Protein AF-A0A034VEC6-F1 (afdb_monomer_lite)

Secondary structure (DSSP, 8-state):
-----S-TT-GGGSHHHHHHHHHS-SS--S--B-EEEETTEEEEEETTTTEEEEEEHHHHHHH-TTTS--EEEEESS--SS---EEEE-TTSSEEEEEETTEEEEEEPPPEETTTTEEGGG-SEEEE-EEEETHHHHHH-TT--EEEEEE-TT-TTS--EEEEETTTEEEEEETTEEEEEEE-S-------S-SS----HHHHTT-SEEEEEEPPPBPPPP--SS---S-------S--TTSGGGSGGGTT----------------BEEEEEEETTS-EEEEEE-TT-SS-EEE-PPEEES--GGG--SSEEEEEEE--SS-EEEEEETTSEEEEEEEEE-SSPPPP---S-TT---B--SEEEEEEEEEE---PPPP--TT-TT--PPPEEEE-SS-TT-EEEEBTTB-

Organism: Bactrocera dorsalis (NCBI:txid27457)

Structure (mmCIF, N/CA/C/O backbone):
data_AF-A0A034VEC6-F1
#
_entry.id   AF-A0A034VEC6-F1
#
loop_
_atom_site.group_PDB
_atom_site.id
_atom_site.type_symbol
_atom_site.label_atom_id
_atom_site.label_alt_id
_atom_site.label_comp_id
_atom_site.label_asym_id
_atom_site.label_entity_id
_atom_site.label_seq_id
_atom_site.pdbx_PDB_ins_code
_atom_site.Cartn_x
_atom_site.Cartn_y
_atom_site.Cartn_z
_atom_site.occupancy
_atom_site.B_iso_or_equiv
_atom_site.auth_seq_id
_atom_site.auth_comp_id
_atom_site.auth_asym_id
_atom_site.auth_atom_id
_atom_site.pdbx_PDB_model_num
ATOM 1 N N . MET A 1 1 ? -31.915 -14.371 -11.420 1.00 34.88 1 MET A N 1
ATOM 2 C CA . MET A 1 1 ? -31.303 -13.058 -11.127 1.00 34.88 1 MET A CA 1
ATOM 3 C C . MET A 1 1 ? -30.911 -13.034 -9.662 1.00 34.88 1 MET A C 1
ATOM 5 O O . MET A 1 1 ? -31.770 -12.830 -8.814 1.00 34.88 1 MET A O 1
ATOM 9 N N . PHE A 1 2 ? -29.651 -13.325 -9.345 1.00 35.56 2 PHE A N 1
ATOM 10 C CA . PHE A 1 2 ? -29.129 -13.069 -8.006 1.00 35.56 2 PHE A CA 1
ATOM 11 C C . PHE A 1 2 ? -28.851 -11.567 -7.917 1.00 35.56 2 PHE A C 1
ATOM 13 O O . PHE A 1 2 ? -27.890 -11.091 -8.509 1.00 35.56 2 PHE A O 1
ATOM 20 N N . ASN A 1 3 ? -29.705 -10.815 -7.219 1.00 37.38 3 ASN A N 1
ATOM 21 C CA . ASN A 1 3 ? -29.343 -9.479 -6.747 1.00 37.38 3 ASN A CA 1
ATOM 22 C C . ASN A 1 3 ? -28.270 -9.666 -5.667 1.00 37.38 3 ASN A C 1
ATOM 24 O O . ASN A 1 3 ? -28.583 -9.742 -4.478 1.00 37.38 3 ASN A O 1
ATOM 28 N N . ALA A 1 4 ? -27.013 -9.823 -6.081 1.00 46.44 4 ALA A N 1
ATOM 29 C CA . ALA A 1 4 ? -25.880 -9.780 -5.175 1.00 46.44 4 ALA A CA 1
ATOM 30 C C . ALA A 1 4 ? -25.799 -8.352 -4.624 1.00 46.44 4 ALA A C 1
ATOM 32 O O . ALA A 1 4 ? -25.349 -7.425 -5.291 1.00 46.44 4 ALA A O 1
ATOM 33 N N . ARG A 1 5 ? -26.339 -8.150 -3.422 1.00 59.28 5 ARG A N 1
ATOM 34 C CA . ARG A 1 5 ? -26.205 -6.887 -2.700 1.00 59.28 5 ARG A CA 1
ATOM 35 C C . ARG A 1 5 ? -24.721 -6.741 -2.355 1.00 59.28 5 ARG A C 1
ATOM 37 O O . ARG A 1 5 ? -24.182 -7.616 -1.688 1.00 59.28 5 ARG A O 1
ATOM 44 N N . THR A 1 6 ? -24.078 -5.667 -2.806 1.00 70.00 6 THR A N 1
ATOM 45 C CA . THR A 1 6 ? -22.653 -5.390 -2.535 1.00 70.00 6 THR A CA 1
ATOM 46 C C . THR A 1 6 ? -22.346 -5.285 -1.037 1.00 70.00 6 THR A C 1
ATOM 48 O O . THR A 1 6 ? -21.240 -5.591 -0.611 1.00 70.00 6 THR A O 1
ATOM 51 N N . ASP A 1 7 ? -23.345 -4.937 -0.221 1.00 81.38 7 ASP A N 1
ATOM 52 C CA . ASP A 1 7 ? -23.286 -4.960 1.243 1.00 81.38 7 ASP A CA 1
ATOM 53 C C . ASP A 1 7 ? -23.982 -6.212 1.810 1.00 81.38 7 ASP A C 1
ATOM 55 O O . ASP A 1 7 ? -25.140 -6.172 2.245 1.00 81.38 7 ASP A O 1
ATOM 59 N N . THR A 1 8 ? -23.290 -7.351 1.761 1.00 84.00 8 THR A N 1
ATOM 60 C CA . THR A 1 8 ? -23.798 -8.647 2.252 1.00 84.00 8 THR A CA 1
ATOM 61 C C . THR A 1 8 ? -23.961 -8.677 3.771 1.00 84.00 8 THR A C 1
ATOM 63 O O . THR A 1 8 ? -24.897 -9.294 4.279 1.00 84.00 8 THR A O 1
ATOM 66 N N . LEU A 1 9 ? -23.090 -7.969 4.490 1.00 86.50 9 LEU A N 1
ATOM 67 C CA . LEU A 1 9 ? -23.065 -7.893 5.951 1.00 86.50 9 LEU A CA 1
ATOM 68 C C . LEU A 1 9 ? -23.963 -6.778 6.517 1.00 86.50 9 LEU A C 1
ATOM 70 O O . LEU A 1 9 ? -24.086 -6.653 7.732 1.00 86.50 9 LEU A O 1
ATOM 74 N N . LYS A 1 10 ? -24.616 -5.983 5.656 1.00 87.94 10 LYS A N 1
ATOM 75 C CA . LYS A 1 10 ? -25.399 -4.791 6.033 1.00 87.94 10 LYS A CA 1
ATOM 76 C C . LYS A 1 10 ? -24.590 -3.789 6.868 1.00 87.94 10 LYS A C 1
ATOM 78 O O . LYS A 1 10 ? -25.159 -3.054 7.680 1.00 87.94 10 LYS A O 1
ATOM 83 N N . LEU A 1 11 ? -23.274 -3.734 6.658 1.00 88.00 11 LEU A N 1
ATOM 84 C CA . LEU A 1 11 ? -22.358 -2.858 7.385 1.00 88.00 11 LEU A CA 1
ATOM 85 C C . LEU A 1 11 ? -22.774 -1.397 7.265 1.00 88.00 11 LEU A C 1
ATOM 87 O O . LEU A 1 11 ? -22.657 -0.647 8.232 1.00 88.00 11 LEU A O 1
ATOM 91 N N . ASN A 1 12 ? -23.355 -1.002 6.130 1.00 86.62 12 ASN A N 1
ATOM 92 C CA . ASN A 1 12 ? -23.801 0.365 5.900 1.00 86.62 12 ASN A CA 1
ATOM 93 C C . ASN A 1 12 ? -24.915 0.810 6.874 1.00 86.62 12 ASN A C 1
ATOM 95 O O . ASN A 1 12 ? -25.151 2.003 7.042 1.00 86.62 12 ASN A O 1
ATOM 99 N N . GLN A 1 13 ? -25.605 -0.116 7.542 1.00 87.88 13 GLN A N 1
ATOM 100 C CA . GLN A 1 13 ? -26.649 0.200 8.526 1.00 87.88 13 GLN A CA 1
ATOM 101 C C . GLN A 1 13 ? -26.106 0.313 9.957 1.00 87.88 13 GLN A C 1
ATOM 103 O O . GLN A 1 13 ? -26.823 0.749 10.851 1.00 87.88 13 GLN A O 1
ATOM 108 N N . THR A 1 14 ? -24.844 -0.054 10.180 1.00 91.56 14 THR A N 1
ATOM 109 C CA . THR A 1 14 ? -24.239 -0.073 11.516 1.00 91.56 14 THR A CA 1
ATOM 110 C C . THR A 1 14 ? -23.873 1.327 12.006 1.00 91.56 14 THR A C 1
ATOM 112 O O . THR A 1 14 ? -23.614 2.240 11.215 1.00 91.56 14 THR A O 1
ATOM 115 N N . ALA A 1 15 ? -23.793 1.487 13.331 1.00 91.75 15 ALA A N 1
ATOM 116 C CA . ALA A 1 15 ? -23.393 2.744 13.965 1.00 91.75 15 ALA A CA 1
ATOM 117 C C . ALA A 1 15 ? -21.981 3.197 13.545 1.00 91.75 15 ALA A C 1
ATOM 119 O O . ALA A 1 15 ? -21.770 4.381 13.294 1.00 91.75 15 ALA A O 1
ATOM 120 N N . MET A 1 16 ? -21.042 2.254 13.388 1.00 93.12 16 MET A N 1
ATOM 121 C CA . MET A 1 16 ? -19.676 2.528 12.924 1.00 93.12 16 MET A CA 1
ATOM 122 C C . MET A 1 16 ? -19.674 3.194 11.540 1.00 93.12 16 MET A C 1
ATOM 124 O O . MET A 1 16 ? -19.069 4.247 11.360 1.00 93.12 16 MET A O 1
ATOM 128 N N . PHE A 1 17 ? -20.403 2.633 10.570 1.00 92.19 17 PHE A N 1
ATOM 129 C CA . PHE A 1 17 ? -20.484 3.206 9.221 1.00 92.19 17 PHE A CA 1
ATOM 130 C C . PHE A 1 17 ? -21.321 4.482 9.165 1.00 92.19 17 PHE A C 1
ATOM 132 O O . PHE A 1 17 ? -21.019 5.363 8.363 1.00 92.19 17 PHE A O 1
ATOM 139 N N . ALA A 1 18 ? -22.340 4.620 10.017 1.00 91.12 18 ALA A N 1
ATOM 140 C CA . ALA A 1 18 ? -23.062 5.882 10.154 1.00 91.12 18 ALA A CA 1
ATOM 141 C C . ALA A 1 18 ? -22.134 7.022 10.593 1.00 91.12 18 ALA A C 1
ATOM 143 O O . ALA A 1 18 ? -22.193 8.097 9.998 1.00 91.12 18 ALA A O 1
ATOM 144 N N . LYS A 1 19 ? -21.242 6.755 11.555 1.00 91.75 19 LYS A N 1
ATOM 145 C CA . LYS A 1 19 ? -20.233 7.709 12.026 1.00 91.75 19 LYS A CA 1
ATOM 146 C C . LYS A 1 19 ? -19.261 8.102 10.912 1.00 91.75 19 LYS A C 1
ATOM 148 O O . LYS A 1 19 ? -19.126 9.279 10.609 1.00 91.75 19 LYS A O 1
ATOM 153 N N . ILE A 1 20 ? -18.682 7.117 10.221 1.00 90.31 20 ILE A N 1
ATOM 154 C CA . ILE A 1 20 ? -17.745 7.367 9.111 1.00 90.31 20 ILE A CA 1
ATOM 155 C C . ILE A 1 20 ? -18.410 8.207 8.015 1.00 90.31 20 ILE A C 1
ATOM 157 O O . ILE A 1 20 ? -17.827 9.177 7.550 1.00 90.31 20 ILE A O 1
ATOM 161 N N . ARG A 1 21 ? -19.647 7.881 7.612 1.00 87.94 21 ARG A N 1
ATOM 162 C CA . ARG A 1 21 ? -20.359 8.648 6.575 1.00 87.94 21 ARG A CA 1
ATOM 163 C C . ARG A 1 21 ? -20.593 10.105 6.959 1.00 87.94 21 ARG A C 1
ATOM 165 O O . ARG A 1 21 ? -20.570 10.940 6.062 1.00 87.94 21 ARG A O 1
ATOM 172 N N . ALA A 1 22 ? -20.858 10.383 8.234 1.00 86.44 22 ALA A N 1
ATOM 173 C CA . ALA A 1 22 ? -21.049 11.746 8.717 1.00 86.44 22 ALA A CA 1
ATOM 174 C C . ALA A 1 22 ? -19.752 12.563 8.614 1.00 86.44 22 ALA A C 1
ATOM 176 O O . ALA A 1 22 ? -19.810 13.713 8.194 1.00 86.44 22 ALA A O 1
ATOM 177 N N . GLY A 1 23 ? -18.605 11.930 8.890 1.00 81.69 23 GLY A N 1
ATOM 178 C CA . GLY A 1 23 ? -17.290 12.572 8.849 1.00 81.69 23 GLY A CA 1
ATOM 179 C C . GLY A 1 23 ? -16.627 12.678 7.474 1.00 81.69 23 GLY A C 1
ATOM 180 O O . GLY A 1 23 ? -15.584 13.321 7.353 1.00 81.69 23 GLY A O 1
ATOM 181 N N . LEU A 1 24 ? -17.189 12.062 6.427 1.00 80.31 24 LEU A N 1
ATOM 182 C CA . LEU A 1 24 ? -16.638 12.167 5.073 1.00 80.31 24 LEU A CA 1
ATOM 183 C C . LEU A 1 24 ? -16.950 13.543 4.456 1.00 80.31 24 LEU A C 1
ATOM 185 O O . LEU A 1 24 ? -18.099 13.987 4.508 1.00 80.31 24 LEU A O 1
ATOM 189 N N . PRO A 1 25 ? -15.978 14.201 3.794 1.00 72.06 25 PRO A N 1
ATOM 190 C CA . PRO A 1 25 ? -16.217 15.479 3.133 1.00 72.06 25 PRO A CA 1
ATOM 191 C C . PRO A 1 25 ? -17.275 15.351 2.025 1.00 72.06 25 PRO A C 1
ATOM 193 O O . PRO A 1 25 ? -17.332 14.353 1.301 1.00 72.06 25 PRO A O 1
ATOM 196 N N . VAL A 1 26 ? -18.106 16.392 1.889 1.00 64.25 26 VAL A N 1
ATOM 197 C CA . VAL A 1 26 ? -19.221 16.457 0.922 1.00 64.25 26 VAL A CA 1
ATOM 198 C C . VAL A 1 26 ? -18.717 16.419 -0.525 1.00 64.25 26 VAL A C 1
ATOM 200 O O . VAL A 1 26 ? -19.339 15.794 -1.383 1.00 64.25 26 VAL A O 1
ATOM 203 N N . GLU A 1 27 ? -17.562 17.033 -0.791 1.00 63.44 27 GLU A N 1
ATOM 204 C CA . GLU A 1 27 ? -16.881 16.980 -2.084 1.00 63.44 27 GLU A CA 1
ATOM 205 C C . GLU A 1 27 ? -15.679 16.036 -1.999 1.00 63.44 27 GLU A C 1
ATOM 207 O O . GLU A 1 27 ? -14.679 16.326 -1.342 1.00 63.44 27 GLU A O 1
ATOM 212 N N . ARG A 1 28 ? -15.772 14.882 -2.668 1.00 62.88 28 ARG A N 1
ATOM 213 C CA . ARG A 1 28 ? -14.651 13.943 -2.790 1.00 62.88 28 ARG A CA 1
ATOM 214 C C . ARG A 1 28 ? -13.842 14.299 -4.026 1.00 62.88 28 ARG A C 1
ATOM 216 O O . ARG A 1 28 ? -14.321 14.121 -5.143 1.00 62.88 28 ARG A O 1
ATOM 223 N N . GLN A 1 29 ? -12.627 14.798 -3.820 1.00 63.34 29 GLN A N 1
ATOM 224 C CA . GLN A 1 29 ? -11.719 15.101 -4.926 1.00 63.34 29 GLN A CA 1
ATOM 225 C C . GLN A 1 29 ? -11.008 13.837 -5.432 1.00 63.34 29 GLN A C 1
ATOM 227 O O . GLN A 1 29 ? -10.887 13.664 -6.640 1.00 63.34 29 GLN A O 1
ATOM 232 N N . HIS A 1 30 ? -10.634 12.907 -4.546 1.00 74.81 30 HIS A N 1
ATOM 233 C CA . HIS A 1 30 ? -9.919 11.677 -4.901 1.00 74.81 30 HIS A CA 1
ATOM 234 C C . HIS A 1 30 ? -10.373 10.466 -4.067 1.00 74.81 30 HIS A C 1
ATOM 236 O O . HIS A 1 30 ? -10.983 10.614 -3.004 1.00 74.81 30 HIS A O 1
ATOM 242 N N . THR A 1 31 ? -10.066 9.263 -4.559 1.00 82.38 31 THR A N 1
ATOM 243 C CA . THR A 1 31 ? -10.308 7.994 -3.860 1.00 82.38 31 THR A CA 1
ATOM 244 C C . THR A 1 31 ? -9.484 7.921 -2.568 1.00 82.38 31 THR A C 1
ATOM 246 O O . THR A 1 31 ? -8.346 8.389 -2.520 1.00 82.38 31 THR A O 1
ATOM 249 N N . GLN A 1 32 ? -10.041 7.322 -1.512 1.00 87.44 32 GLN A N 1
ATOM 250 C CA . GLN A 1 32 ? -9.371 7.120 -0.221 1.00 87.44 32 GLN A CA 1
ATOM 251 C C . GLN A 1 32 ? -9.509 5.661 0.230 1.00 87.44 32 GLN A C 1
ATOM 253 O O . GLN A 1 32 ? -10.521 5.017 -0.043 1.00 87.44 32 GLN A O 1
ATOM 258 N N . ASN A 1 33 ? -8.517 5.152 0.959 1.00 91.25 33 ASN A N 1
ATOM 259 C CA . ASN A 1 33 ? -8.492 3.798 1.517 1.00 91.25 33 ASN A CA 1
ATOM 260 C C . ASN A 1 33 ? -8.545 3.867 3.052 1.00 91.25 33 ASN A C 1
ATOM 262 O O . ASN A 1 33 ? -7.579 3.565 3.748 1.00 91.25 33 ASN A O 1
ATOM 266 N N . LEU A 1 34 ? -9.676 4.338 3.579 1.00 93.50 34 LEU A N 1
ATOM 267 C CA . LEU A 1 34 ? -9.878 4.563 5.018 1.00 93.50 34 LEU A CA 1
ATOM 268 C C . LEU A 1 34 ? -10.302 3.308 5.789 1.00 93.50 34 LEU A C 1
ATOM 270 O O . LEU A 1 34 ? -10.484 3.376 7.005 1.00 93.50 34 LEU A O 1
ATOM 274 N N . LEU A 1 35 ? -10.512 2.196 5.086 1.00 93.94 35 LEU A N 1
ATOM 275 C CA . LEU A 1 35 ? -10.981 0.935 5.643 1.00 93.94 35 LEU A CA 1
ATOM 276 C C . LEU A 1 35 ? -9.892 -0.117 5.506 1.00 93.94 35 LEU A C 1
ATOM 278 O O . LEU A 1 35 ? -9.354 -0.320 4.419 1.00 93.94 35 LEU A O 1
ATOM 282 N N . GLU A 1 36 ? -9.649 -0.850 6.583 1.00 95.06 36 GLU A N 1
ATOM 283 C CA . GLU A 1 36 ? -8.716 -1.966 6.563 1.00 95.06 36 GLU A CA 1
ATOM 284 C C . GLU A 1 36 ? -9.307 -3.179 7.265 1.00 95.06 36 GLU A C 1
ATOM 286 O O . GLU A 1 36 ? -9.875 -3.071 8.347 1.00 95.06 36 GLU A O 1
ATOM 291 N N . CYS A 1 37 ? -9.180 -4.348 6.644 1.00 93.44 37 CYS A N 1
ATOM 292 C CA . CYS A 1 37 ? -9.607 -5.610 7.232 1.00 93.44 37 CYS A CA 1
ATOM 293 C C . CYS A 1 37 ? -8.375 -6.476 7.461 1.00 93.44 37 CYS A C 1
ATOM 295 O O . CYS A 1 37 ? -7.680 -6.816 6.505 1.00 93.44 37 CYS A O 1
ATOM 297 N N . LYS A 1 38 ? -8.140 -6.859 8.715 1.00 93.19 38 LYS A N 1
ATOM 298 C CA . LYS A 1 38 ? -7.049 -7.750 9.104 1.00 93.19 38 LYS A CA 1
ATOM 299 C C . LYS A 1 38 ? -7.607 -8.850 9.996 1.00 93.19 38 LYS A C 1
ATOM 301 O O . LYS A 1 38 ? -8.190 -8.575 11.042 1.00 93.19 38 LYS A O 1
ATOM 306 N N . ASP A 1 39 ? -7.463 -10.087 9.536 1.00 91.12 39 ASP A N 1
ATOM 307 C CA . ASP A 1 39 ? -7.956 -11.303 10.182 1.00 91.12 39 ASP A CA 1
ATOM 308 C C . ASP A 1 39 ? -9.471 -11.259 10.480 1.00 91.12 39 ASP A C 1
ATOM 310 O O . ASP A 1 39 ? -10.302 -11.405 9.579 1.00 91.12 39 ASP A O 1
ATOM 314 N N . ASP A 1 40 ? -9.862 -11.075 11.738 1.00 92.38 40 ASP A N 1
ATOM 315 C CA . ASP A 1 40 ? -11.249 -10.960 12.200 1.00 92.38 40 ASP A CA 1
ATOM 316 C C . ASP A 1 40 ? -11.662 -9.521 12.558 1.00 92.38 40 ASP A C 1
ATOM 318 O O . ASP A 1 40 ? -12.802 -9.287 12.969 1.00 92.38 40 ASP A O 1
ATOM 322 N N . MET A 1 41 ? -10.768 -8.550 12.363 1.00 94.38 41 MET A N 1
ATOM 323 C CA . MET A 1 41 ? -10.986 -7.148 12.700 1.00 94.38 41 MET A CA 1
ATOM 324 C C . MET A 1 41 ? -11.193 -6.289 11.456 1.00 94.38 41 MET A C 1
ATOM 326 O O . MET A 1 41 ? -10.479 -6.401 10.459 1.00 94.38 41 MET A O 1
ATOM 330 N N . LEU A 1 42 ? -12.184 -5.405 11.539 1.00 95.38 42 LEU A N 1
ATOM 331 C CA . LEU A 1 42 ? -12.420 -4.336 10.582 1.00 95.38 42 LEU A CA 1
ATOM 332 C C . LEU A 1 42 ? -12.086 -3.011 11.259 1.00 95.38 42 LEU A C 1
ATOM 334 O O . LEU A 1 42 ? -12.637 -2.685 12.314 1.00 95.38 42 LEU A O 1
ATOM 338 N N . TYR A 1 43 ? -11.203 -2.256 10.624 1.00 97.12 43 TYR A N 1
ATOM 339 C CA . TYR A 1 43 ? -10.759 -0.943 11.047 1.00 97.12 43 TYR A CA 1
ATOM 340 C C . TYR A 1 43 ? -11.282 0.122 10.096 1.00 97.12 43 TYR A C 1
ATOM 342 O O . TYR A 1 43 ? -11.351 -0.087 8.883 1.00 97.12 43 TYR A O 1
ATOM 350 N N . ALA A 1 44 ? -11.612 1.282 10.649 1.00 96.88 44 ALA A N 1
ATOM 351 C CA . ALA A 1 44 ? -11.976 2.448 9.868 1.00 96.88 44 ALA A CA 1
ATOM 352 C C . ALA A 1 44 ? -11.468 3.729 10.508 1.00 96.88 44 ALA A C 1
ATOM 354 O O . ALA A 1 44 ? -11.609 3.922 11.716 1.00 96.88 44 ALA A O 1
ATOM 355 N N . TRP A 1 45 ? -10.910 4.618 9.695 1.00 96.31 45 TRP A N 1
ATOM 356 C CA . TRP A 1 45 ? -10.515 5.938 10.161 1.00 96.31 45 TRP A CA 1
ATOM 357 C C . TRP A 1 45 ? -11.723 6.869 10.300 1.00 96.31 45 TRP A C 1
ATOM 359 O O . TRP A 1 45 ? -12.515 7.019 9.370 1.00 96.31 45 TRP A O 1
ATOM 369 N N . ASP A 1 46 ? -11.827 7.512 11.459 1.00 94.81 46 ASP A N 1
ATOM 370 C CA . ASP A 1 46 ? -12.761 8.595 11.743 1.00 94.81 46 ASP A CA 1
ATOM 371 C C . ASP A 1 46 ? -11.989 9.919 11.801 1.00 94.81 46 ASP A C 1
ATOM 373 O O . ASP A 1 46 ? -11.214 10.167 12.730 1.00 94.81 46 ASP A O 1
ATOM 377 N N . SER A 1 47 ? -12.190 10.760 10.786 1.00 90.75 47 SER A N 1
ATOM 378 C CA . SER A 1 47 ? -11.521 12.055 10.652 1.00 90.75 47 SER A CA 1
ATOM 379 C C . SER A 1 47 ? -12.066 13.142 11.574 1.00 90.75 47 SER A C 1
ATOM 381 O O . SER A 1 47 ? -11.351 14.112 11.804 1.00 90.75 47 SER A O 1
ATOM 383 N N . GLU A 1 48 ? -13.290 13.014 12.095 1.00 90.81 48 GLU A N 1
ATOM 384 C CA . GLU A 1 48 ? -13.856 14.016 13.010 1.00 90.81 48 GLU A CA 1
ATOM 385 C C . GLU A 1 48 ? -13.273 13.866 14.415 1.00 90.81 48 GLU A C 1
ATOM 387 O O . GLU A 1 48 ? -12.882 14.849 15.043 1.00 90.81 48 GLU A O 1
ATOM 392 N N . GLU A 1 49 ? -13.180 12.625 14.899 1.00 92.56 49 GLU A N 1
ATOM 393 C CA . GLU A 1 49 ? -12.616 12.325 16.220 1.00 92.56 49 GLU A CA 1
ATOM 394 C C . GLU A 1 49 ? -11.121 11.971 16.189 1.00 92.56 49 GLU A C 1
ATOM 396 O O . GLU A 1 49 ? -10.537 11.699 17.240 1.00 92.56 49 GLU A O 1
ATOM 401 N N . CYS A 1 50 ? -10.493 11.976 15.008 1.00 94.19 50 CYS A N 1
ATOM 402 C CA . CYS A 1 50 ? -9.092 11.599 14.792 1.00 94.19 50 CYS A CA 1
ATOM 403 C C . CYS A 1 50 ? -8.733 10.260 15.458 1.00 94.19 50 CYS A C 1
ATOM 405 O O . CYS A 1 50 ? -7.739 10.147 16.183 1.00 94.19 50 CYS A O 1
ATOM 407 N N . CYS A 1 51 ? -9.568 9.241 15.254 1.00 96.25 51 CYS A N 1
ATOM 408 C CA . CYS A 1 51 ? -9.376 7.933 15.868 1.00 96.25 51 CYS A CA 1
ATOM 409 C C . CYS A 1 51 ? -9.663 6.790 14.896 1.00 96.25 51 CYS A C 1
ATOM 411 O O . CYS A 1 51 ? -10.350 6.945 13.888 1.00 96.25 51 CYS A O 1
ATOM 413 N N . LEU A 1 52 ? -9.119 5.618 15.212 1.00 97.44 52 LEU A N 1
ATOM 414 C CA . LEU A 1 52 ? -9.356 4.404 14.455 1.00 97.44 52 LEU A CA 1
ATOM 415 C C . LEU A 1 52 ? -10.458 3.585 15.134 1.00 97.44 52 LEU A C 1
ATOM 417 O O . LEU A 1 52 ? -10.286 3.074 16.240 1.00 97.44 52 LEU A O 1
ATOM 421 N N . LEU A 1 53 ? -11.598 3.459 14.467 1.00 97.12 53 LEU A N 1
ATOM 422 C CA . LEU A 1 53 ? -12.699 2.605 14.894 1.00 97.12 53 LEU A CA 1
ATOM 423 C C . LEU A 1 53 ? -12.339 1.151 14.588 1.00 97.12 53 LEU A C 1
ATOM 425 O O . LEU A 1 53 ? -11.920 0.855 13.473 1.00 97.12 53 LEU A O 1
ATOM 429 N N . ALA A 1 54 ? -12.523 0.246 15.545 1.00 96.62 54 ALA A N 1
ATOM 430 C CA . ALA A 1 54 ? -12.230 -1.173 15.375 1.00 96.62 54 ALA A CA 1
ATOM 431 C C . ALA A 1 54 ? -13.413 -2.039 15.813 1.00 96.62 54 ALA A C 1
ATOM 433 O O . ALA A 1 54 ? -13.922 -1.879 16.922 1.00 96.62 54 ALA A O 1
ATOM 434 N N . VAL A 1 55 ? -13.830 -2.986 14.974 1.00 95.06 55 VAL A N 1
ATOM 435 C CA . VAL A 1 55 ? -14.895 -3.948 15.292 1.00 95.06 55 VAL A CA 1
ATOM 436 C C . VAL A 1 55 ? -14.463 -5.364 14.925 1.00 95.06 55 VAL A C 1
ATOM 438 O O . VAL A 1 55 ? -13.860 -5.577 13.873 1.00 95.06 55 VAL A O 1
ATOM 441 N N . ASN A 1 56 ? -14.787 -6.342 15.775 1.00 94.25 56 ASN A N 1
ATOM 442 C CA . ASN A 1 56 ? -14.655 -7.753 15.416 1.00 94.25 56 ASN A CA 1
ATOM 443 C C . ASN A 1 56 ? -15.810 -8.123 14.478 1.00 94.25 56 ASN A C 1
ATOM 445 O O . ASN A 1 56 ? -16.905 -8.472 14.925 1.00 94.25 56 ASN A O 1
ATOM 449 N N . TRP A 1 57 ? -15.590 -7.986 13.169 1.00 92.88 57 TRP A N 1
ATOM 450 C CA . TRP A 1 57 ? -16.642 -8.193 12.172 1.00 92.88 57 TRP A CA 1
ATOM 451 C C . TRP A 1 57 ? -17.082 -9.658 12.116 1.00 92.88 57 TRP A C 1
ATOM 453 O O . TRP A 1 57 ? -18.242 -9.937 11.819 1.00 92.88 57 TRP A O 1
ATOM 463 N N . ARG A 1 58 ? -16.175 -10.596 12.424 1.00 92.12 58 ARG A N 1
ATOM 464 C CA . ARG A 1 58 ? -16.469 -12.032 12.416 1.00 92.12 58 ARG A CA 1
ATOM 465 C C . ARG A 1 58 ? -17.391 -12.409 13.568 1.00 92.12 58 ARG A C 1
ATOM 467 O O . ARG A 1 58 ? -18.361 -13.127 13.350 1.00 92.12 58 ARG A O 1
ATOM 474 N N . LEU A 1 59 ? -17.123 -11.895 14.768 1.00 92.69 59 LEU A N 1
ATOM 475 C CA . LEU A 1 59 ? -18.016 -12.057 15.915 1.00 92.69 59 LEU A CA 1
ATOM 476 C C . LEU A 1 59 ? -19.362 -11.371 15.655 1.00 92.69 59 LEU A C 1
ATOM 478 O O . LEU A 1 59 ? -20.411 -11.970 15.872 1.00 92.69 59 LEU A O 1
ATOM 482 N N . ALA A 1 60 ? -19.340 -10.156 15.101 1.00 92.56 60 ALA A N 1
ATOM 483 C CA . ALA A 1 60 ? -20.550 -9.414 14.755 1.00 92.56 60 ALA A CA 1
ATOM 484 C C . ALA A 1 60 ? -21.417 -10.138 13.710 1.00 92.56 60 ALA A C 1
ATOM 486 O O . ALA A 1 60 ? -22.643 -10.075 13.773 1.00 92.56 60 ALA A O 1
ATOM 487 N N . ALA A 1 61 ? -20.805 -10.875 12.781 1.00 92.00 61 ALA A N 1
ATOM 488 C CA . ALA A 1 61 ? -21.527 -11.711 11.828 1.00 92.00 61 ALA A CA 1
ATOM 489 C C . ALA A 1 61 ? -22.221 -12.923 12.485 1.00 92.00 61 ALA A C 1
ATOM 491 O O . ALA A 1 61 ? -23.207 -13.414 11.938 1.00 92.00 61 ALA A O 1
ATOM 492 N N . LEU A 1 62 ? -21.733 -13.396 13.639 1.00 91.50 62 LEU A N 1
ATOM 493 C CA . LEU A 1 62 ? -22.314 -14.515 14.393 1.00 91.50 62 LEU A CA 1
ATOM 494 C C . LEU A 1 62 ? -23.384 -14.057 15.393 1.00 91.50 62 LEU A C 1
ATOM 496 O O . LEU A 1 62 ? -24.444 -14.673 15.479 1.00 91.50 62 LEU A O 1
ATOM 500 N N . GLU A 1 63 ? -23.111 -12.991 16.146 1.00 91.31 63 GLU A N 1
ATOM 501 C CA . GLU A 1 63 ? -23.965 -12.523 17.250 1.00 91.31 63 GLU A CA 1
ATOM 502 C C . GLU A 1 63 ? -24.903 -11.370 16.856 1.00 91.31 63 GLU A C 1
ATOM 504 O O . GLU A 1 63 ? -25.886 -11.098 17.543 1.00 91.31 63 GLU A O 1
ATOM 509 N N . GLY A 1 64 ? -24.626 -10.710 15.730 1.00 88.75 64 GLY A N 1
ATOM 510 C CA . GLY A 1 64 ? -25.334 -9.531 15.241 1.00 88.75 64 GLY A CA 1
ATOM 511 C C . GLY A 1 64 ? -24.529 -8.238 15.421 1.00 88.75 64 GLY A C 1
ATOM 512 O O . GLY A 1 64 ? -23.956 -7.967 16.477 1.00 88.75 64 GLY A O 1
ATOM 513 N N . PHE A 1 65 ? -24.541 -7.385 14.393 1.00 86.62 65 PHE A N 1
ATOM 514 C CA . PHE A 1 65 ? -23.799 -6.114 14.364 1.00 86.62 65 PHE A CA 1
ATOM 515 C C . PHE A 1 65 ? -24.304 -5.041 15.346 1.00 86.62 65 PHE A C 1
ATOM 517 O O . PHE A 1 65 ? -23.640 -4.026 15.527 1.00 86.62 65 PHE A O 1
ATOM 524 N N . GLU A 1 66 ? -25.460 -5.246 15.982 1.00 84.50 66 GLU A N 1
ATOM 525 C CA . GLU A 1 66 ? -25.941 -4.394 17.080 1.00 84.50 66 GLU A CA 1
ATOM 526 C C . GLU A 1 66 ? -25.412 -4.847 18.450 1.00 84.50 66 GLU A C 1
ATOM 528 O O . GLU A 1 66 ? -25.279 -4.029 19.361 1.00 84.50 66 GLU A O 1
ATOM 533 N N . ALA A 1 67 ? -25.095 -6.139 18.600 1.00 86.94 67 ALA A N 1
ATOM 534 C CA . ALA A 1 67 ? -24.593 -6.712 19.847 1.00 86.94 67 ALA A CA 1
ATOM 535 C C . ALA A 1 67 ? -23.098 -6.417 20.044 1.00 86.94 67 ALA A C 1
ATOM 537 O O . ALA A 1 67 ? -22.665 -6.082 21.148 1.00 86.94 67 A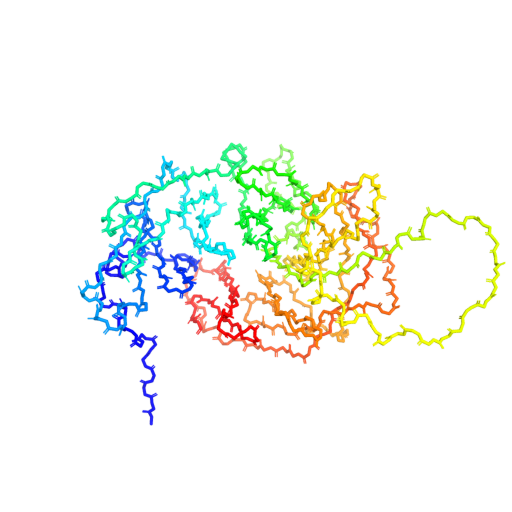LA A O 1
ATOM 538 N N . VAL A 1 68 ? -22.317 -6.487 18.963 1.00 89.44 68 VAL A N 1
ATOM 539 C CA . VAL A 1 68 ? -20.871 -6.239 18.991 1.00 89.44 68 VAL A CA 1
ATOM 540 C C . VAL A 1 68 ? -20.586 -4.762 18.735 1.00 89.44 68 VAL A C 1
ATOM 542 O O . VAL A 1 68 ? -20.743 -4.257 17.624 1.00 89.44 68 VAL A O 1
ATOM 545 N N . LYS A 1 69 ? -20.138 -4.056 19.775 1.00 90.94 69 LYS A N 1
ATOM 546 C CA . LYS A 1 69 ? -19.762 -2.638 19.685 1.00 90.94 69 LYS A CA 1
ATOM 547 C C . LYS A 1 69 ? -18.369 -2.471 19.079 1.00 90.94 69 LYS A C 1
ATOM 549 O O . LYS A 1 69 ? -17.477 -3.281 19.323 1.00 90.94 69 LYS A O 1
ATOM 554 N N . TYR A 1 70 ? -18.170 -1.382 18.339 1.00 94.12 70 TYR A N 1
ATOM 555 C CA . TYR A 1 70 ? -16.833 -0.954 17.932 1.00 94.12 70 TYR A CA 1
ATOM 556 C C . TYR A 1 70 ? -16.106 -0.256 19.094 1.00 94.12 70 TYR A C 1
ATOM 558 O O . TYR A 1 70 ? -16.733 0.336 19.975 1.00 94.12 70 TYR A O 1
ATOM 566 N N . GLN A 1 71 ? -14.777 -0.314 19.088 1.00 95.94 71 GLN A N 1
ATOM 567 C CA . GLN A 1 71 ? -13.887 0.369 20.028 1.00 95.94 71 GLN A CA 1
ATOM 568 C C . GLN A 1 71 ? -13.177 1.528 19.315 1.00 95.94 71 GLN A C 1
ATOM 570 O O . GLN A 1 71 ? -12.875 1.429 18.128 1.00 95.94 71 GLN A O 1
ATOM 575 N N . ASN A 1 72 ? -12.894 2.618 20.027 1.00 97.38 72 ASN A N 1
ATOM 576 C CA . ASN A 1 72 ? -12.174 3.779 19.500 1.00 97.38 72 ASN A CA 1
ATOM 577 C C . ASN A 1 72 ? -10.705 3.699 19.931 1.00 97.38 72 ASN A C 1
ATOM 579 O O . ASN A 1 72 ? -10.388 3.827 21.120 1.00 97.38 72 ASN A O 1
ATOM 583 N N . LEU A 1 73 ? -9.811 3.494 18.971 1.00 98.00 73 LEU A N 1
ATOM 584 C CA . LEU A 1 73 ? -8.367 3.460 19.167 1.00 98.00 73 LEU A CA 1
ATOM 585 C C . LEU A 1 73 ? -7.799 4.849 18.853 1.00 98.00 73 LEU A C 1
ATOM 587 O O . LEU A 1 73 ? -7.761 5.281 17.704 1.00 98.00 73 LEU A O 1
ATOM 591 N N . ILE A 1 74 ? -7.405 5.574 19.895 1.00 97.94 74 ILE A N 1
ATOM 592 C CA . ILE A 1 74 ? -6.991 6.978 19.825 1.00 97.94 74 ILE A CA 1
ATOM 593 C C . ILE A 1 74 ? -5.460 7.031 19.777 1.00 97.94 74 ILE A C 1
ATOM 595 O O . ILE A 1 74 ? -4.825 6.598 20.745 1.00 97.94 74 ILE A O 1
ATOM 599 N N . PRO A 1 75 ? -4.842 7.559 18.710 1.00 98.12 75 PRO A N 1
ATOM 600 C CA . PRO A 1 75 ? -3.399 7.772 18.671 1.00 98.12 75 PRO A CA 1
ATOM 601 C C . PRO A 1 75 ? -2.911 8.646 19.838 1.00 98.12 75 PRO A C 1
ATOM 603 O O . PRO A 1 75 ? -3.516 9.664 20.163 1.00 98.12 75 PRO A O 1
ATOM 606 N N . SER A 1 76 ? -1.796 8.276 20.474 1.00 97.94 76 SER A N 1
ATOM 607 C CA . SER A 1 76 ? -1.217 9.035 21.597 1.00 97.94 76 SER A CA 1
ATOM 608 C C . SER A 1 76 ? -0.607 10.379 21.191 1.00 97.94 76 SER A C 1
ATOM 610 O O . SER A 1 76 ? -0.288 11.190 22.057 1.00 97.94 76 SER A O 1
ATOM 612 N N . VAL A 1 77 ? -0.405 10.599 19.890 1.00 96.25 77 VAL A N 1
ATOM 613 C CA . VAL A 1 77 ? 0.070 11.856 19.305 1.00 96.25 77 VAL A CA 1
ATOM 614 C C . VAL A 1 77 ? -0.916 12.321 18.231 1.00 96.25 77 VAL A C 1
ATOM 616 O O . VAL A 1 77 ? -1.485 11.474 17.538 1.00 96.25 77 VAL A O 1
ATOM 619 N N . PRO A 1 78 ? -1.131 13.637 18.068 1.00 92.94 78 PRO A N 1
ATOM 620 C CA . PRO A 1 78 ? -2.019 14.160 17.036 1.00 92.94 78 PRO A CA 1
ATOM 621 C C . PRO A 1 78 ? -1.419 14.001 15.631 1.00 92.94 78 PRO A C 1
ATOM 623 O O . PRO A 1 78 ? -0.198 14.068 15.443 1.00 92.94 78 PRO A O 1
ATOM 626 N N . GLN A 1 79 ? -2.290 13.833 14.636 1.00 91.94 79 GLN A N 1
ATOM 627 C CA . GLN A 1 79 ? -1.932 13.793 13.218 1.00 91.94 79 GLN A CA 1
ATOM 628 C C . GLN A 1 79 ? -1.937 15.224 12.669 1.00 91.94 79 GLN A C 1
ATOM 630 O O . GLN A 1 79 ? -2.955 15.908 12.704 1.00 91.94 79 GLN A O 1
ATOM 635 N N . SER A 1 80 ? -0.802 15.689 12.146 1.00 90.00 80 SER A N 1
ATOM 636 C CA . SER A 1 80 ? -0.678 17.008 11.503 1.00 90.00 80 SER A CA 1
ATOM 637 C C . SER A 1 80 ? -1.010 16.978 10.004 1.00 90.00 80 SER A C 1
ATOM 639 O O . SER A 1 80 ? -0.582 17.854 9.256 1.00 90.00 80 SER A O 1
ATOM 641 N N . PHE A 1 81 ? -1.696 15.932 9.545 1.00 93.75 81 PHE A N 1
ATOM 642 C CA . PHE A 1 81 ? -2.019 15.671 8.147 1.00 93.75 81 PHE A CA 1
ATOM 643 C C . PHE A 1 81 ? -3.376 14.965 8.049 1.00 93.75 81 PHE A C 1
ATOM 645 O O . PHE A 1 81 ? -3.828 14.332 9.004 1.00 93.75 81 PHE A O 1
ATOM 652 N N . GLN A 1 82 ? -4.018 15.064 6.886 1.00 92.75 82 GLN A N 1
ATOM 653 C CA . GLN A 1 82 ? -5.245 14.331 6.598 1.00 92.75 82 GLN A CA 1
ATOM 654 C C . GLN A 1 82 ? -4.912 12.868 6.297 1.00 92.75 82 GLN A C 1
ATOM 656 O O . GLN A 1 82 ? -4.111 12.590 5.410 1.00 92.75 82 GLN A O 1
ATOM 661 N N . VAL A 1 83 ? -5.514 11.935 7.033 1.00 94.69 83 VAL A N 1
ATOM 662 C CA . VAL A 1 83 ? -5.362 10.500 6.763 1.00 94.69 83 VAL A CA 1
ATOM 663 C C . VAL A 1 83 ? -6.214 10.126 5.552 1.00 94.69 83 VAL A C 1
ATOM 665 O O . VAL A 1 83 ? -7.406 10.417 5.503 1.00 94.69 83 VAL A O 1
ATOM 668 N N . GLU A 1 84 ? -5.589 9.461 4.589 1.00 93.38 84 GLU A N 1
ATOM 669 C CA . GLU A 1 84 ? -6.185 9.007 3.327 1.00 93.38 84 GLU A CA 1
ATOM 670 C C . GLU A 1 84 ? -6.066 7.487 3.156 1.00 93.38 84 GLU A C 1
ATOM 672 O O . GLU A 1 84 ? -6.790 6.892 2.356 1.00 93.38 84 GLU A O 1
ATOM 677 N N . ARG A 1 85 ? -5.152 6.852 3.902 1.00 95.25 85 ARG A N 1
ATOM 678 C CA . ARG A 1 85 ? -4.871 5.417 3.877 1.00 95.25 85 ARG A CA 1
ATOM 679 C C . ARG A 1 85 ? -4.720 4.855 5.287 1.00 95.25 85 ARG A C 1
ATOM 681 O O . ARG A 1 85 ? -4.001 5.421 6.109 1.00 95.25 85 ARG A O 1
ATOM 688 N N . VAL A 1 86 ? -5.348 3.708 5.518 1.00 97.56 86 VAL A N 1
ATOM 689 C CA . VAL A 1 86 ? -5.160 2.842 6.686 1.00 97.56 86 VAL A CA 1
ATOM 690 C C . VAL A 1 86 ? -4.598 1.517 6.184 1.00 97.56 86 VAL A C 1
ATOM 692 O O . VAL A 1 86 ? -5.205 0.888 5.321 1.00 97.56 86 VAL A O 1
ATOM 695 N N . VAL A 1 87 ? -3.434 1.106 6.688 1.00 97.31 87 VAL A N 1
ATOM 696 C CA . VAL A 1 87 ? -2.755 -0.120 6.235 1.00 97.31 87 VAL A CA 1
ATOM 697 C C . VAL A 1 87 ? -2.252 -0.910 7.438 1.00 97.31 87 VAL A C 1
ATOM 699 O O . VAL A 1 87 ? -1.413 -0.413 8.195 1.00 97.31 87 VAL A O 1
ATOM 702 N N . ALA A 1 88 ? -2.741 -2.136 7.617 1.00 97.19 88 ALA A N 1
ATOM 703 C CA . ALA A 1 88 ? -2.297 -3.013 8.697 1.00 97.19 88 ALA A CA 1
ATOM 704 C C . ALA A 1 88 ? -0.975 -3.706 8.343 1.00 97.19 88 ALA A C 1
ATOM 706 O O . ALA A 1 88 ? -0.710 -3.999 7.176 1.00 97.19 88 ALA A O 1
ATOM 707 N N . SER A 1 89 ? -0.145 -3.960 9.355 1.00 97.06 89 SER A N 1
ATOM 708 C CA . SER A 1 89 ? 1.075 -4.758 9.209 1.00 97.06 89 SER A CA 1
ATOM 709 C C . SER A 1 89 ? 0.772 -6.233 8.925 1.00 97.06 89 SER A C 1
ATOM 711 O O . SER A 1 89 ? -0.371 -6.694 9.042 1.00 97.06 89 SER A O 1
ATOM 713 N N . SER A 1 90 ? 1.801 -6.988 8.536 1.00 93.38 90 SER A N 1
ATOM 714 C CA . SER A 1 90 ? 1.689 -8.394 8.133 1.00 93.38 90 SER A CA 1
ATOM 715 C C . SER A 1 90 ? 1.108 -9.283 9.233 1.00 93.38 90 SER A C 1
ATOM 717 O O . SER A 1 90 ? 0.267 -10.121 8.930 1.00 93.38 90 SER A O 1
ATOM 719 N N . GLU A 1 91 ? 1.463 -9.063 10.498 1.00 93.06 91 GLU A N 1
ATOM 720 C CA . GLU A 1 91 ? 0.898 -9.769 11.663 1.00 93.06 91 GLU A CA 1
ATOM 721 C C . GLU A 1 91 ? -0.225 -8.968 12.348 1.00 93.06 91 GLU A C 1
ATOM 723 O O . GLU A 1 91 ? -0.801 -9.405 13.343 1.00 93.06 91 GLU A O 1
ATOM 728 N N . GLY A 1 92 ? -0.558 -7.780 11.832 1.00 93.75 92 GLY A N 1
ATOM 729 C CA . GLY A 1 92 ? -1.623 -6.933 12.371 1.00 93.75 92 GLY A CA 1
ATOM 730 C C . GLY A 1 92 ? -1.315 -6.337 13.745 1.00 93.75 92 GLY A C 1
ATOM 731 O O . GLY A 1 92 ? -2.239 -5.931 14.449 1.00 93.75 92 GLY A O 1
ATOM 732 N N . SER A 1 93 ? -0.043 -6.284 14.153 1.00 94.50 93 SER A N 1
ATOM 733 C CA . SER A 1 93 ? 0.365 -5.653 15.414 1.00 94.50 93 SER A CA 1
ATOM 734 C C . SER A 1 93 ? 0.446 -4.123 15.319 1.00 94.50 93 SER A C 1
ATOM 736 O O . SER A 1 93 ? 0.307 -3.426 16.330 1.00 94.50 93 SER A O 1
ATOM 738 N N . LEU A 1 94 ? 0.613 -3.593 14.104 1.00 97.88 94 LEU A N 1
ATOM 739 C CA . LEU A 1 94 ? 0.728 -2.170 13.807 1.00 97.88 94 LEU A CA 1
ATOM 740 C C . LEU A 1 94 ? -0.278 -1.749 12.732 1.00 97.88 94 LEU A C 1
ATOM 742 O O . LEU A 1 94 ? -0.656 -2.526 11.854 1.00 97.88 94 LEU A O 1
ATOM 746 N N . ILE A 1 95 ? -0.670 -0.476 12.764 1.00 98.25 95 ILE A N 1
ATOM 747 C CA . ILE A 1 95 ? -1.429 0.171 11.690 1.00 98.25 95 ILE A CA 1
ATOM 748 C C . ILE A 1 95 ? -0.719 1.450 11.265 1.00 98.25 95 ILE A C 1
ATOM 750 O O . ILE A 1 95 ? -0.433 2.317 12.086 1.00 98.25 95 ILE A O 1
ATOM 754 N N . ALA A 1 96 ? -0.463 1.586 9.968 1.00 98.44 96 ALA A N 1
ATOM 755 C CA . ALA A 1 96 ? -0.007 2.831 9.376 1.00 98.44 96 ALA A CA 1
ATOM 756 C C . ALA A 1 96 ? -1.219 3.678 8.969 1.00 98.44 96 ALA A C 1
ATOM 758 O O . ALA A 1 96 ? -2.061 3.246 8.180 1.00 98.44 96 ALA A O 1
ATOM 759 N N . LEU A 1 97 ? -1.285 4.895 9.503 1.00 98.31 97 LEU A N 1
ATOM 760 C CA . LEU A 1 97 ? -2.180 5.963 9.073 1.00 98.31 97 LEU A CA 1
ATOM 761 C C . LEU A 1 97 ? -1.369 6.896 8.178 1.00 98.31 97 LEU A C 1
ATOM 763 O O . LEU A 1 97 ? -0.391 7.486 8.636 1.00 98.31 97 LEU A O 1
ATOM 767 N N . ALA A 1 98 ? -1.738 7.025 6.911 1.00 97.62 98 ALA A N 1
ATOM 768 C CA . ALA A 1 98 ? -0.958 7.785 5.942 1.00 97.62 98 ALA A CA 1
ATOM 769 C C . ALA A 1 98 ? -1.827 8.754 5.145 1.00 97.62 98 ALA A C 1
ATOM 771 O O . ALA A 1 98 ? -2.981 8.467 4.837 1.00 97.62 98 ALA A O 1
ATOM 772 N N . GLY A 1 99 ? -1.241 9.885 4.776 1.00 95.19 99 GLY A N 1
ATOM 773 C CA . GLY A 1 99 ? -1.770 10.813 3.782 1.00 95.19 99 GLY A CA 1
ATOM 774 C C . GLY A 1 99 ? -0.632 11.460 3.007 1.00 95.19 99 GLY A C 1
ATOM 775 O O . GLY A 1 99 ? 0.539 11.240 3.328 1.00 95.19 99 GLY A O 1
ATOM 776 N N . ALA A 1 100 ? -0.953 12.291 2.016 1.00 92.75 100 ALA A N 1
ATOM 777 C CA . ALA A 1 100 ? 0.054 12.940 1.170 1.00 92.75 100 ALA A CA 1
ATOM 778 C C . ALA A 1 100 ? 1.164 13.676 1.956 1.00 92.75 100 ALA A C 1
ATOM 780 O O . ALA A 1 100 ? 2.289 13.795 1.475 1.00 92.75 100 ALA A O 1
ATOM 781 N N . ARG A 1 101 ? 0.870 14.159 3.173 1.00 94.88 101 ARG A N 1
ATOM 782 C CA . ARG A 1 101 ? 1.760 15.009 3.987 1.00 94.88 101 ARG A CA 1
ATOM 783 C C . ARG A 1 101 ? 2.330 14.343 5.245 1.00 94.88 101 ARG A C 1
ATOM 785 O O . ARG A 1 101 ? 2.941 15.040 6.055 1.00 94.88 101 ARG A O 1
ATOM 792 N N . GLY A 1 102 ? 2.125 13.043 5.452 1.00 96.06 102 GLY A N 1
ATOM 793 C CA . GLY A 1 102 ? 2.676 12.379 6.632 1.00 96.06 102 GLY A CA 1
ATOM 794 C C . GLY A 1 102 ? 2.247 10.932 6.829 1.00 96.06 102 GLY A C 1
ATOM 795 O O . GLY A 1 102 ? 1.334 10.427 6.176 1.00 96.06 102 GLY A O 1
ATOM 796 N N . VAL A 1 103 ? 2.939 10.274 7.761 1.00 98.19 103 VAL A N 1
ATOM 797 C CA . VAL A 1 103 ? 2.658 8.905 8.206 1.00 98.19 103 VAL A CA 1
ATOM 798 C C . VAL A 1 103 ? 2.710 8.851 9.723 1.00 98.19 103 VAL A C 1
ATOM 800 O O . VAL A 1 103 ? 3.636 9.380 10.338 1.00 98.19 103 VAL A O 1
ATOM 803 N N . THR A 1 104 ? 1.750 8.158 10.319 1.00 98.44 104 THR A N 1
ATOM 804 C CA . THR A 1 104 ? 1.740 7.793 11.733 1.00 98.44 104 THR A CA 1
ATOM 805 C C . THR A 1 104 ? 1.656 6.278 11.844 1.00 98.44 104 THR A C 1
ATOM 807 O O . THR A 1 104 ? 0.761 5.670 11.265 1.00 98.44 104 THR A O 1
ATOM 810 N N . VAL A 1 105 ? 2.552 5.664 12.613 1.00 98.38 105 VAL A N 1
ATOM 811 C CA . VAL A 1 105 ? 2.465 4.242 12.973 1.00 98.38 105 VAL A CA 1
ATOM 812 C C . VAL A 1 105 ? 1.797 4.126 14.337 1.00 98.38 105 VAL A C 1
ATOM 814 O O . VAL A 1 105 ? 2.270 4.713 15.309 1.00 98.38 105 VAL A O 1
ATOM 817 N N . LEU A 1 106 ? 0.692 3.390 14.394 1.00 98.12 106 LEU A N 1
ATOM 818 C CA . LEU A 1 106 ? -0.107 3.104 15.578 1.00 98.12 106 LEU A CA 1
ATOM 819 C C . LEU A 1 106 ? 0.190 1.679 16.058 1.00 98.12 106 LEU A C 1
ATOM 821 O O . LEU A 1 106 ? -0.045 0.724 15.321 1.00 98.12 106 LEU A O 1
ATOM 825 N N . GLU A 1 107 ? 0.665 1.523 17.291 1.00 97.69 107 GLU A N 1
ATOM 826 C CA . GLU A 1 107 ? 0.787 0.212 17.934 1.00 97.69 107 GLU A CA 1
ATOM 827 C C . GLU A 1 107 ? -0.577 -0.244 18.448 1.00 97.69 107 GLU A C 1
ATOM 829 O O . GLU A 1 107 ? -1.195 0.436 19.279 1.00 97.69 107 GLU A O 1
ATOM 834 N N . LEU A 1 108 ? -1.042 -1.406 17.986 1.00 96.44 108 LEU A N 1
ATOM 835 C CA . LEU A 1 108 ? -2.300 -1.953 18.465 1.00 96.44 108 LEU A CA 1
ATOM 836 C C . LEU A 1 108 ? -2.122 -2.594 19.846 1.00 96.44 108 LEU A C 1
ATOM 838 O O . LEU A 1 108 ? -1.174 -3.348 20.081 1.00 96.44 108 LEU A O 1
ATOM 842 N N . PRO A 1 109 ? -3.038 -2.324 20.791 1.00 94.06 109 PRO A N 1
ATOM 843 C CA . PRO A 1 109 ? -3.006 -2.970 22.089 1.00 94.06 109 PRO A CA 1
ATOM 844 C C . PRO A 1 109 ? -3.270 -4.468 21.934 1.00 94.06 109 PRO A C 1
ATOM 846 O O . PRO A 1 109 ? -3.907 -4.930 20.986 1.00 94.06 109 PRO A O 1
ATOM 849 N N . ARG A 1 110 ? -2.815 -5.252 22.911 1.00 88.94 110 ARG A N 1
ATOM 850 C CA . ARG A 1 110 ? -3.061 -6.692 22.905 1.00 88.94 110 ARG A CA 1
ATOM 851 C C . ARG A 1 110 ? -4.564 -6.981 23.010 1.00 88.94 110 ARG A C 1
ATOM 853 O O . ARG A 1 110 ? -5.288 -6.339 23.774 1.00 88.94 110 ARG A O 1
ATOM 860 N N . ARG A 1 111 ? -5.008 -7.989 22.264 1.00 91.25 111 ARG A N 1
ATOM 861 C CA . ARG A 1 111 ? -6.359 -8.558 22.333 1.00 91.25 111 ARG A CA 1
ATOM 862 C C . ARG A 1 111 ? -6.372 -9.754 23.280 1.00 91.25 111 ARG A C 1
ATOM 864 O O . ARG A 1 111 ? -5.414 -10.530 23.300 1.00 91.25 111 ARG A O 1
ATOM 871 N N . TRP A 1 112 ? -7.429 -9.904 24.073 1.00 86.00 112 TRP A N 1
ATOM 872 C CA . TRP A 1 112 ? -7.617 -11.061 24.957 1.00 86.00 112 TRP A CA 1
ATOM 873 C C . TRP A 1 112 ? -9.087 -11.240 25.354 1.00 86.00 112 TRP A C 1
ATOM 875 O O . TRP A 1 112 ? -9.942 -10.421 25.026 1.00 86.00 112 TRP A O 1
ATOM 885 N N . GLY A 1 113 ? -9.372 -12.314 26.093 1.00 84.25 113 GLY A N 1
ATOM 886 C CA . GLY A 1 113 ? -10.720 -12.644 26.551 1.00 84.25 113 GLY A CA 1
ATOM 887 C C . GLY A 1 113 ? -11.521 -13.443 25.522 1.00 84.25 113 GLY A C 1
ATOM 888 O O . GLY A 1 113 ? -11.026 -13.770 24.446 1.00 84.25 113 GLY A O 1
ATOM 889 N N . LYS A 1 114 ? -12.763 -13.780 25.887 1.00 80.38 114 LYS A N 1
ATOM 890 C CA . LYS A 1 114 ? -13.643 -14.663 25.104 1.00 80.38 114 LYS A CA 1
ATOM 891 C C . LYS A 1 114 ? -13.967 -14.100 23.714 1.00 80.38 114 LYS A C 1
ATOM 893 O O . LYS A 1 114 ? -13.975 -14.852 22.747 1.00 80.38 114 LYS A O 1
ATOM 898 N N . ASP A 1 115 ? -14.159 -12.787 23.632 1.00 83.56 115 ASP A N 1
ATOM 899 C CA . ASP A 1 115 ? -14.636 -12.101 22.423 1.00 83.56 115 ASP A CA 1
ATOM 900 C C . ASP A 1 115 ? -13.479 -11.502 21.596 1.00 83.56 115 ASP A C 1
ATOM 902 O O . ASP A 1 115 ? -13.687 -10.835 20.581 1.00 83.56 115 ASP A O 1
ATOM 906 N N . GLY A 1 116 ? -12.232 -11.719 22.041 1.00 85.75 116 GLY A N 1
ATOM 907 C CA . GLY A 1 116 ? -11.030 -11.236 21.360 1.00 85.75 116 GLY A CA 1
ATOM 908 C C . GLY A 1 116 ? -10.971 -9.712 21.229 1.00 85.75 116 GLY A C 1
ATOM 909 O O . GLY A 1 116 ? -10.462 -9.210 20.227 1.00 85.75 116 GLY A O 1
ATOM 910 N N . LEU A 1 117 ? -11.513 -8.970 22.198 1.00 89.62 117 LEU A N 1
ATOM 911 C CA . LEU A 1 117 ? -11.541 -7.506 22.183 1.00 89.62 117 LEU A CA 1
ATOM 912 C C . LEU A 1 117 ? -10.216 -6.907 22.668 1.00 89.62 117 LEU A C 1
ATOM 914 O O . LEU A 1 117 ? -9.437 -7.538 23.390 1.00 89.62 117 LEU A O 1
ATOM 918 N N . PHE A 1 118 ? -9.969 -5.651 22.298 1.00 92.00 118 PHE A N 1
ATOM 919 C CA . PHE A 1 118 ? -8.833 -4.897 22.815 1.00 92.00 118 PHE A CA 1
ATOM 920 C C . PHE A 1 118 ? -9.073 -4.504 24.267 1.00 92.00 118 PHE A C 1
ATOM 922 O O . PHE A 1 118 ? -10.144 -3.985 24.587 1.00 92.00 118 PHE A O 1
ATOM 929 N N . MET A 1 119 ? -8.074 -4.690 25.134 1.00 88.69 119 MET A N 1
ATOM 930 C CA . MET A 1 119 ? -8.123 -4.228 26.529 1.00 88.69 119 MET A CA 1
ATOM 931 C C . MET A 1 119 ? -9.443 -4.586 27.246 1.00 88.69 119 MET A C 1
ATOM 933 O O . MET A 1 119 ? -10.047 -3.724 27.882 1.00 88.69 119 MET A O 1
ATOM 937 N N . GLU A 1 120 ? -9.920 -5.827 27.081 1.00 85.75 120 GLU A N 1
ATOM 938 C CA . GLU A 1 120 ? -11.176 -6.324 27.677 1.00 85.75 120 GLU A CA 1
ATOM 939 C C . GLU A 1 120 ? -12.441 -5.537 27.264 1.00 85.75 120 GLU A C 1
ATOM 941 O O . GLU A 1 120 ? -13.378 -5.367 28.037 1.00 85.75 120 GLU A O 1
ATOM 946 N N . GLY A 1 121 ? -12.484 -5.025 26.031 1.00 86.38 121 GLY A N 1
ATOM 947 C CA . GLY A 1 121 ? -13.680 -4.361 25.498 1.00 86.38 121 GLY A CA 1
ATOM 948 C C . GLY A 1 121 ? -13.846 -2.904 25.933 1.00 86.38 121 GLY A C 1
ATOM 949 O O . GLY A 1 121 ? -14.931 -2.338 25.797 1.00 86.38 121 GLY A O 1
ATOM 950 N N . LYS A 1 122 ? -12.780 -2.261 26.427 1.00 91.88 122 LYS A N 1
ATOM 951 C CA . LYS A 1 122 ? -12.792 -0.826 26.742 1.00 91.88 122 LYS A CA 1
ATOM 952 C C . LYS A 1 122 ? -13.198 0.005 25.515 1.00 91.88 122 LYS A C 1
ATOM 954 O O . LYS A 1 122 ? -12.591 -0.112 24.455 1.00 91.88 122 LYS A O 1
ATOM 959 N N . GLU A 1 123 ? -14.176 0.896 25.670 1.00 93.19 123 GLU A N 1
ATOM 960 C CA . GLU A 1 123 ? -14.740 1.677 24.555 1.00 93.19 123 GLU A CA 1
ATOM 961 C C . GLU A 1 123 ? -13.735 2.643 23.903 1.00 93.19 123 GLU A C 1
ATOM 963 O O . GLU A 1 123 ? -13.753 2.831 22.688 1.00 93.19 123 GLU A O 1
ATOM 968 N N . LYS A 1 124 ? -12.862 3.269 24.703 1.00 96.44 124 LYS A N 1
ATOM 969 C CA . LYS A 1 124 ? -11.839 4.218 24.238 1.00 96.44 124 LYS A CA 1
ATOM 970 C C . LYS A 1 124 ? -10.464 3.813 24.749 1.00 96.44 124 LYS A C 1
ATOM 972 O O . LYS A 1 124 ? -10.257 3.693 25.962 1.00 96.44 124 LYS A O 1
ATOM 977 N N . ILE A 1 125 ? -9.519 3.620 23.837 1.00 97.06 125 ILE A N 1
ATOM 978 C CA . ILE A 1 125 ? -8.180 3.120 24.145 1.00 97.06 125 ILE A CA 1
ATOM 979 C C . ILE A 1 125 ? -7.144 4.037 23.509 1.00 97.06 125 ILE A C 1
ATOM 981 O O . ILE A 1 125 ? -7.090 4.168 22.292 1.00 97.06 125 ILE A O 1
ATOM 985 N N . THR A 1 126 ? -6.294 4.650 24.330 1.00 97.56 126 THR A N 1
ATOM 986 C CA . THR A 1 126 ? -5.128 5.381 23.831 1.00 97.56 126 THR A CA 1
ATOM 987 C C . THR A 1 126 ? -4.058 4.386 23.405 1.00 97.56 126 THR A C 1
ATOM 989 O O . THR A 1 126 ? -3.620 3.561 24.206 1.00 97.56 126 THR A O 1
ATOM 992 N N . CYS A 1 127 ? -3.648 4.470 22.149 1.00 97.75 127 CYS A N 1
ATOM 993 C CA . CYS A 1 127 ? -2.677 3.589 21.520 1.00 97.75 127 CYS A CA 1
ATOM 994 C C . CYS A 1 127 ? -1.376 4.359 21.302 1.00 97.75 127 CYS A C 1
ATOM 996 O O . CYS A 1 127 ? -1.409 5.538 20.943 1.00 97.75 127 CYS A O 1
ATOM 998 N N . ARG A 1 128 ? -0.227 3.716 21.529 1.00 97.81 128 ARG A N 1
ATOM 999 C CA . ARG A 1 128 ? 1.063 4.366 21.285 1.00 97.81 128 ARG A CA 1
ATOM 1000 C C . ARG A 1 128 ? 1.189 4.655 19.792 1.00 97.81 128 ARG A C 1
ATOM 1002 O O . ARG A 1 128 ? 0.918 3.782 18.976 1.00 97.81 128 ARG A O 1
ATOM 1009 N N . ALA A 1 129 ? 1.567 5.877 19.450 1.00 97.88 129 ALA A N 1
ATOM 1010 C CA . ALA A 1 129 ? 1.656 6.327 18.072 1.00 97.88 129 ALA A CA 1
ATOM 1011 C C . ALA A 1 129 ? 2.930 7.139 17.829 1.00 97.88 129 ALA A C 1
ATOM 1013 O O . ALA A 1 129 ? 3.361 7.903 18.698 1.00 97.88 129 ALA A O 1
ATOM 1014 N N . PHE A 1 130 ? 3.498 6.998 16.633 1.00 97.56 130 PHE A N 1
ATOM 1015 C CA . PHE A 1 130 ? 4.725 7.670 16.213 1.00 97.56 130 PHE A CA 1
ATOM 1016 C C . PHE A 1 130 ? 4.519 8.326 14.854 1.00 97.56 130 PHE A C 1
ATOM 1018 O O . PHE A 1 130 ? 4.214 7.645 13.877 1.00 97.56 130 PHE A O 1
ATOM 1025 N N . ASN A 1 131 ? 4.704 9.643 14.777 1.00 97.38 131 ASN A N 1
ATOM 1026 C CA . ASN A 1 131 ? 4.699 10.346 13.499 1.00 97.38 131 ASN A CA 1
ATOM 1027 C C . ASN A 1 131 ? 6.081 10.200 12.850 1.00 97.38 131 ASN A C 1
ATOM 1029 O O . ASN A 1 131 ? 7.086 10.621 13.425 1.00 97.38 131 ASN A O 1
ATOM 1033 N N . LEU A 1 132 ? 6.133 9.604 11.661 1.00 97.56 132 LEU A N 1
ATOM 1034 C CA . LEU A 1 132 ? 7.379 9.382 10.935 1.00 97.56 132 LEU A CA 1
ATOM 1035 C C . LEU A 1 132 ? 7.790 10.663 10.211 1.00 97.56 132 LEU A C 1
ATOM 1037 O O . LEU A 1 132 ? 6.978 11.281 9.521 1.00 97.56 132 LEU A O 1
ATOM 1041 N N . ASP A 1 133 ? 9.052 11.060 10.378 1.00 94.56 133 ASP A N 1
ATOM 1042 C CA . ASP A 1 133 ? 9.689 12.152 9.636 1.00 94.56 133 ASP A CA 1
ATOM 1043 C C . ASP A 1 133 ? 8.872 13.458 9.559 1.00 94.56 133 ASP A C 1
ATOM 1045 O O . ASP A 1 133 ? 8.914 14.189 8.570 1.00 94.56 133 ASP A O 1
ATOM 1049 N N . SER A 1 134 ? 8.163 13.820 10.635 1.00 91.94 134 SER A N 1
ATOM 1050 C CA . SER A 1 134 ? 7.305 15.019 10.653 1.00 91.94 134 SER A CA 1
ATOM 1051 C C . SER A 1 134 ? 8.059 16.302 10.288 1.00 91.94 134 SER A C 1
ATOM 1053 O O . SER A 1 134 ? 7.522 17.171 9.601 1.00 91.94 134 SER A O 1
ATOM 1055 N N . LEU A 1 135 ? 9.326 16.413 10.704 1.00 93.62 135 LEU A N 1
ATOM 1056 C CA . LEU A 1 135 ? 10.191 17.544 10.355 1.00 93.62 135 LEU A CA 1
ATOM 1057 C C . LEU A 1 135 ? 10.559 17.570 8.865 1.00 93.62 135 LEU A C 1
ATOM 1059 O O . LEU A 1 135 ? 10.661 18.651 8.292 1.00 93.62 135 LEU A O 1
ATOM 1063 N N . LEU A 1 136 ? 10.722 16.411 8.218 1.00 94.56 136 LEU A N 1
ATOM 1064 C CA . LEU A 1 136 ? 11.012 16.329 6.785 1.00 94.56 136 LEU A CA 1
ATOM 1065 C C . LEU A 1 136 ? 9.852 16.905 5.968 1.00 94.56 136 LEU A C 1
ATOM 1067 O O . LEU A 1 136 ? 10.083 17.757 5.109 1.00 94.56 136 LEU A O 1
ATOM 1071 N N . PHE A 1 137 ? 8.620 16.486 6.276 1.00 93.44 137 PHE A N 1
ATOM 1072 C CA . PHE A 1 137 ? 7.408 16.987 5.621 1.00 93.44 137 PHE A CA 1
ATOM 1073 C C . PHE A 1 137 ? 7.150 18.467 5.923 1.00 93.44 137 PHE A C 1
ATOM 1075 O O . PHE A 1 137 ? 6.691 19.197 5.046 1.00 93.44 137 PHE A O 1
ATOM 1082 N N . SER A 1 138 ? 7.476 18.926 7.135 1.00 92.06 138 SER A N 1
ATOM 1083 C CA . SER A 1 138 ? 7.328 20.337 7.520 1.00 92.06 138 SER A CA 1
ATOM 1084 C C . SER A 1 138 ? 8.326 21.237 6.785 1.00 92.06 138 SER A C 1
ATOM 1086 O O . SER A 1 138 ? 7.967 22.314 6.319 1.00 92.06 138 SER A O 1
ATOM 1088 N N . ASN A 1 139 ? 9.569 20.775 6.625 1.00 93.44 139 ASN A N 1
ATOM 1089 C CA . ASN A 1 139 ? 10.632 21.523 5.949 1.00 93.44 139 ASN A CA 1
ATOM 1090 C C . ASN A 1 139 ? 10.545 21.453 4.414 1.00 93.44 139 ASN A C 1
ATOM 1092 O O . ASN A 1 139 ? 11.175 22.257 3.729 1.00 93.44 139 ASN A O 1
ATOM 1096 N N . ASN A 1 140 ? 9.784 20.503 3.859 1.00 91.75 140 ASN A N 1
ATOM 1097 C CA . ASN A 1 140 ? 9.630 20.314 2.417 1.00 91.75 140 ASN A CA 1
ATOM 1098 C C . ASN A 1 140 ? 8.140 20.322 2.026 1.00 91.75 140 ASN A C 1
ATOM 1100 O O . ASN A 1 140 ? 7.535 19.258 1.864 1.00 91.75 140 ASN A O 1
ATOM 1104 N N . PRO A 1 141 ? 7.532 21.507 1.824 1.00 88.88 141 PRO A N 1
ATOM 1105 C CA . PRO A 1 141 ? 6.097 21.648 1.545 1.00 88.88 141 PRO A CA 1
ATOM 1106 C C . PRO A 1 141 ? 5.637 21.028 0.214 1.00 88.88 141 PRO A C 1
ATOM 1108 O O . PRO A 1 141 ? 4.442 20.879 0.008 1.00 88.88 141 PRO A O 1
ATOM 1111 N N . HIS A 1 142 ? 6.565 20.650 -0.671 1.00 88.06 142 HIS A N 1
ATOM 1112 C CA . HIS A 1 142 ? 6.282 19.979 -1.950 1.00 88.06 142 HIS A CA 1
ATOM 1113 C C . HIS A 1 142 ? 6.524 18.459 -1.916 1.00 88.06 142 HIS A C 1
ATOM 1115 O O . HIS A 1 142 ? 6.238 17.768 -2.886 1.00 88.06 142 HIS A O 1
ATOM 1121 N N . LEU A 1 143 ? 7.093 17.932 -0.825 1.00 92.62 143 LEU A N 1
ATOM 1122 C CA . LEU A 1 143 ? 7.401 16.508 -0.695 1.00 92.62 143 LEU A CA 1
ATOM 1123 C C . LEU A 1 143 ? 6.144 15.737 -0.316 1.00 92.62 143 LEU A C 1
ATOM 1125 O O . LEU A 1 143 ? 5.571 16.005 0.737 1.00 92.62 143 LEU A O 1
ATOM 1129 N N . GLU A 1 144 ? 5.735 14.788 -1.139 1.00 93.94 144 GLU A N 1
ATOM 1130 C CA . GLU A 1 144 ? 4.493 14.044 -0.960 1.00 93.94 144 GLU A CA 1
ATOM 1131 C C . GLU A 1 144 ? 4.768 12.556 -0.815 1.00 93.94 144 GLU A C 1
ATOM 1133 O O . GLU A 1 144 ? 5.688 12.016 -1.430 1.00 93.94 144 GLU A O 1
ATOM 1138 N N . LEU A 1 145 ? 3.943 11.883 -0.020 1.00 95.94 145 LEU A N 1
ATOM 1139 C CA . LEU A 1 145 ? 3.938 10.432 0.049 1.00 95.94 145 LEU A CA 1
ATOM 1140 C C . LEU A 1 145 ? 3.214 9.850 -1.167 1.00 95.94 145 LEU A C 1
ATOM 1142 O O . LEU A 1 145 ? 2.034 10.124 -1.379 1.00 95.94 145 LEU A O 1
ATOM 1146 N N . ARG A 1 146 ? 3.903 8.990 -1.922 1.00 95.31 146 ARG A N 1
ATOM 1147 C CA . ARG A 1 146 ? 3.347 8.295 -3.092 1.00 95.31 146 ARG A CA 1
ATOM 1148 C C . ARG A 1 146 ? 2.796 6.928 -2.704 1.00 95.31 146 ARG A C 1
ATOM 1150 O O . ARG A 1 146 ? 1.583 6.711 -2.762 1.00 95.31 146 ARG A O 1
ATOM 1157 N N . GLN A 1 147 ? 3.635 6.064 -2.141 1.00 97.00 147 GLN A N 1
ATOM 1158 C CA . GLN A 1 147 ? 3.228 4.734 -1.686 1.00 97.00 147 GLN A CA 1
ATOM 1159 C C . GLN A 1 147 ? 3.818 4.376 -0.320 1.00 97.00 147 GLN A C 1
ATOM 1161 O O . GLN A 1 147 ? 4.887 4.854 0.044 1.00 97.00 147 GLN A O 1
ATOM 1166 N N . LEU A 1 148 ? 3.135 3.510 0.431 1.00 97.94 148 LEU A N 1
ATOM 1167 C CA . LEU A 1 148 ? 3.702 2.805 1.576 1.00 97.94 148 LEU A CA 1
ATOM 1168 C C . LEU A 1 148 ? 3.339 1.319 1.539 1.00 97.94 148 LEU A C 1
ATOM 1170 O O . LEU A 1 148 ? 2.214 0.975 1.181 1.00 97.94 148 LEU A O 1
ATOM 1174 N N . ARG A 1 149 ? 4.264 0.445 1.943 1.00 97.88 149 ARG A N 1
ATOM 1175 C CA . ARG A 1 149 ? 4.010 -0.995 2.103 1.00 97.88 149 ARG A CA 1
ATOM 1176 C C . ARG A 1 149 ? 4.797 -1.557 3.274 1.00 97.88 149 ARG A C 1
ATOM 1178 O O . ARG A 1 149 ? 5.982 -1.263 3.434 1.00 97.88 149 ARG A O 1
ATOM 1185 N N . TRP A 1 150 ? 4.136 -2.380 4.080 1.00 97.88 150 TRP A N 1
ATOM 1186 C CA . TRP A 1 150 ? 4.815 -3.211 5.067 1.00 97.88 150 TRP A CA 1
ATOM 1187 C C . TRP A 1 150 ? 5.630 -4.281 4.351 1.00 97.88 150 TRP A C 1
ATOM 1189 O O . TRP A 1 150 ? 5.184 -4.848 3.352 1.00 97.88 150 TRP A O 1
ATOM 1199 N N . HIS A 1 151 ? 6.828 -4.558 4.852 1.00 96.62 151 HIS A N 1
ATOM 1200 C CA . HIS A 1 151 ? 7.633 -5.635 4.308 1.00 96.62 151 HIS A CA 1
ATOM 1201 C C . HIS A 1 151 ? 6.997 -6.990 4.678 1.00 96.62 151 HIS A C 1
ATOM 1203 O O . HIS A 1 151 ? 6.856 -7.278 5.871 1.00 96.62 151 HIS A O 1
ATOM 1209 N N . PRO A 1 152 ? 6.641 -7.852 3.705 1.00 92.50 152 PRO A N 1
ATOM 1210 C CA . PRO A 1 152 ? 5.859 -9.066 3.962 1.00 92.50 152 PRO A CA 1
ATOM 1211 C C . PRO A 1 152 ? 6.573 -10.052 4.892 1.00 92.50 152 PRO A C 1
ATOM 1213 O O . PRO A 1 152 ? 5.926 -10.726 5.681 1.00 92.50 152 PRO A O 1
ATOM 1216 N N . PHE A 1 153 ? 7.907 -10.081 4.850 1.00 90.25 153 PHE A N 1
ATOM 1217 C CA . PHE A 1 153 ? 8.743 -10.955 5.679 1.00 90.25 153 PHE A CA 1
ATOM 1218 C C . PHE A 1 153 ? 9.484 -10.188 6.780 1.00 90.25 153 PHE A C 1
ATOM 1220 O O . PHE A 1 153 ? 10.623 -10.512 7.104 1.00 90.25 153 PHE A O 1
ATOM 1227 N N . SER A 1 154 ? 8.894 -9.107 7.299 1.00 94.69 154 SER A N 1
ATOM 1228 C CA . SER A 1 154 ? 9.481 -8.359 8.413 1.00 94.69 154 SER A CA 1
ATOM 1229 C C . SER A 1 154 ? 9.597 -9.251 9.661 1.00 94.69 154 SER A C 1
ATOM 1231 O O . SER A 1 154 ? 8.564 -9.650 10.195 1.00 94.69 154 SER A O 1
ATOM 1233 N N . PRO A 1 155 ? 10.806 -9.523 10.194 1.00 92.50 155 PRO A N 1
ATOM 1234 C CA . PRO A 1 155 ? 10.957 -10.364 11.388 1.00 92.50 155 PRO A CA 1
ATOM 1235 C C . PRO A 1 155 ? 10.311 -9.758 12.641 1.00 92.50 155 PRO A C 1
ATOM 1237 O O . PRO A 1 155 ? 9.994 -10.467 13.592 1.00 92.50 155 PRO A O 1
ATOM 1240 N N . THR A 1 156 ? 10.159 -8.434 12.648 1.00 93.81 156 THR A N 1
ATOM 1241 C CA . THR A 1 156 ? 9.619 -7.629 13.749 1.00 93.81 156 THR A CA 1
ATOM 1242 C C . THR A 1 156 ? 8.187 -7.155 13.502 1.00 93.81 156 THR A C 1
ATOM 1244 O O . THR A 1 156 ? 7.657 -6.427 14.335 1.00 93.81 156 THR A O 1
ATOM 1247 N N . ASP A 1 157 ? 7.580 -7.509 12.361 1.00 96.00 157 ASP A N 1
ATOM 1248 C CA . ASP A 1 157 ? 6.304 -6.953 11.877 1.00 96.00 157 ASP A CA 1
ATOM 1249 C C . ASP A 1 157 ? 6.276 -5.408 11.804 1.00 96.00 157 ASP A C 1
ATOM 1251 O O . ASP A 1 157 ? 5.218 -4.782 11.804 1.00 96.00 157 ASP A O 1
ATOM 1255 N N . SER A 1 158 ? 7.447 -4.762 11.758 1.00 96.88 158 SER A N 1
ATOM 1256 C CA . SER A 1 158 ? 7.558 -3.303 11.877 1.00 96.88 158 SER A CA 1
ATOM 1257 C C . SER A 1 158 ? 8.390 -2.631 10.791 1.00 96.88 158 SER A C 1
ATOM 1259 O O . SER A 1 158 ? 8.563 -1.409 10.824 1.00 96.88 158 SER A O 1
ATOM 1261 N N . HIS A 1 159 ? 8.853 -3.400 9.800 1.00 97.94 159 HIS A N 1
ATOM 1262 C CA . HIS A 1 159 ? 9.532 -2.842 8.638 1.00 97.94 159 HIS A CA 1
ATOM 1263 C C . HIS A 1 159 ? 8.522 -2.222 7.668 1.00 97.94 159 HIS A C 1
ATOM 1265 O O . HIS A 1 159 ? 7.750 -2.936 7.024 1.00 97.94 159 HIS A O 1
ATOM 1271 N N . LEU A 1 160 ? 8.546 -0.895 7.552 1.00 98.50 160 LEU A N 1
ATOM 1272 C CA . LEU A 1 160 ? 7.677 -0.117 6.672 1.00 98.50 160 LEU A CA 1
ATOM 1273 C C . LEU A 1 160 ? 8.512 0.604 5.616 1.00 98.50 160 LEU A C 1
ATOM 1275 O O . LEU A 1 160 ? 9.429 1.354 5.952 1.00 98.50 160 LEU A O 1
ATOM 1279 N N . LEU A 1 161 ? 8.171 0.407 4.345 1.00 98.56 161 LEU A N 1
ATOM 1280 C CA . LEU A 1 161 ? 8.772 1.114 3.220 1.00 98.56 161 LEU A CA 1
ATOM 1281 C C . LEU A 1 161 ? 7.836 2.244 2.792 1.00 98.56 161 LEU A C 1
ATOM 1283 O O . LEU A 1 161 ? 6.641 2.021 2.606 1.00 98.56 161 LEU A O 1
ATOM 1287 N N . VAL A 1 162 ? 8.379 3.450 2.626 1.00 98.56 162 VAL A N 1
ATOM 1288 C CA . VAL A 1 162 ? 7.634 4.654 2.237 1.00 98.56 162 VAL A CA 1
ATOM 1289 C C . VAL A 1 162 ? 8.303 5.301 1.030 1.00 98.56 162 VAL A C 1
ATOM 1291 O O . VAL A 1 162 ? 9.415 5.811 1.144 1.00 98.56 162 VAL A O 1
ATOM 1294 N N . LEU A 1 163 ? 7.617 5.299 -0.110 1.00 98.56 163 LEU A N 1
ATOM 1295 C CA . LEU A 1 163 ? 8.017 5.986 -1.334 1.00 98.56 163 LEU A CA 1
ATOM 1296 C C . LEU A 1 163 ? 7.532 7.438 -1.307 1.00 98.56 163 LEU A C 1
ATOM 1298 O O . LEU A 1 163 ? 6.336 7.701 -1.141 1.00 98.56 163 LEU A O 1
ATOM 1302 N N . LEU A 1 164 ? 8.455 8.372 -1.512 1.00 97.25 164 LEU A N 1
ATOM 1303 C CA . LEU A 1 164 ? 8.185 9.806 -1.572 1.00 97.25 164 LEU A CA 1
ATOM 1304 C C . LEU A 1 164 ? 8.382 10.370 -2.987 1.00 97.25 164 LEU A C 1
ATOM 1306 O O . LEU A 1 164 ? 9.055 9.771 -3.825 1.00 97.25 164 LEU A O 1
ATOM 1310 N N . SER A 1 165 ? 7.814 11.553 -3.241 1.00 94.12 165 SER A N 1
ATOM 1311 C CA . SER A 1 165 ? 7.860 12.241 -4.542 1.00 94.12 165 SER A CA 1
ATOM 1312 C C . SER A 1 165 ? 9.256 12.701 -4.979 1.00 94.12 165 SER A 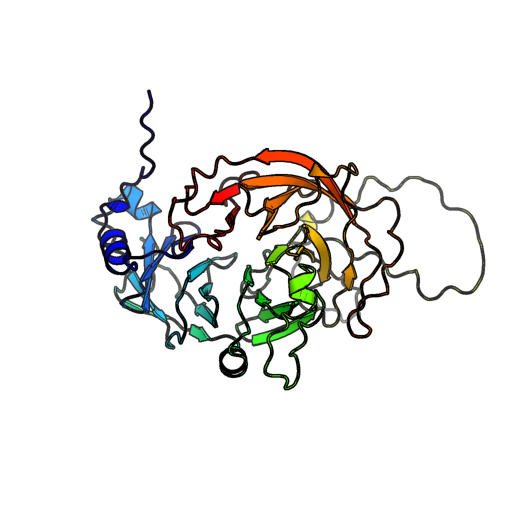C 1
ATOM 1314 O O . SER A 1 165 ? 9.434 13.096 -6.127 1.00 94.12 165 SER A O 1
ATOM 1316 N N . ASP A 1 166 ? 10.254 12.633 -4.096 1.00 92.00 166 ASP A N 1
ATOM 1317 C CA . ASP A 1 166 ? 11.664 12.880 -4.412 1.00 92.00 166 ASP A CA 1
ATOM 1318 C C . ASP A 1 166 ? 12.402 11.628 -4.918 1.00 92.00 166 ASP A C 1
ATOM 1320 O O . ASP A 1 166 ? 13.633 11.610 -4.954 1.00 92.00 166 ASP A O 1
ATOM 1324 N N . ASN A 1 167 ? 11.654 10.591 -5.316 1.00 94.12 167 ASN A N 1
ATOM 1325 C CA . ASN A 1 167 ? 12.168 9.308 -5.787 1.00 94.12 167 ASN A CA 1
ATOM 1326 C C . ASN A 1 167 ? 13.031 8.582 -4.741 1.00 94.12 167 ASN A C 1
ATOM 1328 O O . ASN A 1 167 ? 14.003 7.897 -5.082 1.00 94.12 167 ASN A O 1
ATOM 1332 N N . THR A 1 168 ? 12.668 8.708 -3.460 1.00 95.94 168 THR A N 1
ATOM 1333 C CA . THR A 1 168 ? 13.281 7.940 -2.373 1.00 95.94 168 THR A CA 1
ATOM 1334 C C . THR A 1 168 ? 12.309 6.949 -1.744 1.00 95.94 168 THR A C 1
ATOM 1336 O O . THR A 1 168 ? 11.154 7.272 -1.470 1.00 95.94 168 THR A O 1
ATOM 1339 N N . ILE A 1 169 ? 12.798 5.738 -1.474 1.00 97.88 169 ILE A N 1
ATOM 1340 C CA . ILE A 1 169 ? 12.158 4.773 -0.580 1.00 97.88 169 ILE A CA 1
ATOM 1341 C C . ILE A 1 169 ? 12.842 4.876 0.780 1.00 97.88 169 ILE A C 1
ATOM 1343 O O . ILE A 1 169 ? 14.042 4.634 0.916 1.00 97.88 169 ILE A O 1
ATOM 1347 N N . ARG A 1 170 ? 12.078 5.242 1.804 1.00 97.81 170 ARG A N 1
ATOM 1348 C CA . ARG A 1 170 ? 12.527 5.322 3.195 1.00 97.81 170 ARG A CA 1
ATOM 1349 C C . ARG A 1 170 ? 12.086 4.069 3.930 1.00 97.81 170 ARG A C 1
ATOM 1351 O O . ARG A 1 170 ? 10.905 3.732 3.912 1.00 97.81 170 ARG A O 1
ATOM 1358 N N . VAL A 1 171 ? 13.033 3.392 4.565 1.00 97.94 171 VAL A N 1
ATOM 1359 C CA . VAL A 1 171 ? 12.799 2.145 5.297 1.00 97.94 171 VAL A CA 1
ATOM 1360 C C . VAL A 1 171 ? 12.831 2.449 6.780 1.00 97.94 171 VAL A C 1
ATOM 1362 O O . VAL A 1 171 ? 13.844 2.928 7.294 1.00 97.94 171 VAL A O 1
ATOM 1365 N N . TYR A 1 172 ? 11.734 2.162 7.465 1.00 98.00 172 TYR A N 1
ATOM 1366 C CA . TYR A 1 172 ? 11.614 2.289 8.911 1.00 98.00 172 TYR A CA 1
ATOM 1367 C C . TYR A 1 172 ? 11.523 0.909 9.540 1.00 98.00 172 TYR A C 1
ATOM 1369 O O . TYR A 1 172 ? 10.939 0.016 8.944 1.00 98.00 172 TYR A O 1
ATOM 1377 N N . ASP A 1 173 ? 12.045 0.762 10.750 1.00 96.81 173 ASP A N 1
ATOM 1378 C CA . ASP A 1 173 ? 11.828 -0.394 11.622 1.00 96.81 173 ASP A CA 1
ATOM 1379 C C . ASP A 1 173 ? 11.577 0.131 13.035 1.00 96.81 173 ASP A C 1
ATOM 1381 O O . ASP A 1 173 ? 12.312 0.995 13.523 1.00 96.81 173 ASP A O 1
ATOM 1385 N N . ASN A 1 174 ? 10.497 -0.332 13.669 1.00 94.44 174 ASN A N 1
ATOM 1386 C CA . ASN A 1 174 ? 10.023 0.185 14.958 1.00 94.44 174 ASN A CA 1
ATOM 1387 C C . ASN A 1 174 ? 9.949 1.726 14.987 1.00 94.44 174 ASN A C 1
ATOM 1389 O O . ASN A 1 174 ? 10.471 2.378 15.892 1.00 94.44 174 ASN A O 1
ATOM 1393 N N . SER A 1 175 ? 9.355 2.317 13.945 1.00 93.88 175 SER A N 1
ATOM 1394 C CA . SER A 1 175 ? 9.236 3.775 13.745 1.00 93.88 175 SER A CA 1
ATOM 1395 C C . SER A 1 175 ? 10.563 4.540 13.626 1.00 93.88 175 SER A C 1
ATOM 1397 O O . SER A 1 175 ? 10.569 5.770 13.593 1.00 93.88 175 SER A O 1
ATOM 1399 N N . THR A 1 176 ? 11.693 3.836 13.537 1.00 96.06 176 THR A N 1
ATOM 1400 C CA . THR A 1 176 ? 13.027 4.428 13.418 1.00 96.06 176 THR A CA 1
ATOM 1401 C C . THR A 1 176 ? 13.498 4.316 11.977 1.00 96.06 176 THR A C 1
ATOM 1403 O O . THR A 1 176 ? 13.477 3.227 11.407 1.00 96.06 176 THR A O 1
ATOM 1406 N N . LEU A 1 177 ? 13.939 5.422 11.377 1.00 97.38 177 LEU A N 1
ATOM 1407 C CA . LEU A 1 177 ? 14.489 5.405 10.023 1.00 97.38 177 LEU A CA 1
ATOM 1408 C C . LEU A 1 177 ? 15.790 4.589 9.992 1.00 97.38 177 LEU A C 1
ATOM 1410 O O . LEU A 1 177 ? 16.742 4.900 10.709 1.00 97.38 177 LEU A O 1
ATOM 1414 N N . ARG A 1 178 ? 15.831 3.559 9.147 1.00 96.69 178 ARG A N 1
ATOM 1415 C CA . ARG A 1 178 ? 17.000 2.698 8.930 1.00 96.69 178 ARG A CA 1
ATOM 1416 C C . ARG A 1 178 ? 17.752 3.080 7.667 1.00 96.69 178 ARG A C 1
ATOM 1418 O O . ARG A 1 178 ? 18.969 3.256 7.703 1.00 96.69 178 ARG A O 1
ATOM 1425 N N . HIS A 1 179 ? 17.021 3.247 6.567 1.00 96.69 179 HIS A N 1
ATOM 1426 C CA . HIS A 1 179 ? 17.610 3.473 5.253 1.00 96.69 179 HIS A CA 1
ATOM 1427 C C . HIS A 1 179 ? 16.822 4.488 4.428 1.00 96.69 179 HIS A C 1
ATOM 1429 O O . HIS A 1 179 ? 15.616 4.660 4.595 1.00 96.69 179 HIS A O 1
ATOM 1435 N N . VAL A 1 180 ? 17.531 5.143 3.509 1.00 96.25 180 VAL A N 1
ATOM 1436 C CA . VAL A 1 180 ? 16.962 5.985 2.456 1.00 96.25 180 VAL A CA 1
ATOM 1437 C C . VAL A 1 180 ? 17.580 5.523 1.144 1.00 96.25 180 VAL A C 1
ATOM 1439 O O . VAL A 1 180 ? 18.780 5.688 0.925 1.00 96.25 180 VAL A O 1
ATOM 1442 N N . TRP A 1 181 ? 16.769 4.911 0.293 1.00 95.94 181 TRP A N 1
ATOM 1443 C CA . TRP A 1 181 ? 17.179 4.348 -0.985 1.00 95.94 181 TRP A CA 1
ATOM 1444 C C . TRP A 1 181 ? 16.697 5.243 -2.119 1.00 95.94 181 TRP A C 1
ATOM 1446 O O . TRP A 1 181 ? 15.511 5.549 -2.205 1.00 95.94 181 TRP A O 1
ATOM 1456 N N . LYS A 1 182 ? 17.609 5.671 -2.993 1.00 93.56 182 LYS A N 1
ATOM 1457 C CA . LYS A 1 182 ? 17.243 6.409 -4.206 1.00 93.56 182 LYS A CA 1
ATOM 1458 C C . LYS A 1 182 ? 16.796 5.421 -5.280 1.00 93.56 182 LYS A C 1
ATOM 1460 O O . LYS A 1 182 ? 17.530 4.483 -5.578 1.00 93.56 182 LYS A O 1
ATOM 1465 N N . VAL A 1 183 ? 15.623 5.650 -5.862 1.00 94.06 183 VAL A N 1
ATOM 1466 C CA . VAL A 1 183 ? 15.037 4.806 -6.924 1.00 94.06 183 VAL A CA 1
ATOM 1467 C C . VAL A 1 183 ? 14.817 5.559 -8.239 1.00 94.06 183 VAL A C 1
ATOM 1469 O O . VAL A 1 183 ? 14.333 5.003 -9.226 1.00 94.06 183 VAL A O 1
ATOM 1472 N N . GLY A 1 184 ? 15.208 6.830 -8.277 1.00 90.56 184 GLY A N 1
ATOM 1473 C CA . GLY A 1 184 ? 15.124 7.681 -9.453 1.00 90.56 184 GLY A CA 1
ATOM 1474 C C . GLY A 1 184 ? 15.899 8.982 -9.280 1.00 90.56 184 GLY A C 1
ATOM 1475 O O . GLY A 1 184 ? 16.479 9.218 -8.213 1.00 90.56 184 GLY A O 1
ATOM 1476 N N . PRO A 1 185 ? 15.956 9.801 -10.341 1.00 84.88 185 PRO A N 1
ATOM 1477 C CA . PRO A 1 185 ? 16.643 11.083 -10.306 1.00 84.88 185 PRO A CA 1
ATOM 1478 C C . PRO A 1 185 ? 15.983 12.000 -9.278 1.00 84.88 185 PRO A C 1
ATOM 1480 O O . PRO A 1 185 ? 14.769 11.943 -9.065 1.00 84.88 185 PRO A O 1
ATOM 1483 N N . VAL A 1 186 ? 16.781 12.853 -8.635 1.00 76.69 186 VAL A N 1
ATOM 1484 C CA . VAL A 1 186 ? 16.250 13.834 -7.683 1.00 76.69 186 VAL A CA 1
ATOM 1485 C C . VAL A 1 186 ? 15.540 14.930 -8.483 1.00 76.69 186 VAL A C 1
ATOM 1487 O O . VAL A 1 186 ? 16.188 15.565 -9.320 1.00 76.69 186 VAL A O 1
ATOM 1490 N N . PRO A 1 187 ? 14.246 15.208 -8.241 1.00 67.75 187 PRO A N 1
ATOM 1491 C CA . PRO A 1 187 ? 13.560 16.307 -8.910 1.00 67.75 187 PRO A CA 1
ATOM 1492 C C . PRO A 1 187 ? 14.271 17.624 -8.572 1.00 67.75 187 PRO A C 1
ATOM 1494 O O . PRO A 1 187 ? 14.280 18.056 -7.417 1.00 67.75 187 PRO A O 1
ATOM 1497 N N . MET A 1 188 ? 14.931 18.247 -9.554 1.00 57.81 188 MET A N 1
ATOM 1498 C CA . MET A 1 188 ? 15.685 19.477 -9.309 1.00 57.81 188 MET A CA 1
ATOM 1499 C C . MET A 1 188 ? 14.741 20.590 -8.837 1.00 57.81 188 MET A C 1
ATOM 1501 O O . MET A 1 188 ? 13.732 20.877 -9.483 1.00 57.81 188 MET A O 1
ATOM 1505 N N . LYS A 1 189 ? 15.087 21.256 -7.729 1.00 53.84 189 LYS A N 1
ATOM 1506 C CA . LYS A 1 189 ? 14.518 22.567 -7.397 1.00 53.84 189 LYS A CA 1
ATOM 1507 C C . LYS A 1 189 ? 15.139 23.562 -8.377 1.00 53.84 189 LYS A C 1
ATOM 1509 O O . LYS A 1 189 ? 16.357 23.710 -8.391 1.00 53.84 189 LYS A O 1
ATOM 1514 N N . SER A 1 190 ? 14.338 24.207 -9.223 1.00 45.28 190 SER A N 1
ATOM 1515 C CA . SER A 1 190 ? 14.836 25.324 -10.026 1.00 45.28 190 SER A CA 1
ATOM 1516 C C . SER A 1 190 ? 15.220 26.453 -9.070 1.00 45.28 190 SER A C 1
ATOM 1518 O O . SER A 1 190 ? 14.342 27.092 -8.482 1.00 45.28 190 SER A O 1
ATOM 1520 N N . ASP A 1 191 ? 16.512 26.689 -8.876 1.00 41.47 191 ASP A N 1
ATOM 1521 C CA . ASP A 1 191 ? 16.968 27.829 -8.094 1.00 41.47 191 ASP A CA 1
ATOM 1522 C C . ASP A 1 191 ? 16.518 29.139 -8.776 1.00 41.47 191 ASP A C 1
ATOM 1524 O O . ASP A 1 191 ? 16.905 29.460 -9.897 1.00 41.47 191 ASP A O 1
ATOM 1528 N N . ASN A 1 192 ? 15.676 29.898 -8.070 1.00 45.97 192 ASN A N 1
ATOM 1529 C CA . ASN A 1 192 ? 15.517 31.355 -8.148 1.00 45.97 192 ASN A CA 1
ATOM 1530 C C . ASN A 1 192 ? 15.160 32.047 -9.481 1.00 45.97 192 ASN A C 1
ATOM 1532 O O . ASN A 1 192 ? 15.458 33.231 -9.626 1.00 45.97 192 ASN A O 1
ATOM 1536 N N . ASN A 1 193 ? 14.413 31.422 -10.394 1.00 41.16 193 ASN A N 1
ATOM 1537 C CA . ASN A 1 193 ? 13.692 32.185 -11.425 1.00 41.16 193 ASN A CA 1
ATOM 1538 C C . ASN A 1 193 ? 12.177 31.997 -11.297 1.00 41.16 193 ASN A C 1
ATOM 1540 O O . ASN A 1 193 ? 11.651 30.900 -11.444 1.00 41.16 193 ASN A O 1
ATOM 1544 N N . LEU A 1 194 ? 11.477 33.107 -11.042 1.00 44.47 194 LEU A N 1
ATOM 1545 C CA . LEU A 1 194 ? 10.026 33.240 -10.826 1.00 44.47 194 LEU A CA 1
ATOM 1546 C C . LEU A 1 194 ? 9.149 32.895 -12.051 1.00 44.47 194 LEU A C 1
ATOM 1548 O O . LEU A 1 194 ? 7.966 33.221 -12.069 1.00 44.47 194 LEU A O 1
ATOM 1552 N N . ASN A 1 195 ? 9.693 32.199 -13.048 1.00 41.44 195 ASN A N 1
ATOM 1553 C CA . ASN A 1 195 ? 8.961 31.727 -14.216 1.00 41.44 195 ASN A CA 1
ATOM 1554 C C . ASN A 1 195 ? 9.017 30.198 -14.231 1.00 41.44 195 ASN A C 1
ATOM 1556 O O . ASN A 1 195 ? 9.991 29.609 -14.688 1.00 41.44 195 ASN A O 1
ATOM 1560 N N . SER A 1 196 ? 7.963 29.602 -13.670 1.00 45.12 196 SER A N 1
ATOM 1561 C CA . SER A 1 196 ? 7.596 28.182 -13.695 1.00 45.12 196 SER A CA 1
ATOM 1562 C C . SER A 1 196 ? 8.208 27.393 -14.864 1.00 45.12 196 SER A C 1
ATOM 1564 O O . SER A 1 196 ? 7.718 27.450 -15.989 1.00 45.12 196 SER A O 1
ATOM 1566 N N . SER A 1 197 ? 9.244 26.605 -14.582 1.00 43.62 197 SER A N 1
ATOM 1567 C CA . SER A 1 197 ? 9.565 25.417 -15.371 1.00 43.62 197 SER A CA 1
ATOM 1568 C C . SER A 1 197 ? 9.396 24.210 -14.459 1.00 43.62 197 SER A C 1
ATOM 1570 O O . SER A 1 197 ? 10.073 24.123 -13.432 1.00 43.62 197 SER A O 1
ATOM 1572 N N . LEU A 1 198 ? 8.468 23.307 -14.793 1.00 51.03 198 LEU A N 1
ATOM 1573 C CA . LEU A 1 198 ? 8.361 22.022 -14.103 1.00 51.03 198 LEU A CA 1
ATOM 1574 C C . LEU A 1 198 ? 9.743 21.337 -14.091 1.00 51.03 198 LEU A C 1
ATOM 1576 O O . LEU A 1 198 ? 10.436 21.390 -15.109 1.00 51.03 198 LEU A O 1
ATOM 1580 N N . PRO A 1 199 ? 10.150 20.700 -12.976 1.00 59.09 199 PRO A N 1
ATOM 1581 C CA . PRO A 1 199 ? 11.324 19.837 -12.944 1.00 59.09 199 PRO A CA 1
ATOM 1582 C C . PRO A 1 199 ? 11.367 18.906 -14.163 1.00 59.09 199 PRO A C 1
ATOM 1584 O O . PRO A 1 199 ? 10.366 18.266 -14.473 1.00 59.09 199 PRO A O 1
ATOM 1587 N N . THR A 1 200 ? 12.516 18.794 -14.836 1.00 57.47 200 THR A N 1
ATOM 1588 C CA . THR A 1 200 ? 12.676 17.974 -16.055 1.00 57.47 200 THR A CA 1
ATOM 1589 C C . THR A 1 200 ? 12.212 16.527 -15.862 1.00 57.47 200 THR A C 1
ATOM 1591 O O . THR A 1 200 ? 11.581 15.965 -16.749 1.00 57.47 200 THR A O 1
ATOM 1594 N N . ALA A 1 201 ? 12.422 15.960 -14.670 1.00 58.12 201 ALA A N 1
ATOM 1595 C CA . ALA A 1 201 ? 11.935 14.628 -14.309 1.00 58.12 201 ALA A CA 1
ATOM 1596 C C . ALA A 1 201 ? 10.398 14.504 -14.375 1.00 58.12 201 ALA A C 1
ATOM 1598 O O . ALA A 1 201 ? 9.889 13.458 -14.758 1.00 58.12 201 ALA A O 1
ATOM 1599 N N . LEU A 1 202 ? 9.652 15.569 -14.049 1.00 60.25 202 LEU A N 1
ATOM 1600 C CA . LEU A 1 202 ? 8.190 15.603 -14.202 1.00 60.25 202 LEU A CA 1
ATOM 1601 C C . LEU A 1 202 ? 7.770 15.743 -15.671 1.00 60.25 202 LEU A C 1
ATOM 1603 O O . LEU A 1 202 ? 6.712 15.262 -16.047 1.00 60.25 202 LEU A O 1
ATOM 1607 N N . LEU A 1 203 ? 8.591 16.380 -16.512 1.00 60.03 203 LEU A N 1
ATOM 1608 C CA . LEU A 1 203 ? 8.324 16.495 -17.953 1.00 60.03 203 LEU A CA 1
ATOM 1609 C C . LEU A 1 203 ? 8.572 15.179 -18.708 1.00 60.03 203 LEU A C 1
ATOM 1611 O O . LEU A 1 203 ? 7.990 14.975 -19.768 1.00 60.03 203 LEU A O 1
ATOM 1615 N N . LEU A 1 204 ? 9.431 14.307 -18.173 1.00 72.75 204 LEU A N 1
ATOM 1616 C CA . LEU A 1 204 ? 9.782 13.006 -18.755 1.00 72.75 204 LEU A CA 1
ATOM 1617 C C . LEU A 1 204 ? 9.084 11.816 -18.067 1.00 72.75 204 LEU A C 1
ATOM 1619 O O . LEU A 1 204 ? 9.357 10.667 -18.416 1.00 72.75 204 LEU A O 1
ATOM 1623 N N . GLY A 1 205 ? 8.219 12.073 -17.077 1.00 73.69 205 GLY A N 1
ATOM 1624 C CA . GLY A 1 205 ? 7.532 11.037 -16.295 1.00 73.69 205 GLY A CA 1
ATOM 1625 C C . GLY A 1 205 ? 8.484 10.120 -15.511 1.00 73.69 205 GLY A C 1
ATOM 1626 O O . GLY A 1 205 ? 8.188 8.953 -15.275 1.00 73.69 205 GLY A O 1
ATOM 1627 N N . GLU A 1 206 ? 9.647 10.627 -15.096 1.00 83.94 206 GLU A N 1
ATOM 1628 C CA . GLU A 1 206 ? 10.659 9.874 -14.340 1.00 83.94 206 GLU A CA 1
ATOM 1629 C C . GLU A 1 206 ? 10.373 9.820 -12.828 1.00 83.94 206 GLU A C 1
ATOM 1631 O O . GLU A 1 206 ? 11.217 9.384 -12.037 1.00 83.94 206 GLU A O 1
ATOM 1636 N N . SER A 1 207 ? 9.196 10.279 -12.399 1.00 89.69 207 SER A N 1
ATOM 1637 C CA . SER A 1 207 ? 8.756 10.166 -11.011 1.00 89.69 207 SER A CA 1
ATOM 1638 C C . SER A 1 207 ? 8.258 8.751 -10.728 1.00 89.69 207 SER A C 1
ATOM 1640 O O . SER A 1 207 ? 7.456 8.201 -11.478 1.00 89.69 207 SER A O 1
ATOM 1642 N N . ALA A 1 208 ? 8.738 8.154 -9.640 1.00 94.38 208 ALA A N 1
ATOM 1643 C CA . ALA A 1 208 ? 8.231 6.892 -9.129 1.00 94.38 208 ALA A CA 1
ATOM 1644 C C . ALA A 1 208 ? 6.831 7.100 -8.528 1.00 94.38 208 ALA A C 1
ATOM 1646 O O . ALA A 1 208 ? 6.637 7.941 -7.646 1.00 94.38 208 ALA A O 1
ATOM 1647 N N . VAL A 1 209 ? 5.862 6.318 -9.000 1.00 94.62 209 VAL A N 1
ATOM 1648 C CA . VAL A 1 209 ? 4.441 6.456 -8.638 1.00 94.62 209 VAL A CA 1
ATOM 1649 C C . VAL A 1 209 ? 3.981 5.378 -7.662 1.00 94.62 209 VAL A C 1
ATOM 1651 O O . VAL A 1 209 ? 3.205 5.664 -6.752 1.00 94.62 209 VAL A O 1
ATOM 1654 N N . ASP A 1 210 ? 4.503 4.161 -7.801 1.00 97.69 210 ASP A N 1
ATOM 1655 C CA . ASP A 1 210 ? 4.155 3.012 -6.972 1.00 97.69 210 ASP A CA 1
ATOM 1656 C C . ASP A 1 210 ? 5.335 2.031 -6.919 1.00 97.69 210 ASP A C 1
ATOM 1658 O O . ASP A 1 210 ? 6.258 2.080 -7.735 1.00 97.69 210 ASP A O 1
ATOM 1662 N N . PHE A 1 211 ? 5.321 1.139 -5.939 1.00 98.56 211 PHE A N 1
ATOM 1663 C CA . PHE A 1 211 ? 6.248 0.019 -5.859 1.00 98.56 211 PHE A CA 1
ATOM 1664 C C . PHE A 1 211 ? 5.560 -1.171 -5.208 1.00 98.56 211 PHE A C 1
ATOM 1666 O O . PHE A 1 211 ? 4.634 -0.973 -4.429 1.00 98.56 211 PHE A O 1
ATOM 1673 N N . ASP A 1 212 ? 6.040 -2.388 -5.445 1.00 98.25 212 ASP A N 1
ATOM 1674 C CA . ASP A 1 212 ? 5.634 -3.564 -4.674 1.00 98.25 212 ASP A CA 1
ATOM 1675 C C . ASP A 1 212 ? 6.797 -4.545 -4.480 1.00 98.25 212 ASP A C 1
ATOM 1677 O O . ASP A 1 212 ? 7.804 -4.489 -5.183 1.00 98.25 212 ASP A O 1
ATOM 1681 N N . ILE A 1 213 ? 6.684 -5.420 -3.481 1.00 97.31 213 ILE A N 1
ATOM 1682 C CA . ILE A 1 213 ? 7.766 -6.322 -3.067 1.00 97.31 213 ILE A CA 1
ATOM 1683 C C . ILE A 1 213 ? 7.491 -7.716 -3.631 1.00 97.31 213 ILE A C 1
ATOM 1685 O O . ILE A 1 213 ? 6.456 -8.321 -3.326 1.00 97.31 213 ILE A O 1
ATOM 1689 N N . ALA A 1 214 ? 8.418 -8.216 -4.447 1.00 96.31 214 ALA A N 1
ATOM 1690 C CA . ALA A 1 214 ? 8.380 -9.563 -4.994 1.00 96.31 214 ALA A CA 1
ATOM 1691 C C . ALA A 1 214 ? 8.955 -10.597 -4.004 1.00 96.31 214 ALA A C 1
ATOM 1693 O O . ALA A 1 214 ? 9.621 -10.228 -3.029 1.00 96.31 214 ALA A O 1
ATOM 1694 N N . PRO A 1 215 ? 8.682 -11.901 -4.211 1.00 93.94 215 PRO A N 1
ATOM 1695 C CA . PRO A 1 215 ? 9.252 -12.958 -3.385 1.00 93.94 215 PRO A CA 1
ATOM 1696 C C . PRO A 1 215 ? 10.781 -12.886 -3.288 1.00 93.94 215 PRO A C 1
ATOM 1698 O O . PRO A 1 215 ? 11.459 -12.471 -4.225 1.00 93.94 215 PRO A O 1
ATOM 1701 N N . ALA A 1 216 ? 11.303 -13.308 -2.136 1.00 92.94 216 ALA A N 1
ATOM 1702 C CA . ALA A 1 216 ? 12.732 -13.347 -1.851 1.00 92.94 216 ALA A CA 1
ATOM 1703 C C . ALA A 1 216 ? 13.510 -14.168 -2.887 1.00 92.94 216 ALA A C 1
ATOM 1705 O O . ALA A 1 216 ? 13.061 -15.242 -3.295 1.00 92.94 216 ALA A O 1
ATOM 1706 N N . VAL A 1 217 ? 14.714 -13.711 -3.219 1.00 89.75 217 VAL A N 1
ATOM 1707 C CA . VAL A 1 217 ? 15.671 -14.443 -4.052 1.00 89.75 217 VAL A CA 1
ATOM 1708 C C . VAL A 1 217 ? 16.971 -14.671 -3.287 1.00 89.75 217 VAL A C 1
ATOM 1710 O O . VAL A 1 217 ? 17.357 -13.882 -2.418 1.00 89.75 217 VAL A O 1
ATOM 1713 N N . ALA A 1 218 ? 17.643 -15.780 -3.594 1.00 80.62 218 ALA A N 1
ATOM 1714 C CA . ALA A 1 218 ? 19.002 -15.995 -3.120 1.00 80.62 218 ALA A CA 1
ATOM 1715 C C . ALA A 1 218 ? 19.938 -15.010 -3.843 1.00 80.62 218 ALA A C 1
ATOM 1717 O O . ALA A 1 218 ? 19.761 -14.785 -5.045 1.00 80.62 218 ALA A O 1
ATOM 1718 N N . PRO A 1 219 ? 20.919 -14.417 -3.148 1.00 68.81 219 PRO A N 1
ATOM 1719 C CA . PRO A 1 219 ? 21.890 -13.555 -3.799 1.00 68.81 219 PRO A CA 1
ATOM 1720 C C . PRO A 1 219 ? 22.677 -14.381 -4.822 1.00 68.81 219 PRO A C 1
ATOM 1722 O O . PRO A 1 219 ? 23.117 -15.494 -4.530 1.00 68.81 219 PRO A O 1
ATOM 1725 N N . LYS A 1 220 ? 22.854 -13.839 -6.029 1.00 65.50 220 LYS A N 1
ATOM 1726 C CA . LYS A 1 220 ? 23.833 -14.375 -6.978 1.00 65.50 220 LYS A CA 1
ATOM 1727 C C . LYS A 1 220 ? 25.210 -13.999 -6.424 1.00 65.50 220 LYS A C 1
ATOM 1729 O O . LYS A 1 220 ? 25.429 -12.834 -6.103 1.00 65.50 220 LYS A O 1
ATOM 1734 N N . ASP A 1 221 ? 26.106 -14.970 -6.243 1.00 53.22 221 ASP A N 1
ATOM 1735 C CA . ASP A 1 221 ? 27.480 -14.679 -5.827 1.00 53.22 221 ASP A CA 1
ATOM 1736 C C . ASP A 1 221 ? 28.079 -13.665 -6.816 1.00 53.22 221 ASP A C 1
ATOM 1738 O O . ASP A 1 221 ? 28.188 -13.958 -8.009 1.00 53.22 221 ASP A O 1
ATOM 1742 N N . ASP A 1 222 ? 28.464 -12.479 -6.332 1.00 45.09 222 ASP A N 1
ATOM 1743 C CA . ASP A 1 222 ? 29.175 -11.450 -7.102 1.00 45.09 222 ASP A CA 1
ATOM 1744 C C . ASP A 1 222 ? 30.595 -11.951 -7.452 1.00 45.09 222 ASP A C 1
ATOM 1746 O O . ASP A 1 222 ? 31.611 -11.466 -6.956 1.00 45.09 222 ASP A O 1
ATOM 1750 N N . ALA A 1 223 ? 30.693 -12.966 -8.309 1.00 37.28 223 ALA A N 1
ATOM 1751 C CA . ALA A 1 223 ? 31.947 -13.542 -8.785 1.00 37.28 223 ALA A CA 1
ATOM 1752 C C . ALA A 1 223 ? 32.503 -12.816 -10.026 1.00 37.28 223 ALA A C 1
ATOM 1754 O O . ALA A 1 223 ? 33.435 -13.307 -10.664 1.00 37.28 223 ALA A O 1
ATOM 1755 N N . VAL A 1 224 ? 31.967 -11.643 -10.387 1.00 39.41 224 VAL A N 1
ATOM 1756 C CA . VAL A 1 224 ? 32.357 -10.912 -11.607 1.00 39.41 224 VAL A CA 1
ATOM 1757 C C . VAL A 1 224 ? 32.745 -9.469 -11.295 1.00 39.41 224 VAL A C 1
ATOM 1759 O O . VAL A 1 224 ? 32.215 -8.518 -11.853 1.00 39.41 224 VAL A O 1
ATOM 1762 N N . LEU A 1 225 ? 33.710 -9.288 -10.396 1.00 35.81 225 LEU A N 1
ATOM 1763 C CA . LEU A 1 225 ? 34.531 -8.074 -10.373 1.00 35.81 225 LEU A CA 1
ATOM 1764 C C . LEU A 1 225 ? 35.839 -8.349 -9.629 1.00 35.81 225 LEU A C 1
ATOM 1766 O O . LEU A 1 225 ? 36.075 -7.774 -8.579 1.00 35.81 225 LEU A O 1
ATOM 1770 N N . ASN A 1 226 ? 36.633 -9.308 -10.131 1.00 32.09 226 ASN A N 1
ATOM 1771 C CA . ASN A 1 226 ? 38.092 -9.437 -9.951 1.00 32.09 226 ASN A CA 1
ATOM 1772 C C . ASN A 1 226 ? 38.589 -10.749 -10.591 1.00 32.09 226 ASN A C 1
ATOM 1774 O O . ASN A 1 226 ? 38.882 -11.720 -9.900 1.00 32.09 226 ASN A O 1
ATOM 1778 N N . SER A 1 227 ? 38.711 -10.800 -11.916 1.00 31.86 227 SER A N 1
ATOM 1779 C CA . SER A 1 227 ? 39.464 -11.877 -12.574 1.00 31.86 227 SER A CA 1
ATOM 1780 C C . SER A 1 227 ? 40.131 -11.377 -13.849 1.00 31.86 227 SER A C 1
ATOM 1782 O O . SER A 1 227 ? 39.780 -11.704 -14.979 1.00 31.86 227 SER A O 1
ATOM 1784 N N . SER A 1 228 ? 41.194 -10.600 -13.656 1.00 31.48 228 SER A N 1
ATOM 1785 C CA . SER A 1 228 ? 42.340 -10.762 -14.534 1.00 31.48 228 SER A CA 1
ATOM 1786 C C . SER A 1 228 ? 42.881 -12.187 -14.353 1.00 31.48 228 SER A C 1
ATOM 1788 O O . SER A 1 228 ? 43.143 -12.637 -13.242 1.00 31.48 228 SER A O 1
ATOM 1790 N N . THR A 1 229 ? 43.084 -12.855 -15.487 1.00 28.86 229 THR A N 1
ATOM 1791 C CA . THR A 1 229 ? 43.860 -14.086 -15.723 1.00 28.86 229 THR A CA 1
ATOM 1792 C C . THR A 1 229 ? 43.187 -15.467 -15.619 1.00 28.86 229 THR A C 1
ATOM 1794 O O . THR A 1 229 ? 42.684 -15.911 -14.595 1.00 28.86 229 THR A O 1
ATOM 1797 N N . THR A 1 230 ? 43.382 -16.177 -16.740 1.00 26.98 230 THR A N 1
ATOM 1798 C CA . THR A 1 230 ? 43.476 -17.629 -16.971 1.00 26.98 230 THR A CA 1
ATOM 1799 C C . THR A 1 230 ? 42.202 -18.467 -17.093 1.00 26.98 230 THR A C 1
ATOM 1801 O O . THR A 1 230 ? 41.650 -18.992 -16.136 1.00 26.98 230 THR A O 1
ATOM 1804 N N . ILE A 1 231 ? 41.856 -18.670 -18.369 1.00 39.22 231 ILE A N 1
ATOM 1805 C CA . ILE A 1 231 ? 41.187 -19.827 -18.970 1.00 39.22 231 ILE A CA 1
ATOM 1806 C C . ILE A 1 231 ? 41.568 -21.127 -18.248 1.00 39.22 231 ILE A C 1
ATOM 1808 O O . ILE A 1 231 ? 42.749 -21.461 -18.183 1.00 39.22 231 ILE A O 1
ATOM 1812 N N . ASN A 1 232 ? 40.568 -21.897 -17.819 1.00 28.62 232 ASN A N 1
ATOM 1813 C CA . ASN A 1 232 ? 40.614 -23.355 -17.888 1.00 28.62 232 ASN A CA 1
ATOM 1814 C C . ASN A 1 232 ? 39.197 -23.925 -17.997 1.00 28.62 232 ASN A C 1
ATOM 1816 O O . ASN A 1 232 ? 38.317 -23.643 -17.188 1.00 28.62 232 ASN A O 1
ATOM 1820 N N . ASN A 1 233 ? 39.011 -24.708 -19.056 1.00 36.03 233 ASN A N 1
ATOM 1821 C CA . ASN A 1 233 ? 37.771 -25.356 -19.448 1.00 36.03 233 ASN A CA 1
ATOM 1822 C C . ASN A 1 233 ? 37.399 -26.519 -18.518 1.00 36.03 233 ASN A C 1
ATOM 1824 O O . ASN A 1 233 ? 38.274 -27.171 -17.947 1.00 36.03 233 ASN A O 1
ATOM 1828 N N . ASN A 1 234 ? 36.102 -26.841 -18.564 1.00 33.84 234 ASN A N 1
ATOM 1829 C CA . ASN A 1 234 ? 35.411 -28.057 -18.117 1.00 33.84 234 ASN A CA 1
ATOM 1830 C C . ASN A 1 234 ? 34.686 -27.926 -16.775 1.00 33.84 234 ASN A C 1
ATOM 1832 O O . ASN A 1 234 ? 35.284 -28.185 -15.741 1.00 33.84 234 ASN A O 1
ATOM 1836 N N . ILE A 1 235 ? 33.367 -27.708 -16.818 1.00 35.84 235 ILE A N 1
ATOM 1837 C CA . ILE A 1 235 ? 32.407 -28.500 -16.035 1.00 35.84 235 ILE A CA 1
ATOM 1838 C C . ILE A 1 235 ? 31.103 -28.632 -16.832 1.00 35.84 235 ILE A C 1
ATOM 1840 O O . ILE A 1 235 ? 30.590 -27.697 -17.438 1.00 35.84 235 ILE A O 1
ATOM 1844 N N . THR A 1 236 ? 30.638 -29.872 -16.865 1.00 31.05 236 THR A N 1
ATOM 1845 C CA . THR A 1 236 ? 29.509 -30.425 -17.603 1.00 31.05 236 THR A CA 1
ATOM 1846 C C . THR A 1 236 ? 28.154 -30.045 -17.011 1.00 31.05 236 THR A C 1
ATOM 1848 O O . THR A 1 236 ? 27.945 -30.108 -15.804 1.00 31.05 236 THR A O 1
ATOM 1851 N N . THR A 1 237 ? 27.208 -29.782 -17.908 1.00 38.62 237 THR A N 1
ATOM 1852 C CA . THR A 1 237 ? 25.757 -29.677 -17.709 1.00 38.62 237 THR A CA 1
ATOM 1853 C C . THR A 1 237 ? 25.182 -30.828 -16.870 1.00 38.62 237 THR A C 1
ATOM 1855 O O . THR A 1 237 ? 25.219 -31.963 -17.359 1.00 38.62 237 THR A O 1
ATOM 1858 N N . LYS A 1 238 ? 24.621 -30.556 -15.670 1.00 32.81 238 LYS A N 1
ATOM 1859 C CA . LYS A 1 238 ? 23.554 -31.385 -15.045 1.00 32.81 238 LYS A CA 1
ATOM 1860 C C . LYS A 1 238 ? 22.863 -30.904 -13.745 1.00 32.81 238 LYS A C 1
ATOM 1862 O O . LYS A 1 238 ? 22.101 -31.698 -13.209 1.00 32.81 238 LYS A O 1
ATOM 1867 N N . ASP A 1 239 ? 22.988 -29.652 -13.286 1.00 30.84 239 ASP A N 1
ATOM 1868 C CA . ASP A 1 239 ? 22.438 -29.251 -11.963 1.00 30.84 239 ASP A CA 1
ATOM 1869 C C . ASP A 1 239 ? 21.340 -28.159 -11.955 1.00 30.84 239 ASP A C 1
ATOM 1871 O O . ASP A 1 239 ? 21.098 -27.520 -10.937 1.00 30.84 239 ASP A O 1
ATOM 1875 N N . ALA A 1 240 ? 20.586 -27.968 -13.043 1.00 36.00 240 ALA A N 1
ATOM 1876 C CA . ALA A 1 240 ? 19.591 -26.883 -13.140 1.00 36.00 240 ALA A CA 1
ATOM 1877 C C . ALA A 1 240 ? 18.169 -27.190 -12.596 1.00 36.00 240 ALA A C 1
ATOM 1879 O O . ALA A 1 240 ? 17.237 -26.456 -12.902 1.00 36.00 240 ALA A O 1
ATOM 1880 N N . LEU A 1 241 ? 17.942 -28.257 -11.814 1.00 33.59 241 LEU A N 1
ATOM 1881 C CA . LEU A 1 241 ? 16.569 -28.686 -11.448 1.00 33.59 241 LEU A CA 1
ATOM 1882 C C . LEU A 1 241 ? 16.280 -28.888 -9.949 1.00 33.59 241 LEU A C 1
ATOM 1884 O O . LEU A 1 241 ? 15.176 -29.304 -9.605 1.00 33.59 241 LEU A O 1
ATOM 1888 N N . ASN A 1 242 ? 17.201 -28.557 -9.035 1.00 31.83 242 ASN A N 1
ATOM 1889 C CA . ASN A 1 242 ? 17.022 -28.862 -7.602 1.00 31.83 242 ASN A CA 1
ATOM 1890 C C . ASN A 1 242 ? 16.959 -27.658 -6.640 1.00 31.83 242 ASN A C 1
ATOM 1892 O O . ASN A 1 242 ? 16.877 -27.870 -5.431 1.00 31.83 242 ASN A O 1
ATOM 1896 N N . HIS A 1 243 ? 16.937 -26.406 -7.108 1.00 38.69 243 HIS A N 1
ATOM 1897 C CA . HIS A 1 243 ? 17.001 -25.240 -6.203 1.00 38.69 243 HIS A CA 1
ATOM 1898 C C . HIS A 1 243 ? 15.660 -24.740 -5.638 1.00 38.69 243 HIS A C 1
ATOM 1900 O O . HIS A 1 243 ? 15.656 -23.999 -4.662 1.00 38.69 243 HIS A O 1
ATOM 1906 N N . SER A 1 244 ? 14.511 -25.219 -6.125 1.00 39.56 244 SER A N 1
ATOM 1907 C CA . SER A 1 244 ? 13.200 -24.758 -5.626 1.00 39.56 244 SER A CA 1
ATOM 1908 C C . SER A 1 244 ? 12.718 -25.459 -4.334 1.00 39.56 244 SER A C 1
ATOM 1910 O O . SER A 1 244 ? 11.793 -24.989 -3.680 1.00 39.56 244 SER A O 1
ATOM 1912 N N . ARG A 1 245 ? 13.342 -26.567 -3.900 1.00 38.16 245 ARG A N 1
ATOM 1913 C CA . ARG A 1 245 ? 12.824 -27.389 -2.778 1.00 38.16 245 ARG A CA 1
ATOM 1914 C C . ARG A 1 245 ? 13.444 -27.137 -1.398 1.00 38.16 245 ARG A C 1
ATOM 1916 O O . ARG A 1 245 ? 12.995 -27.758 -0.438 1.00 38.16 245 ARG A O 1
ATOM 1923 N N . ASN A 1 246 ? 14.424 -26.242 -1.260 1.00 36.59 246 ASN A N 1
ATOM 1924 C CA . ASN A 1 246 ? 15.152 -26.076 0.010 1.00 36.59 246 ASN A CA 1
ATOM 1925 C C . ASN A 1 246 ? 14.688 -24.902 0.895 1.00 36.59 246 ASN A C 1
ATOM 1927 O O . ASN A 1 246 ? 15.035 -24.874 2.074 1.00 36.59 246 ASN A O 1
ATOM 1931 N N . LEU A 1 247 ? 13.840 -23.993 0.401 1.00 44.19 247 LEU A N 1
ATOM 1932 C CA . LEU A 1 247 ? 13.374 -22.827 1.175 1.00 44.19 247 LEU A CA 1
ATOM 1933 C C . LEU A 1 247 ? 12.417 -23.182 2.333 1.00 44.19 247 LEU A C 1
ATOM 1935 O O . LEU A 1 247 ? 12.361 -22.460 3.323 1.00 44.19 247 LEU A O 1
ATOM 1939 N N . SER A 1 248 ? 11.723 -24.326 2.285 1.00 39.62 248 SER A N 1
ATOM 1940 C CA . SER A 1 248 ? 10.798 -24.741 3.356 1.00 39.62 248 SER A CA 1
ATOM 1941 C C . SER A 1 248 ? 11.481 -25.390 4.571 1.00 39.62 248 SER A C 1
ATOM 1943 O O . SER A 1 248 ? 10.801 -25.742 5.532 1.00 39.62 248 SER A O 1
ATOM 1945 N N . LYS A 1 249 ? 12.807 -25.589 4.545 1.00 37.12 249 LYS A N 1
ATOM 1946 C CA . LYS A 1 249 ? 13.564 -26.206 5.652 1.00 37.12 249 LYS A CA 1
ATOM 1947 C C . LYS A 1 249 ? 14.274 -25.207 6.569 1.00 37.12 249 LYS A C 1
ATOM 1949 O O . LYS A 1 249 ? 14.651 -25.594 7.667 1.00 37.12 249 LYS A O 1
ATOM 1954 N N . ALA A 1 250 ? 14.407 -23.941 6.172 1.00 37.69 250 ALA A N 1
ATOM 1955 C CA . ALA A 1 250 ? 15.136 -22.934 6.951 1.00 37.69 250 ALA A CA 1
ATOM 1956 C C . ALA A 1 250 ? 14.365 -22.389 8.174 1.00 37.69 250 ALA A C 1
ATOM 1958 O O . ALA A 1 250 ? 14.936 -21.661 8.979 1.00 37.69 250 ALA A O 1
ATOM 1959 N N . PHE A 1 251 ? 13.086 -22.748 8.347 1.00 38.59 251 PHE A N 1
ATOM 1960 C CA . PHE A 1 251 ? 12.245 -22.224 9.434 1.00 38.59 251 PHE A CA 1
ATOM 1961 C C . PHE A 1 251 ? 12.269 -23.031 10.739 1.00 38.59 251 PHE A C 1
ATOM 1963 O O . PHE A 1 251 ? 11.703 -22.576 11.727 1.00 38.59 251 PHE A O 1
ATOM 1970 N N . ASN A 1 252 ? 12.936 -24.189 10.789 1.00 35.56 252 ASN A N 1
ATOM 1971 C CA . ASN A 1 252 ? 12.979 -25.021 11.993 1.00 35.56 252 ASN A CA 1
ATOM 1972 C C . ASN A 1 252 ? 14.402 -25.496 12.297 1.00 35.56 252 ASN A C 1
ATOM 1974 O O . ASN A 1 252 ? 14.731 -26.632 11.983 1.00 35.56 252 ASN A O 1
ATOM 1978 N N . GLU A 1 253 ? 15.216 -24.661 12.948 1.00 31.38 253 GLU A N 1
ATOM 1979 C CA . GLU A 1 253 ? 16.236 -25.139 13.894 1.00 31.38 253 GLU A CA 1
ATOM 1980 C C . GLU A 1 253 ? 16.744 -23.999 14.796 1.00 31.38 253 GLU A C 1
ATOM 1982 O O . GLU A 1 253 ? 17.358 -23.025 14.367 1.00 31.38 253 GLU A O 1
ATOM 1987 N N . THR A 1 254 ? 16.441 -24.126 16.086 1.00 36.19 254 THR A N 1
ATOM 1988 C CA . THR A 1 254 ? 16.897 -23.270 17.185 1.00 36.19 254 THR A CA 1
ATOM 1989 C C . THR A 1 254 ? 18.183 -23.798 17.826 1.00 36.19 254 THR A C 1
ATOM 1991 O O . THR A 1 254 ? 18.288 -24.990 18.086 1.00 36.19 254 THR A O 1
ATOM 1994 N N . VAL A 1 255 ? 19.040 -22.861 18.257 1.00 34.94 255 VAL A N 1
ATOM 1995 C CA . VAL A 1 255 ? 19.926 -22.933 19.442 1.00 34.94 255 VAL A CA 1
ATOM 1996 C C . VAL A 1 255 ? 21.059 -23.972 19.413 1.00 34.94 255 VAL A C 1
ATOM 1998 O O . VAL A 1 255 ? 20.886 -25.117 19.805 1.00 34.94 255 VAL A O 1
ATOM 2001 N N . ALA A 1 256 ? 22.277 -23.499 19.131 1.00 30.03 256 ALA A N 1
ATOM 2002 C CA . ALA A 1 256 ? 23.481 -23.739 19.941 1.00 30.03 256 ALA A CA 1
ATOM 2003 C C . ALA A 1 256 ? 24.645 -22.914 19.370 1.00 30.03 256 ALA A C 1
ATOM 2005 O O . ALA A 1 256 ? 24.854 -22.858 18.162 1.00 30.03 256 ALA A O 1
ATOM 2006 N N . GLY A 1 257 ? 25.387 -22.233 20.243 1.00 32.56 257 GLY A N 1
ATOM 2007 C CA . GLY A 1 257 ? 26.447 -21.317 19.844 1.00 32.56 257 GLY A CA 1
ATOM 2008 C C . GLY A 1 257 ? 27.624 -21.999 19.147 1.00 32.56 257 GLY A C 1
ATOM 2009 O O . GLY A 1 257 ? 28.147 -23.001 19.625 1.00 32.56 257 GLY A O 1
ATOM 2010 N N . ASN A 1 258 ? 28.110 -21.367 18.081 1.00 27.89 258 ASN A N 1
ATOM 2011 C CA . ASN A 1 258 ? 29.538 -21.285 17.808 1.00 27.89 258 ASN A CA 1
ATOM 2012 C C . ASN A 1 258 ? 29.834 -20.083 16.908 1.00 27.89 258 ASN A C 1
ATOM 2014 O O . ASN A 1 258 ? 29.210 -19.892 15.868 1.00 27.89 258 ASN A O 1
ATOM 2018 N N . LYS A 1 259 ? 30.796 -19.259 17.332 1.00 36.81 259 LYS A N 1
ATOM 2019 C CA . LYS A 1 259 ? 31.326 -18.138 16.556 1.00 36.81 259 LYS A CA 1
ATOM 2020 C C . LYS A 1 259 ? 32.167 -18.690 15.409 1.00 36.81 259 LYS A C 1
ATOM 2022 O O . LYS A 1 259 ? 33.359 -18.895 15.578 1.00 36.81 259 LYS A O 1
ATOM 2027 N N . ASN A 1 260 ? 31.542 -18.890 14.260 1.00 32.50 260 ASN A N 1
ATOM 2028 C CA . ASN A 1 260 ? 32.206 -18.851 12.966 1.00 32.50 260 ASN A CA 1
ATOM 2029 C C . ASN A 1 260 ? 31.434 -17.841 12.122 1.00 32.50 260 ASN A C 1
ATOM 2031 O O . ASN A 1 260 ? 30.205 -17.856 12.133 1.00 32.50 260 ASN A O 1
ATOM 2035 N N . ALA A 1 261 ? 32.150 -16.948 11.438 1.00 39.94 261 ALA A N 1
ATOM 2036 C CA . ALA A 1 261 ? 31.589 -16.076 10.416 1.00 39.94 261 ALA A CA 1
ATOM 2037 C C . ALA A 1 261 ? 31.071 -16.964 9.276 1.00 39.94 261 ALA A C 1
ATOM 2039 O O . ALA A 1 261 ? 31.787 -17.265 8.325 1.00 39.94 261 ALA A O 1
ATOM 2040 N N . GLN A 1 262 ? 29.862 -17.491 9.447 1.00 38.59 262 GLN A N 1
ATOM 2041 C CA . GLN A 1 262 ? 29.142 -18.149 8.381 1.00 38.59 262 GLN A CA 1
ATOM 2042 C C . GLN A 1 262 ? 28.669 -17.058 7.436 1.00 38.59 262 GLN A C 1
ATOM 2044 O O . GLN A 1 262 ? 28.073 -16.070 7.864 1.00 38.59 262 GLN A O 1
ATOM 2049 N N . ASN A 1 263 ? 28.984 -17.257 6.162 1.00 40.03 263 ASN A N 1
ATOM 2050 C CA . ASN A 1 263 ? 28.378 -16.575 5.037 1.00 40.03 263 ASN A CA 1
ATOM 2051 C C . ASN A 1 263 ? 26.871 -16.879 5.105 1.00 40.03 263 ASN A C 1
ATOM 2053 O O . ASN A 1 263 ? 26.401 -17.861 4.541 1.00 40.03 263 ASN A O 1
ATOM 2057 N N . SER A 1 264 ? 26.131 -16.130 5.923 1.00 43.78 264 SER A N 1
ATOM 2058 C CA . SER A 1 264 ? 24.677 -16.156 5.910 1.00 43.78 264 SER A CA 1
ATOM 2059 C C . SER A 1 264 ? 24.276 -15.723 4.512 1.00 43.78 264 SER A C 1
ATOM 2061 O O . SER A 1 264 ? 24.556 -14.578 4.150 1.00 43.78 264 SER A O 1
ATOM 2063 N N . GLU A 1 265 ? 23.697 -16.630 3.727 1.00 55.31 265 GLU A N 1
ATOM 2064 C CA . GLU A 1 265 ? 23.121 -16.303 2.424 1.00 55.31 265 GLU A CA 1
ATOM 2065 C C . GLU A 1 265 ? 22.224 -15.079 2.616 1.00 55.31 265 GLU A C 1
ATOM 2067 O O . GLU A 1 265 ? 21.211 -15.120 3.319 1.00 55.31 265 GLU A O 1
ATOM 2072 N N . ARG A 1 266 ? 22.680 -13.934 2.108 1.00 74.19 266 ARG A N 1
ATOM 2073 C CA . ARG A 1 266 ? 22.032 -12.655 2.358 1.00 74.19 266 ARG A CA 1
ATOM 2074 C C . ARG A 1 266 ? 20.806 -12.578 1.466 1.00 74.19 266 ARG A C 1
ATOM 2076 O O . ARG A 1 266 ? 20.920 -12.208 0.308 1.00 74.19 266 ARG A O 1
ATOM 2083 N N . ILE A 1 267 ? 19.657 -12.961 2.007 1.00 88.00 267 ILE A N 1
ATOM 2084 C CA . ILE A 1 267 ? 18.380 -12.897 1.297 1.00 88.00 267 ILE A CA 1
ATOM 2085 C C . ILE A 1 267 ? 18.137 -11.459 0.825 1.00 88.00 267 ILE A C 1
ATOM 2087 O O . ILE A 1 267 ? 18.226 -10.513 1.617 1.00 88.00 267 ILE A O 1
ATOM 2091 N N . GLU A 1 268 ? 17.818 -11.312 -0.457 1.00 92.19 268 GLU A N 1
ATOM 2092 C CA . GLU A 1 268 ? 17.399 -10.047 -1.047 1.00 92.19 268 GLU A CA 1
ATOM 2093 C C . GLU A 1 268 ? 15.964 -10.155 -1.551 1.00 92.19 268 GLU A C 1
ATOM 2095 O O . GLU A 1 268 ? 15.502 -11.212 -1.985 1.00 92.19 268 GLU A O 1
ATOM 2100 N N . TRP A 1 269 ? 15.252 -9.035 -1.501 1.00 94.81 269 TRP A N 1
ATOM 2101 C CA . TRP A 1 269 ? 13.914 -8.915 -2.053 1.00 94.81 269 TRP A CA 1
ATOM 2102 C C . TRP A 1 269 ? 13.965 -7.986 -3.265 1.00 94.81 269 TRP A C 1
ATOM 2104 O O . TRP A 1 269 ? 14.446 -6.854 -3.138 1.00 94.81 269 TRP A O 1
ATOM 2114 N N . PRO A 1 270 ? 13.475 -8.428 -4.435 1.00 96.56 270 PRO A N 1
ATOM 2115 C CA . PRO A 1 270 ? 13.257 -7.538 -5.562 1.00 96.56 270 PRO A CA 1
ATOM 2116 C C . PRO A 1 270 ? 12.105 -6.584 -5.229 1.00 96.56 270 PRO A C 1
ATOM 2118 O O . PRO A 1 270 ? 10.957 -6.999 -5.053 1.00 96.56 270 PRO A O 1
ATOM 2121 N N . ILE A 1 271 ? 12.403 -5.292 -5.128 1.00 98.00 271 ILE A N 1
ATOM 2122 C CA . ILE A 1 271 ? 11.400 -4.240 -4.960 1.00 98.00 271 ILE A CA 1
ATOM 2123 C C . ILE A 1 271 ? 11.139 -3.641 -6.339 1.00 98.00 271 ILE A C 1
ATOM 2125 O O . ILE A 1 271 ? 11.989 -2.944 -6.892 1.00 98.00 271 ILE A O 1
ATOM 2129 N N . ILE A 1 272 ? 9.972 -3.934 -6.903 1.00 98.19 272 ILE A N 1
ATOM 2130 C CA . ILE A 1 272 ? 9.576 -3.489 -8.238 1.00 98.19 272 ILE A CA 1
ATOM 2131 C C . ILE A 1 272 ? 9.073 -2.054 -8.130 1.00 98.19 272 ILE A C 1
ATOM 2133 O O . ILE A 1 272 ? 8.117 -1.802 -7.404 1.00 98.19 272 ILE A O 1
ATOM 2137 N N . VAL A 1 273 ? 9.707 -1.117 -8.829 1.00 98.12 273 VAL A N 1
ATOM 2138 C CA . VAL A 1 273 ? 9.388 0.315 -8.797 1.00 98.12 273 VAL A CA 1
ATOM 2139 C C . VAL A 1 273 ? 8.832 0.733 -10.153 1.00 98.12 273 VAL A C 1
ATOM 2141 O O . VAL A 1 273 ? 9.513 0.593 -11.167 1.00 98.12 273 VAL A O 1
ATOM 2144 N N . LEU A 1 274 ? 7.614 1.271 -10.162 1.00 97.56 274 LEU A N 1
ATOM 2145 C CA . LEU A 1 274 ? 6.944 1.798 -11.349 1.00 97.56 274 LEU A CA 1
ATOM 2146 C C . LEU A 1 274 ? 7.121 3.317 -11.416 1.00 97.56 274 LEU A C 1
ATOM 2148 O O . LEU A 1 274 ? 6.881 4.020 -10.428 1.00 97.56 274 LEU A O 1
ATOM 2152 N N . ARG A 1 275 ? 7.511 3.829 -12.584 1.00 94.38 275 ARG A N 1
ATOM 2153 C CA . ARG A 1 275 ? 7.521 5.266 -12.883 1.00 94.38 275 ARG A CA 1
ATOM 2154 C C . ARG A 1 275 ? 6.318 5.668 -13.730 1.00 94.38 275 ARG A C 1
ATOM 2156 O O . ARG A 1 275 ? 5.703 4.832 -14.382 1.00 94.38 275 ARG A O 1
ATOM 2163 N N . GLU A 1 276 ? 5.991 6.955 -13.699 1.00 91.56 276 GLU A N 1
ATOM 2164 C CA . GLU A 1 276 ? 4.839 7.538 -14.402 1.00 91.56 276 GLU A CA 1
ATOM 2165 C C . GLU A 1 276 ? 4.879 7.270 -15.914 1.00 91.56 276 GLU A C 1
ATOM 2167 O O . GLU A 1 276 ? 3.866 6.901 -16.502 1.00 91.56 276 GLU A O 1
ATOM 2172 N N . ASN A 1 277 ? 6.068 7.333 -16.519 1.00 90.19 277 ASN A N 1
ATOM 2173 C CA . ASN A 1 277 ? 6.296 7.033 -17.936 1.00 90.19 277 ASN A CA 1
ATOM 2174 C C . ASN A 1 277 ? 6.267 5.537 -18.306 1.00 90.19 277 ASN A C 1
ATOM 2176 O O . ASN A 1 277 ? 6.721 5.180 -19.390 1.00 90.19 277 ASN A O 1
ATOM 2180 N N . GLY A 1 278 ? 5.823 4.664 -17.398 1.00 91.62 278 GLY A N 1
ATOM 2181 C CA . GLY A 1 278 ? 5.713 3.222 -17.625 1.00 91.62 278 GLY A CA 1
ATOM 2182 C C . GLY A 1 278 ? 7.009 2.436 -17.458 1.00 91.62 278 GLY A C 1
ATOM 2183 O O . GLY A 1 278 ? 6.970 1.206 -17.435 1.00 91.62 278 GLY A O 1
ATOM 2184 N N . ASN A 1 279 ? 8.156 3.098 -17.271 1.00 93.06 279 ASN A N 1
ATOM 2185 C CA . ASN A 1 279 ? 9.398 2.383 -17.004 1.00 93.06 279 ASN A CA 1
ATOM 2186 C C . ASN A 1 279 ? 9.341 1.686 -15.641 1.00 93.06 279 ASN A C 1
ATOM 2188 O O . ASN A 1 279 ? 9.033 2.296 -14.611 1.00 93.06 279 ASN A O 1
ATOM 2192 N N . ILE A 1 280 ? 9.722 0.410 -15.638 1.00 95.69 280 ILE A N 1
ATOM 2193 C CA . ILE A 1 280 ? 9.800 -0.419 -14.437 1.00 95.69 280 ILE A CA 1
ATOM 2194 C C . ILE A 1 280 ? 11.263 -0.632 -14.078 1.00 95.69 280 ILE A C 1
ATOM 2196 O O . ILE A 1 280 ? 12.092 -0.887 -14.946 1.00 95.69 280 ILE A O 1
ATOM 2200 N N . TYR A 1 281 ? 11.581 -0.530 -12.795 1.00 96.38 281 TYR A N 1
ATOM 2201 C CA . TYR A 1 281 ? 12.906 -0.791 -12.245 1.00 96.38 281 TYR A CA 1
ATOM 2202 C C . TYR A 1 281 ? 12.808 -1.833 -11.135 1.00 96.38 281 TYR A C 1
ATOM 2204 O O . TYR A 1 281 ? 11.751 -2.014 -10.531 1.00 96.38 281 TYR A O 1
ATOM 2212 N N . VAL A 1 282 ? 13.922 -2.489 -10.829 1.00 97.00 282 VAL A N 1
ATOM 2213 C CA . VAL A 1 282 ? 14.019 -3.439 -9.716 1.00 97.00 282 VAL A CA 1
ATOM 2214 C C . VAL A 1 282 ? 15.101 -2.962 -8.771 1.00 97.00 282 VAL A C 1
ATOM 2216 O O . VAL A 1 282 ? 16.267 -2.861 -9.139 1.00 97.00 282 VAL A O 1
ATOM 2219 N N . LEU A 1 283 ? 14.724 -2.658 -7.537 1.00 96.62 283 LEU A N 1
ATOM 2220 C CA . LEU A 1 283 ? 15.662 -2.377 -6.465 1.00 96.62 283 LEU A CA 1
ATOM 2221 C C . LEU A 1 283 ? 15.898 -3.667 -5.675 1.00 96.62 283 LEU A C 1
ATOM 2223 O O . LEU A 1 283 ? 15.043 -4.094 -4.902 1.00 96.62 283 LEU A O 1
ATOM 2227 N N . MET A 1 284 ? 17.066 -4.275 -5.859 1.00 95.38 284 MET A N 1
ATOM 2228 C CA . MET A 1 284 ? 17.504 -5.429 -5.078 1.00 95.38 284 MET A CA 1
ATOM 2229 C C . MET A 1 284 ? 18.002 -4.957 -3.712 1.00 95.38 284 MET A C 1
ATOM 2231 O O . MET A 1 284 ? 18.980 -4.203 -3.621 1.00 95.38 284 MET A O 1
ATOM 2235 N N . ALA A 1 285 ? 17.304 -5.356 -2.647 1.00 94.25 285 ALA A N 1
ATOM 2236 C CA . ALA A 1 285 ? 17.644 -4.946 -1.291 1.00 94.25 285 ALA A CA 1
ATOM 2237 C C . ALA A 1 285 ? 17.296 -6.012 -0.244 1.00 94.25 285 ALA A C 1
ATOM 2239 O O . ALA A 1 285 ? 16.207 -6.579 -0.244 1.00 94.25 285 ALA A O 1
ATOM 2240 N N . GLY A 1 286 ? 18.206 -6.230 0.706 1.00 92.19 286 GLY A N 1
ATOM 2241 C CA . GLY A 1 286 ? 17.885 -6.801 2.017 1.00 92.19 286 GLY A CA 1
ATOM 2242 C C . GLY A 1 286 ? 17.391 -5.731 3.002 1.00 92.19 286 GLY A C 1
ATOM 2243 O O . GLY A 1 286 ? 17.652 -4.543 2.805 1.00 92.19 286 GLY A O 1
ATOM 2244 N N . LEU A 1 287 ? 16.747 -6.146 4.100 1.00 87.19 287 LEU A N 1
ATOM 2245 C CA . LEU A 1 287 ? 16.259 -5.233 5.149 1.00 87.19 287 LEU A CA 1
ATOM 2246 C C . LEU A 1 287 ? 17.361 -4.327 5.727 1.00 87.19 287 LEU A C 1
ATOM 2248 O O . LEU A 1 287 ? 17.119 -3.143 5.932 1.00 87.19 287 LEU A O 1
ATOM 2252 N N . ASP A 1 288 ? 18.575 -4.865 5.894 1.00 86.38 288 ASP A N 1
ATOM 2253 C CA . ASP A 1 288 ? 19.760 -4.143 6.389 1.00 86.38 288 ASP A CA 1
ATOM 2254 C C . ASP A 1 288 ? 20.658 -3.602 5.252 1.00 86.38 288 ASP A C 1
ATOM 2256 O O . ASP A 1 288 ? 21.869 -3.399 5.414 1.00 86.38 288 ASP A O 1
ATOM 2260 N N . SER A 1 289 ? 20.130 -3.462 4.030 1.00 87.12 289 SER A N 1
ATOM 2261 C CA . SER A 1 289 ? 20.937 -3.029 2.885 1.00 87.12 289 SER A CA 1
ATOM 2262 C C . SER A 1 289 ? 21.217 -1.527 2.911 1.00 87.12 289 SER A C 1
ATOM 2264 O O . SER A 1 289 ? 20.374 -0.695 2.583 1.00 87.12 289 SER A O 1
ATOM 2266 N N . HIS A 1 290 ? 22.458 -1.157 3.240 1.00 86.62 290 HIS A N 1
ATOM 2267 C CA . HIS A 1 290 ? 22.926 0.230 3.131 1.00 86.62 290 HIS A CA 1
ATOM 2268 C C . HIS A 1 290 ? 23.080 0.717 1.686 1.00 86.62 290 HIS A C 1
ATOM 2270 O O . HIS A 1 290 ? 22.977 1.916 1.433 1.00 86.62 290 HIS A O 1
ATOM 2276 N N . LYS A 1 291 ? 23.378 -0.194 0.756 1.00 87.44 291 LYS A N 1
ATOM 2277 C CA . LYS A 1 291 ? 23.613 0.099 -0.660 1.00 87.44 291 LYS A CA 1
ATOM 2278 C C . LYS A 1 291 ? 22.817 -0.904 -1.493 1.00 87.44 291 LYS A C 1
ATOM 2280 O O . LYS A 1 291 ? 23.366 -1.946 -1.842 1.00 87.44 291 LYS A O 1
ATOM 2285 N N . PRO A 1 292 ? 21.527 -0.639 -1.740 1.00 92.56 292 PRO A N 1
ATOM 2286 C CA . PRO A 1 292 ? 20.734 -1.490 -2.611 1.00 92.56 292 PRO A CA 1
ATOM 2287 C C . PRO A 1 292 ? 21.193 -1.336 -4.066 1.00 92.56 292 PRO A C 1
ATOM 2289 O O . PRO A 1 292 ? 21.791 -0.319 -4.434 1.00 92.56 292 PRO A O 1
ATOM 2292 N N . ARG A 1 293 ? 20.888 -2.333 -4.896 1.00 92.81 293 ARG A N 1
ATOM 2293 C CA . ARG A 1 293 ? 21.257 -2.356 -6.313 1.00 92.81 293 ARG A CA 1
ATOM 2294 C C . ARG A 1 293 ? 20.024 -2.078 -7.165 1.00 92.81 293 ARG A C 1
ATOM 2296 O O . ARG A 1 293 ? 19.138 -2.920 -7.263 1.00 92.81 293 ARG A O 1
ATOM 2303 N N . LEU A 1 294 ? 19.954 -0.884 -7.746 1.00 94.69 294 LEU A N 1
ATOM 2304 C CA . LEU A 1 294 ? 18.879 -0.495 -8.659 1.00 94.69 294 LEU A CA 1
ATOM 2305 C C . LEU A 1 294 ? 19.201 -0.988 -10.071 1.00 94.69 294 LEU A C 1
ATOM 2307 O O . LEU A 1 294 ? 20.272 -0.683 -10.587 1.00 94.69 294 LEU A O 1
ATOM 2311 N N . GLN A 1 295 ? 18.278 -1.716 -10.683 1.00 94.06 295 GLN A N 1
ATOM 2312 C CA . GLN A 1 295 ? 18.386 -2.290 -12.021 1.00 94.06 295 GLN A CA 1
ATOM 2313 C C . GLN A 1 295 ? 17.274 -1.760 -12.931 1.00 94.06 295 GLN A C 1
ATOM 2315 O O . GLN A 1 295 ? 16.150 -1.547 -12.464 1.00 94.06 295 GLN A O 1
ATOM 2320 N N . GLY A 1 296 ? 17.567 -1.575 -14.219 1.00 91.06 296 GLY A N 1
ATOM 2321 C CA . GLY A 1 296 ? 16.564 -1.271 -15.244 1.00 91.06 296 GLY A CA 1
ATOM 2322 C C . GLY A 1 296 ? 16.946 -0.132 -16.205 1.00 91.06 296 GLY A C 1
ATOM 2323 O O . GLY A 1 296 ? 18.111 0.260 -16.256 1.00 91.06 296 GLY A O 1
ATOM 2324 N N . PRO A 1 297 ? 15.973 0.439 -16.942 1.00 92.38 297 PRO A N 1
ATOM 2325 C CA . PRO A 1 297 ? 14.571 0.008 -16.986 1.00 92.38 297 PRO A CA 1
ATOM 2326 C C . PRO A 1 297 ? 14.442 -1.439 -17.488 1.00 92.38 297 PRO A C 1
ATOM 2328 O O . PRO A 1 297 ? 15.282 -1.904 -18.251 1.00 92.38 297 PRO A O 1
ATOM 2331 N N . LEU A 1 298 ? 13.429 -2.169 -17.021 1.00 93.25 298 LEU A N 1
ATOM 2332 C CA . LEU A 1 298 ? 13.196 -3.554 -17.425 1.00 93.25 298 LEU A CA 1
ATOM 2333 C C . LEU A 1 298 ? 12.745 -3.626 -18.884 1.00 93.25 298 LEU A C 1
ATOM 2335 O O . LEU A 1 298 ? 11.820 -2.919 -19.289 1.00 93.25 298 LEU A O 1
ATOM 2339 N N . THR A 1 299 ? 13.326 -4.554 -19.641 1.00 92.62 299 THR A N 1
ATOM 2340 C CA . THR A 1 299 ? 12.828 -4.891 -20.974 1.00 92.62 299 THR A CA 1
ATOM 2341 C C . THR A 1 299 ? 11.443 -5.540 -20.877 1.00 92.62 299 THR A C 1
ATOM 2343 O O . THR A 1 299 ? 11.254 -6.519 -20.146 1.00 92.62 299 THR A O 1
ATOM 2346 N N . ILE A 1 300 ? 10.486 -5.000 -21.638 1.00 93.12 300 ILE A N 1
ATOM 2347 C CA . ILE A 1 300 ? 9.104 -5.485 -21.752 1.00 93.12 300 ILE A CA 1
ATOM 2348 C C . ILE A 1 300 ? 8.966 -6.330 -23.019 1.00 93.12 300 ILE A C 1
ATOM 2350 O O . ILE A 1 300 ? 9.318 -5.889 -24.115 1.00 93.12 300 ILE A O 1
ATOM 2354 N N . THR A 1 301 ? 8.440 -7.545 -22.879 1.00 92.62 301 THR A N 1
ATOM 2355 C CA . THR A 1 301 ? 8.201 -8.471 -23.990 1.00 92.62 301 THR A CA 1
ATOM 2356 C C . THR A 1 301 ? 6.721 -8.865 -24.083 1.00 92.62 301 THR A C 1
ATOM 2358 O O . THR A 1 301 ? 6.054 -8.936 -23.055 1.00 92.62 301 THR A O 1
ATOM 2361 N N . PRO A 1 302 ? 6.183 -9.137 -25.286 1.00 93.19 302 PRO A N 1
ATOM 2362 C CA . PRO A 1 302 ? 6.786 -8.828 -26.584 1.00 93.19 302 PRO A CA 1
ATOM 2363 C C . PRO A 1 302 ? 6.962 -7.311 -26.770 1.00 93.19 302 PRO A C 1
ATOM 2365 O O . PRO A 1 302 ? 6.253 -6.518 -26.154 1.00 93.19 302 PRO A O 1
ATOM 2368 N N . GLN A 1 303 ? 7.903 -6.905 -27.622 1.00 87.50 303 GLN A N 1
ATOM 2369 C CA . GLN A 1 303 ? 8.094 -5.493 -27.964 1.00 87.50 303 GLN A CA 1
ATOM 2370 C C . GLN A 1 303 ? 6.914 -5.019 -28.823 1.00 87.50 303 GLN A C 1
ATOM 2372 O O . GLN A 1 303 ? 6.907 -5.175 -30.043 1.00 87.50 303 GLN A O 1
ATOM 2377 N N . SER A 1 304 ? 5.885 -4.495 -28.165 1.00 87.94 304 SER A N 1
ATOM 2378 C CA . SER A 1 304 ? 4.679 -3.943 -28.779 1.00 87.94 304 SER A CA 1
ATOM 2379 C C . SER A 1 304 ? 4.406 -2.580 -28.170 1.00 87.94 304 SER A C 1
ATOM 2381 O O . SER A 1 304 ? 4.523 -2.434 -26.957 1.00 87.94 304 SER A O 1
ATOM 2383 N N . ASN A 1 305 ? 4.003 -1.602 -28.983 1.00 80.94 305 ASN A N 1
ATOM 2384 C CA . ASN A 1 305 ? 3.677 -0.255 -28.499 1.00 80.94 305 ASN A CA 1
ATOM 2385 C C . ASN A 1 305 ? 2.577 -0.280 -27.429 1.00 80.94 305 ASN A C 1
ATOM 2387 O O . ASN A 1 305 ? 2.637 0.496 -26.485 1.00 80.94 305 ASN A O 1
ATOM 2391 N N . ASP A 1 306 ? 1.632 -1.215 -27.542 1.00 83.50 306 ASP A N 1
ATOM 2392 C CA . ASP A 1 306 ? 0.510 -1.360 -26.607 1.00 83.50 306 ASP A CA 1
ATOM 2393 C C . ASP A 1 306 ? 0.938 -1.877 -25.221 1.00 83.50 306 ASP A C 1
ATOM 2395 O O . ASP A 1 306 ? 0.127 -1.898 -24.303 1.00 83.50 306 ASP A O 1
ATOM 2399 N N . ASN A 1 307 ? 2.195 -2.309 -25.064 1.00 83.06 307 ASN A N 1
ATOM 2400 C CA . ASN A 1 307 ? 2.756 -2.758 -23.787 1.00 83.06 307 ASN A CA 1
ATOM 2401 C C . ASN A 1 307 ? 3.484 -1.634 -23.025 1.00 83.06 307 ASN A C 1
ATOM 2403 O O . ASN A 1 307 ? 3.995 -1.881 -21.933 1.00 83.06 307 ASN A O 1
ATOM 2407 N N . TYR A 1 308 ? 3.573 -0.428 -23.600 1.00 81.44 308 TYR A N 1
ATOM 2408 C CA . TYR A 1 308 ? 4.237 0.724 -22.993 1.00 81.44 308 TYR A CA 1
ATOM 2409 C C . TYR A 1 308 ? 3.217 1.821 -22.680 1.00 81.44 308 TYR A C 1
ATOM 2411 O O . TYR A 1 308 ? 2.759 2.540 -23.568 1.00 81.44 308 TYR A O 1
ATOM 2419 N N . GLY A 1 309 ? 2.902 1.963 -21.396 1.00 77.19 309 GLY A N 1
ATOM 2420 C CA . GLY A 1 309 ? 2.044 3.024 -20.882 1.00 77.19 309 GLY A CA 1
ATOM 2421 C C . GLY A 1 309 ? 2.783 4.333 -20.641 1.00 77.19 309 GLY A C 1
ATOM 2422 O O . GLY A 1 309 ? 3.939 4.327 -20.234 1.00 77.19 309 GLY A O 1
ATOM 2423 N N . LEU A 1 310 ? 2.101 5.466 -20.824 1.00 80.94 310 LEU A N 1
ATOM 2424 C CA . LEU A 1 310 ? 2.651 6.804 -20.532 1.00 80.94 310 LEU A CA 1
ATOM 2425 C C . LEU A 1 310 ? 2.052 7.456 -19.277 1.00 80.94 310 LEU A C 1
ATOM 2427 O O . LEU A 1 310 ? 2.553 8.484 -18.831 1.00 80.94 310 LEU A O 1
ATOM 2431 N N . GLU A 1 311 ? 0.987 6.870 -18.723 1.00 86.56 311 GLU A N 1
ATOM 2432 C CA . GLU A 1 311 ? 0.273 7.367 -17.539 1.00 86.56 311 GLU A CA 1
ATOM 2433 C C . GLU A 1 311 ? 0.113 6.250 -16.499 1.00 86.56 311 GLU A C 1
ATOM 2435 O O . GLU A 1 311 ? -0.975 5.970 -15.987 1.00 86.56 311 GLU A O 1
ATOM 2440 N N . SER A 1 312 ? 1.218 5.564 -16.218 1.00 93.00 312 SER A N 1
ATOM 2441 C CA . SER A 1 312 ? 1.276 4.504 -15.215 1.00 93.00 312 SER A CA 1
ATOM 2442 C C . SER A 1 312 ? 1.010 5.064 -13.818 1.00 93.00 312 SER A C 1
ATOM 2444 O O . SER A 1 312 ? 1.551 6.103 -13.441 1.00 93.00 312 SER A O 1
ATOM 2446 N N . CYS A 1 313 ? 0.174 4.380 -13.033 1.00 93.56 313 CYS A N 1
ATOM 2447 C CA . CYS A 1 313 ? -0.290 4.894 -11.741 1.00 93.56 313 CYS A CA 1
ATOM 2448 C C . CYS A 1 313 ? -0.240 3.891 -10.580 1.00 93.56 313 CYS A C 1
ATOM 2450 O O . CYS A 1 313 ? -0.113 4.327 -9.435 1.00 93.56 313 CYS A O 1
ATOM 2452 N N . ALA A 1 314 ? -0.293 2.578 -10.835 1.00 96.31 314 ALA A N 1
ATOM 2453 C CA . ALA A 1 314 ? -0.168 1.572 -9.779 1.00 96.31 314 ALA A CA 1
ATOM 2454 C C . ALA A 1 314 ? 0.493 0.278 -10.262 1.00 96.31 314 ALA A C 1
ATOM 2456 O O . ALA A 1 314 ? 0.371 -0.104 -11.424 1.00 96.31 314 ALA A O 1
ATOM 2457 N N . ILE A 1 315 ? 1.162 -0.416 -9.341 1.00 98.00 315 ILE A N 1
ATOM 2458 C CA . ILE A 1 315 ? 1.740 -1.741 -9.559 1.00 98.00 315 ILE A CA 1
ATOM 2459 C C . ILE A 1 315 ? 1.423 -2.676 -8.391 1.00 98.00 315 ILE A C 1
ATOM 2461 O O . ILE A 1 315 ? 1.405 -2.291 -7.218 1.00 98.00 315 ILE A O 1
ATOM 2465 N N . LEU A 1 316 ? 1.172 -3.940 -8.708 1.00 97.94 316 LEU A N 1
ATOM 2466 C CA . LEU A 1 316 ? 0.939 -4.992 -7.730 1.00 97.94 316 LEU A CA 1
ATOM 2467 C C . LEU A 1 316 ? 1.652 -6.269 -8.159 1.00 97.94 316 LEU A C 1
ATOM 2469 O O . LEU A 1 316 ? 1.510 -6.712 -9.290 1.00 97.94 316 LEU A O 1
ATOM 2473 N N . VAL A 1 317 ? 2.370 -6.897 -7.240 1.00 97.56 317 VAL A N 1
ATOM 2474 C CA . VAL A 1 317 ? 2.925 -8.237 -7.418 1.00 97.56 317 VAL A CA 1
ATOM 2475 C C . VAL A 1 317 ? 1.927 -9.257 -6.873 1.00 97.56 317 VAL A C 1
ATOM 2477 O O . VAL A 1 317 ? 1.489 -9.168 -5.728 1.00 97.56 317 VAL A O 1
ATOM 2480 N N . ILE A 1 318 ? 1.584 -10.250 -7.678 1.00 96.50 318 ILE A N 1
ATOM 2481 C CA . ILE A 1 318 ? 0.931 -11.490 -7.262 1.00 96.50 318 ILE A CA 1
ATOM 2482 C C . ILE A 1 318 ? 2.045 -12.530 -7.076 1.00 96.50 318 ILE A C 1
ATOM 2484 O O . ILE A 1 318 ? 2.822 -12.745 -8.013 1.00 96.50 318 ILE A O 1
ATOM 2488 N N . PRO A 1 319 ? 2.159 -13.182 -5.903 1.00 92.62 319 PRO A N 1
ATOM 2489 C CA . PRO A 1 319 ? 3.250 -14.108 -5.590 1.00 92.62 319 PRO A CA 1
ATOM 2490 C C . PRO A 1 319 ? 3.071 -15.489 -6.258 1.00 92.62 319 PRO A C 1
ATOM 2492 O O . PRO A 1 319 ? 3.244 -16.529 -5.628 1.00 92.62 319 PRO A O 1
ATOM 2495 N N . SER A 1 320 ? 2.709 -15.508 -7.542 1.00 93.31 320 SER A N 1
ATOM 2496 C CA . SER A 1 320 ? 2.672 -16.710 -8.373 1.00 93.31 320 SER A CA 1
ATOM 2497 C C . SER A 1 320 ? 4.085 -17.206 -8.711 1.00 93.31 320 SER A C 1
ATOM 2499 O O . SER A 1 320 ? 5.084 -16.567 -8.380 1.00 93.31 320 SER A O 1
ATOM 2501 N N . LEU A 1 321 ? 4.183 -18.353 -9.388 1.00 91.88 321 LEU A N 1
ATOM 2502 C CA . LEU A 1 321 ? 5.451 -18.906 -9.870 1.00 91.88 321 LEU A CA 1
ATOM 2503 C C . LEU A 1 321 ? 5.398 -19.085 -11.398 1.00 91.88 321 LEU A C 1
ATOM 2505 O O . LEU A 1 321 ? 4.757 -20.036 -11.853 1.00 91.88 321 LEU A O 1
ATOM 2509 N N . PRO A 1 322 ? 6.055 -18.213 -12.192 1.00 94.56 322 PRO A N 1
ATOM 2510 C CA . PRO A 1 322 ? 6.798 -17.006 -11.785 1.00 94.56 322 PRO A CA 1
ATOM 2511 C C . PRO A 1 322 ? 5.876 -15.888 -11.250 1.00 94.56 322 PRO A C 1
ATOM 2513 O O . PRO A 1 322 ? 4.665 -15.950 -11.494 1.00 94.56 322 PRO A O 1
ATOM 2516 N N . PRO A 1 323 ? 6.393 -14.883 -10.510 1.00 96.62 323 PRO A N 1
ATOM 2517 C CA . PRO A 1 323 ? 5.572 -13.785 -9.993 1.00 96.62 323 PRO A CA 1
ATOM 2518 C C . PRO A 1 323 ? 4.882 -13.016 -11.122 1.00 96.62 323 PRO A C 1
ATOM 2520 O O . PRO A 1 323 ? 5.480 -12.786 -12.170 1.00 96.62 323 PRO A O 1
ATOM 2523 N N . THR A 1 324 ? 3.633 -12.605 -10.909 1.00 97.44 324 THR A N 1
ATOM 2524 C CA . THR A 1 324 ? 2.866 -11.832 -11.898 1.00 97.44 324 THR A CA 1
ATOM 2525 C C . THR A 1 324 ? 2.774 -10.382 -11.443 1.00 97.44 324 THR A C 1
ATOM 2527 O O . THR A 1 324 ? 2.340 -10.108 -10.328 1.00 97.44 324 THR A O 1
ATOM 2530 N N . LEU A 1 325 ? 3.173 -9.448 -12.295 1.00 98.00 325 LEU A N 1
ATOM 2531 C CA . LEU A 1 325 ? 2.977 -8.017 -12.122 1.00 98.00 325 LEU A CA 1
ATOM 2532 C C . LEU A 1 325 ? 1.632 -7.619 -12.726 1.00 98.00 325 LEU A C 1
ATOM 2534 O O . LEU A 1 325 ? 1.328 -7.969 -13.863 1.00 98.00 325 LEU A O 1
ATOM 2538 N N . VAL A 1 326 ? 0.852 -6.858 -11.972 1.00 98.12 326 VAL A N 1
ATOM 2539 C CA . VAL A 1 326 ? -0.317 -6.128 -12.456 1.00 98.12 326 VAL A CA 1
ATOM 2540 C C . VAL A 1 326 ? 0.072 -4.660 -12.505 1.00 98.12 326 VAL A C 1
ATOM 2542 O O . VAL A 1 326 ? 0.375 -4.079 -11.463 1.00 98.12 326 VAL A O 1
ATOM 2545 N N . ILE A 1 327 ? 0.092 -4.072 -13.696 1.00 97.56 327 ILE A N 1
ATOM 2546 C CA . ILE A 1 327 ? 0.467 -2.672 -13.928 1.00 97.56 327 ILE A CA 1
ATOM 2547 C C . ILE A 1 327 ? -0.786 -1.936 -14.379 1.00 97.56 327 ILE A C 1
ATOM 2549 O O . ILE A 1 327 ? -1.438 -2.370 -15.324 1.00 97.56 327 ILE A O 1
ATOM 2553 N N . ALA A 1 328 ? -1.139 -0.853 -13.695 1.00 96.12 328 ALA A N 1
ATOM 2554 C CA . ALA A 1 328 ? -2.330 -0.073 -13.987 1.00 96.12 328 ALA A CA 1
ATOM 2555 C C . ALA A 1 328 ? -1.976 1.315 -14.514 1.00 96.12 328 ALA A C 1
ATOM 2557 O O . ALA A 1 328 ? -1.187 2.047 -13.907 1.00 96.12 328 ALA A O 1
ATOM 2558 N N . GLU A 1 329 ? -2.641 1.702 -15.591 1.00 92.75 329 GLU A N 1
ATOM 2559 C CA . GLU A 1 329 ? -2.613 3.042 -16.157 1.00 92.75 329 GLU A CA 1
ATOM 2560 C C . GLU A 1 329 ? -3.866 3.826 -15.788 1.00 92.75 329 GLU A C 1
ATOM 2562 O O . GLU A 1 329 ? -4.947 3.276 -15.573 1.00 92.75 329 GLU A O 1
ATOM 2567 N N . ALA A 1 330 ? -3.738 5.145 -15.763 1.00 88.88 330 ALA A N 1
ATOM 2568 C CA . ALA A 1 330 ? -4.822 6.026 -15.363 1.00 88.88 330 ALA A CA 1
ATOM 2569 C C . ALA A 1 330 ? -6.019 6.019 -16.344 1.00 88.88 330 ALA A C 1
ATOM 2571 O O . ALA A 1 330 ? -7.145 6.341 -15.968 1.00 88.88 330 ALA A O 1
ATOM 2572 N N . ASN A 1 331 ? -5.799 5.574 -17.584 1.00 87.00 331 ASN A N 1
ATOM 2573 C CA . ASN A 1 331 ? -6.823 5.441 -18.624 1.00 87.00 331 ASN A CA 1
ATOM 2574 C C . ASN A 1 331 ? -7.735 4.201 -18.477 1.00 87.00 331 ASN A C 1
ATOM 2576 O O . ASN A 1 331 ? -8.633 4.024 -19.299 1.00 87.00 331 ASN A O 1
ATOM 2580 N N . GLY A 1 332 ? -7.529 3.342 -17.471 1.00 89.62 332 GLY A N 1
ATOM 2581 C CA . GLY A 1 332 ? -8.289 2.093 -17.320 1.00 89.62 332 GLY A CA 1
ATOM 2582 C C . GLY A 1 332 ? -7.515 0.837 -17.703 1.00 89.62 332 GLY A C 1
ATOM 2583 O O . GLY A 1 332 ? -7.999 -0.260 -17.437 1.00 89.62 332 GLY A O 1
ATOM 2584 N N . THR A 1 333 ? -6.348 0.966 -18.330 1.00 92.69 333 THR A N 1
ATOM 2585 C CA . THR A 1 333 ? -5.585 -0.181 -18.832 1.00 92.69 333 THR A CA 1
ATOM 2586 C C . THR A 1 333 ? -4.880 -0.905 -17.691 1.00 92.69 333 THR A C 1
ATOM 2588 O O . THR A 1 333 ? -4.218 -0.290 -16.857 1.00 92.69 333 THR A O 1
ATOM 2591 N N . LEU A 1 334 ? -5.033 -2.226 -17.654 1.00 95.81 334 LEU A N 1
ATOM 2592 C CA . LEU A 1 334 ? -4.344 -3.138 -16.754 1.00 95.81 334 LEU A CA 1
ATOM 2593 C C . LEU A 1 334 ? -3.523 -4.125 -17.579 1.00 95.81 334 LEU A C 1
ATOM 2595 O O . LEU A 1 334 ? -4.093 -4.882 -18.361 1.00 95.81 334 LEU A O 1
ATOM 2599 N N . HIS A 1 335 ? -2.214 -4.161 -17.369 1.00 97.06 335 HIS A N 1
ATOM 2600 C CA . HIS A 1 335 ? -1.340 -5.188 -17.927 1.00 97.06 335 HIS A CA 1
ATOM 2601 C C . HIS A 1 335 ? -1.058 -6.259 -16.884 1.00 97.06 335 HIS A C 1
ATOM 2603 O O . HIS A 1 335 ? -0.676 -5.945 -15.754 1.00 97.06 335 HIS A O 1
ATOM 2609 N N . HIS A 1 336 ? -1.170 -7.521 -17.283 1.00 97.50 336 HIS A N 1
ATOM 2610 C CA . HIS A 1 336 ? -0.738 -8.668 -16.495 1.00 97.50 336 HIS A CA 1
ATOM 2611 C C . HIS A 1 336 ? 0.516 -9.240 -17.136 1.00 97.50 336 HIS A C 1
ATOM 2613 O O . HIS A 1 336 ? 0.476 -9.739 -18.260 1.00 97.50 336 HIS A O 1
ATOM 2619 N N . ALA A 1 337 ? 1.640 -9.160 -16.434 1.00 97.75 337 ALA A N 1
ATOM 2620 C CA . ALA A 1 337 ? 2.941 -9.549 -16.958 1.00 97.75 337 ALA A CA 1
ATOM 2621 C C . ALA A 1 337 ? 3.659 -10.520 -16.022 1.00 97.75 337 ALA A C 1
ATOM 2623 O O . ALA A 1 337 ? 3.624 -10.362 -14.809 1.00 97.75 337 ALA A O 1
ATOM 2624 N N . LEU A 1 338 ? 4.355 -11.513 -16.566 1.00 97.75 338 LEU A N 1
ATOM 2625 C CA . LEU A 1 338 ? 5.246 -12.368 -15.787 1.00 97.75 338 LEU A CA 1
ATOM 2626 C C . LEU A 1 338 ? 6.553 -11.632 -15.504 1.00 97.75 338 LEU A C 1
ATOM 2628 O O . LEU A 1 338 ? 7.151 -11.073 -16.419 1.00 97.75 338 LEU A O 1
ATOM 2632 N N . PHE A 1 339 ? 7.011 -11.670 -14.258 1.00 97.38 339 PHE A N 1
ATOM 2633 C CA . PHE A 1 339 ? 8.333 -11.208 -13.847 1.00 97.38 339 PHE A CA 1
ATOM 2634 C C . PHE A 1 339 ? 9.322 -12.371 -13.926 1.00 97.38 339 PHE A C 1
ATOM 2636 O O . PHE A 1 339 ? 9.173 -13.367 -13.213 1.00 97.38 339 PHE A O 1
ATOM 2643 N N . LEU A 1 340 ? 10.302 -12.265 -14.820 1.00 95.38 340 LEU A N 1
ATOM 2644 C CA . LEU A 1 340 ? 11.192 -13.359 -15.201 1.00 95.38 340 LEU A CA 1
ATOM 2645 C C . LEU A 1 340 ? 12.652 -12.951 -15.019 1.00 95.38 340 LEU A C 1
ATOM 2647 O O . LEU A 1 340 ? 13.000 -11.786 -15.194 1.00 95.38 340 LEU A O 1
ATOM 2651 N N . GLU A 1 341 ? 13.515 -13.919 -14.720 1.00 92.06 341 GLU A N 1
ATOM 2652 C CA . GLU A 1 341 ? 14.957 -13.727 -14.890 1.00 92.06 341 GLU A CA 1
ATOM 2653 C C . GLU A 1 341 ? 15.276 -13.604 -16.386 1.00 92.06 341 GLU A C 1
ATOM 2655 O O . GLU A 1 341 ? 14.752 -14.365 -17.202 1.00 92.06 341 GLU A O 1
ATOM 2660 N N . ALA A 1 342 ? 16.113 -12.634 -16.744 1.00 87.31 342 ALA A N 1
ATOM 2661 C CA . ALA A 1 342 ? 16.574 -12.452 -18.112 1.00 87.31 342 ALA A CA 1
ATOM 2662 C C . ALA A 1 342 ? 17.626 -13.517 -18.472 1.00 87.31 342 ALA A C 1
ATOM 2664 O O . ALA A 1 342 ? 18.451 -13.893 -17.637 1.00 87.31 342 ALA A O 1
ATOM 2665 N N . GLU A 1 343 ? 17.604 -14.001 -19.719 1.00 79.75 343 GLU A N 1
ATOM 2666 C CA . GLU A 1 343 ? 18.607 -14.956 -20.222 1.00 79.75 343 GLU A CA 1
ATOM 2667 C C . GLU A 1 343 ? 20.002 -14.317 -20.317 1.00 79.75 343 GLU A C 1
ATOM 2669 O O . GLU A 1 343 ? 21.007 -14.958 -20.010 1.00 79.75 343 GLU A O 1
ATOM 2674 N N . GLU A 1 344 ? 20.049 -13.036 -20.683 1.00 75.94 344 GLU A N 1
ATOM 2675 C CA . GLU A 1 344 ? 21.246 -12.199 -20.721 1.00 75.94 344 GLU A CA 1
ATOM 2676 C C . GLU A 1 344 ? 20.945 -10.879 -20.004 1.00 75.94 344 GLU A C 1
ATOM 2678 O O . GLU A 1 344 ? 19.825 -10.374 -20.071 1.00 75.94 344 GLU A O 1
ATOM 2683 N N . ALA A 1 345 ? 21.929 -10.331 -19.285 1.00 70.75 345 ALA A N 1
ATOM 2684 C CA . ALA A 1 345 ? 21.760 -9.032 -18.644 1.00 70.75 345 ALA A CA 1
ATOM 2685 C C . ALA A 1 345 ? 21.773 -7.919 -19.703 1.00 70.75 345 ALA A C 1
ATOM 2687 O O . ALA A 1 345 ? 22.669 -7.893 -20.549 1.00 70.75 345 ALA A O 1
ATOM 2688 N N . ASP A 1 346 ? 20.812 -6.995 -19.628 1.00 68.94 346 ASP A N 1
ATOM 2689 C CA . ASP A 1 346 ? 20.708 -5.869 -20.566 1.00 68.94 346 ASP A CA 1
ATOM 2690 C C . ASP A 1 346 ? 21.959 -4.966 -20.516 1.00 68.94 346 ASP A C 1
ATOM 2692 O O . ASP A 1 346 ? 22.594 -4.805 -19.471 1.00 68.94 346 ASP A O 1
ATOM 2696 N N . GLU A 1 347 ? 22.320 -4.322 -21.630 1.00 62.12 347 GLU A N 1
ATOM 2697 C CA . GLU A 1 347 ? 23.416 -3.345 -21.622 1.00 62.12 347 GLU A CA 1
ATOM 2698 C C . GLU A 1 347 ? 23.093 -2.152 -20.696 1.00 62.12 347 GLU A C 1
ATOM 2700 O O . GLU A 1 347 ? 21.970 -1.653 -20.628 1.00 62.12 347 GLU A O 1
ATOM 2705 N N . SER A 1 348 ? 24.094 -1.691 -19.941 1.00 56.72 348 SER A N 1
ATOM 2706 C CA . SER A 1 348 ? 23.918 -0.662 -18.909 1.00 56.72 348 SER A CA 1
ATOM 2707 C C . SER A 1 348 ? 23.546 0.701 -19.510 1.00 56.72 348 SER A C 1
ATOM 2709 O O . SER A 1 348 ? 24.363 1.322 -20.191 1.00 56.72 348 SER A O 1
ATOM 2711 N N . PHE A 1 349 ? 22.380 1.242 -19.151 1.00 58.12 349 PHE A N 1
ATOM 2712 C CA . PHE A 1 349 ? 22.002 2.636 -19.427 1.00 58.12 349 PHE A CA 1
ATOM 2713 C C . PHE A 1 349 ? 22.667 3.596 -18.419 1.00 58.12 349 PHE A C 1
ATOM 2715 O O . PHE A 1 349 ? 22.029 4.108 -17.503 1.00 58.12 349 PHE A O 1
ATOM 2722 N N . ASN A 1 350 ? 23.973 3.833 -18.555 1.00 54.19 350 ASN A N 1
ATOM 2723 C CA . ASN A 1 350 ? 24.744 4.697 -17.644 1.00 54.19 350 ASN A CA 1
ATOM 2724 C C . ASN A 1 350 ? 24.766 6.184 -18.051 1.00 54.19 350 ASN A C 1
ATOM 2726 O O . ASN A 1 350 ? 25.817 6.809 -17.963 1.00 54.19 350 ASN A O 1
ATOM 2730 N N . GLU A 1 351 ? 23.662 6.794 -18.491 1.00 51.66 351 GLU A N 1
ATOM 2731 C CA . GLU A 1 351 ? 23.695 8.220 -18.879 1.00 51.66 351 GLU A CA 1
ATOM 2732 C C . GLU A 1 351 ? 22.415 8.994 -18.537 1.00 51.66 351 GLU A C 1
ATOM 2734 O O . GLU A 1 351 ? 21.716 9.464 -19.431 1.00 51.66 351 GLU A O 1
ATOM 2739 N N . VAL A 1 352 ? 22.102 9.183 -17.246 1.00 54.59 352 VAL A N 1
ATOM 2740 C CA . VAL A 1 352 ? 21.055 10.165 -16.876 1.00 54.59 352 VAL A CA 1
ATOM 2741 C C . VAL A 1 352 ? 21.432 11.071 -15.693 1.00 54.59 352 VAL A C 1
ATOM 2743 O O . VAL A 1 352 ? 21.112 12.255 -15.721 1.00 54.59 352 VAL A O 1
ATOM 2746 N N . ASP A 1 353 ? 22.179 10.596 -14.687 1.00 56.09 353 ASP A N 1
ATOM 2747 C CA . ASP A 1 353 ? 22.647 11.443 -13.574 1.00 56.09 353 ASP A CA 1
ATOM 2748 C C . ASP A 1 353 ? 23.898 10.843 -12.903 1.00 56.09 353 ASP A C 1
ATOM 2750 O O . ASP A 1 353 ? 23.890 9.686 -12.489 1.00 56.09 353 ASP A O 1
ATOM 2754 N N . ALA A 1 354 ? 24.964 11.633 -12.722 1.00 59.41 354 ALA A N 1
ATOM 2755 C CA . ALA A 1 354 ? 26.178 11.208 -12.011 1.00 59.41 354 ALA A CA 1
ATOM 2756 C C . ALA A 1 354 ? 25.914 10.797 -10.543 1.00 59.41 354 ALA A C 1
ATOM 2758 O O . ALA A 1 354 ? 26.779 10.201 -9.900 1.00 59.41 354 ALA A O 1
ATOM 2759 N N . SER A 1 355 ? 24.736 11.131 -9.999 1.00 70.69 355 SER A N 1
ATOM 2760 C CA . SER A 1 355 ? 24.336 10.839 -8.620 1.00 70.69 355 SER A CA 1
ATOM 2761 C C . SER A 1 355 ? 23.534 9.538 -8.423 1.00 70.69 355 SER A 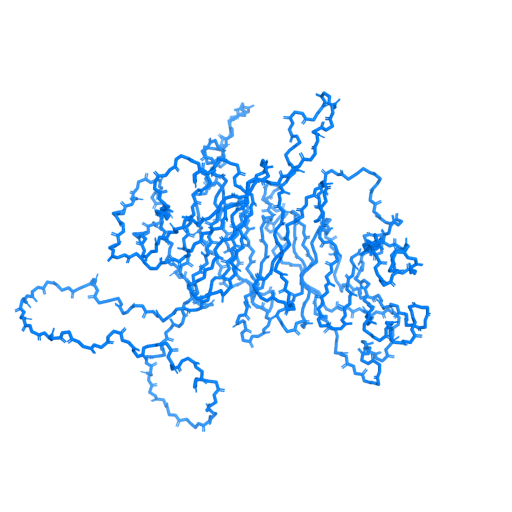C 1
ATOM 2763 O O . SER A 1 355 ? 23.309 9.151 -7.268 1.00 70.69 355 SER A O 1
ATOM 2765 N N . LEU A 1 356 ? 23.119 8.864 -9.507 1.00 83.19 356 LEU A N 1
ATOM 2766 C CA . LEU A 1 356 ? 22.319 7.634 -9.480 1.00 83.19 356 LEU A CA 1
ATOM 2767 C C . LEU A 1 356 ? 22.956 6.551 -10.361 1.00 83.19 356 LEU A C 1
ATOM 2769 O O . LEU A 1 356 ? 23.024 6.687 -11.576 1.00 83.19 356 LEU A O 1
ATOM 2773 N N . ILE A 1 357 ? 23.381 5.451 -9.740 1.00 86.50 357 ILE A N 1
ATOM 2774 C CA . ILE A 1 357 ? 23.929 4.292 -10.452 1.00 86.50 357 ILE A CA 1
ATOM 2775 C C . ILE A 1 357 ? 22.779 3.330 -10.751 1.00 86.50 357 ILE A C 1
ATOM 2777 O O . ILE A 1 357 ? 22.097 2.884 -9.825 1.00 86.50 357 ILE A O 1
ATOM 2781 N N . ILE A 1 358 ? 22.577 3.021 -12.032 1.00 89.50 358 ILE A N 1
ATOM 2782 C CA . ILE A 1 358 ? 21.592 2.047 -12.505 1.00 89.50 358 ILE A CA 1
ATOM 2783 C C . ILE A 1 358 ? 22.357 0.894 -13.151 1.00 89.50 358 ILE A C 1
ATOM 2785 O O . ILE A 1 358 ? 23.140 1.091 -14.074 1.00 89.50 358 ILE A O 1
ATOM 2789 N N . HIS A 1 359 ? 22.156 -0.306 -12.627 1.00 89.94 359 HIS A N 1
ATOM 2790 C CA . HIS A 1 359 ? 22.811 -1.514 -13.100 1.00 89.94 359 HIS A CA 1
ATOM 2791 C C . HIS A 1 359 ? 22.029 -2.154 -14.259 1.00 89.94 359 HIS A C 1
ATOM 2793 O O . HIS A 1 359 ? 20.804 -1.994 -14.329 1.00 89.94 359 HIS A O 1
ATOM 2799 N N . PRO A 1 360 ? 22.716 -2.924 -15.125 1.00 89.62 360 PRO A N 1
ATOM 2800 C CA . PRO A 1 360 ? 22.098 -3.904 -16.012 1.00 89.62 360 PRO A CA 1
ATOM 2801 C C . PRO A 1 360 ? 20.973 -4.679 -15.338 1.00 89.62 360 PRO A C 1
ATOM 2803 O O . PRO A 1 360 ? 21.112 -5.107 -14.187 1.00 89.62 360 PRO A O 1
ATOM 2806 N N . SER A 1 361 ? 19.867 -4.852 -16.056 1.00 89.62 361 SER A N 1
ATOM 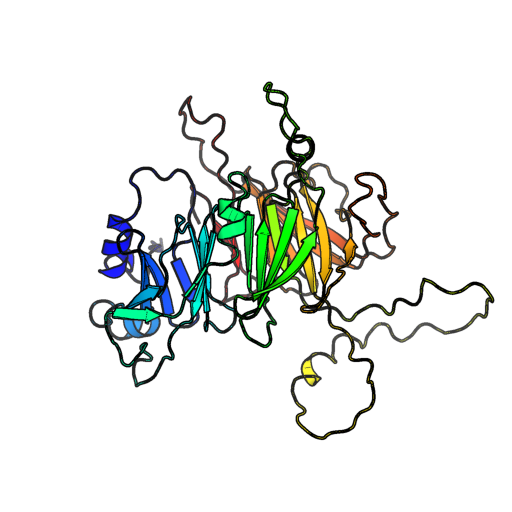2807 C CA . SER A 1 361 ? 18.760 -5.651 -15.556 1.00 89.62 361 SER A CA 1
ATOM 2808 C C . SER A 1 361 ? 19.067 -7.136 -15.659 1.00 89.62 361 SER A C 1
ATOM 2810 O O . SER A 1 361 ? 19.419 -7.628 -16.725 1.00 89.62 361 SER A O 1
ATOM 2812 N N . GLU A 1 362 ? 18.882 -7.855 -14.555 1.00 92.31 362 GLU A N 1
ATOM 2813 C CA . GLU A 1 362 ? 18.877 -9.322 -14.515 1.00 92.31 362 GLU A CA 1
ATOM 2814 C C . GLU A 1 362 ? 17.465 -9.892 -14.709 1.00 92.31 362 GLU A C 1
ATOM 2816 O O . GLU A 1 362 ? 17.265 -11.105 -14.634 1.00 92.31 362 GLU A O 1
ATOM 2821 N N . TYR A 1 363 ? 16.481 -9.017 -14.925 1.00 93.88 363 TYR A N 1
ATOM 2822 C CA . TYR A 1 363 ? 15.073 -9.361 -15.038 1.00 93.88 363 TYR A CA 1
ATOM 2823 C C . TYR A 1 363 ? 14.450 -8.770 -16.302 1.00 93.88 363 TYR A C 1
ATOM 2825 O O . TYR A 1 363 ? 14.828 -7.700 -16.780 1.00 93.88 363 TYR A O 1
ATOM 2833 N N . THR A 1 364 ? 13.431 -9.447 -16.807 1.00 95.25 364 THR A N 1
ATOM 2834 C CA . THR A 1 364 ? 12.556 -8.969 -17.878 1.00 95.25 364 THR A CA 1
ATOM 2835 C C . THR A 1 364 ? 11.105 -9.175 -17.461 1.00 95.25 364 THR A C 1
ATOM 2837 O O . THR A 1 364 ? 10.806 -9.973 -16.566 1.00 95.25 364 THR A O 1
ATOM 2840 N N . ILE A 1 365 ? 10.191 -8.443 -18.091 1.00 95.81 365 ILE A N 1
ATOM 2841 C CA . ILE A 1 365 ? 8.759 -8.672 -17.921 1.00 95.81 365 ILE A CA 1
ATOM 2842 C C . ILE A 1 365 ? 8.150 -9.166 -19.228 1.00 95.81 365 ILE A C 1
ATOM 2844 O O . ILE A 1 365 ? 8.501 -8.697 -20.312 1.00 95.81 365 ILE A O 1
ATOM 2848 N N . HIS A 1 366 ? 7.226 -10.114 -19.127 1.00 96.56 366 HIS A N 1
ATOM 2849 C CA . HIS A 1 366 ? 6.509 -10.671 -20.267 1.00 96.56 366 HIS A CA 1
ATOM 2850 C C . HIS A 1 366 ? 5.007 -10.448 -20.120 1.00 96.56 366 HIS A C 1
ATOM 2852 O O . HIS A 1 366 ? 4.364 -11.125 -19.319 1.00 96.56 366 HIS A O 1
ATOM 2858 N N . VAL A 1 367 ? 4.448 -9.498 -20.868 1.00 97.31 367 VAL A N 1
ATOM 2859 C CA . VAL A 1 367 ? 3.016 -9.180 -20.870 1.00 97.31 367 VAL A CA 1
ATOM 2860 C C . VAL A 1 367 ? 2.238 -10.353 -21.461 1.00 97.31 367 VAL A C 1
ATOM 2862 O O . VAL A 1 367 ? 2.444 -10.733 -22.612 1.00 97.31 367 VAL A O 1
ATOM 2865 N N . LEU A 1 368 ? 1.344 -10.925 -20.657 1.00 96.19 368 LEU A N 1
ATOM 2866 C CA . LEU A 1 368 ? 0.461 -12.025 -21.042 1.00 96.19 368 LEU A CA 1
ATOM 2867 C C . LEU A 1 368 ? -0.849 -11.513 -21.621 1.00 96.19 368 LEU A C 1
ATOM 2869 O O . LEU A 1 368 ? -1.325 -12.010 -22.640 1.00 96.19 368 LEU A O 1
ATOM 2873 N N . GLU A 1 369 ? -1.442 -10.539 -20.942 1.00 95.69 369 GLU A N 1
ATOM 2874 C CA . GLU A 1 369 ? -2.712 -9.952 -21.326 1.00 95.69 369 GLU A CA 1
ATOM 2875 C C . GLU A 1 369 ? -2.790 -8.489 -20.899 1.00 95.69 369 GLU A C 1
ATOM 2877 O O . GLU A 1 369 ? -2.094 -8.035 -19.987 1.00 95.69 369 GLU A O 1
ATOM 2882 N N . THR A 1 370 ? -3.672 -7.772 -21.588 1.00 95.62 370 THR A N 1
ATOM 2883 C CA . THR A 1 370 ? -4.020 -6.387 -21.304 1.00 95.62 370 THR A CA 1
ATOM 2884 C C . THR A 1 370 ? -5.537 -6.290 -21.251 1.00 95.62 370 THR A C 1
ATOM 2886 O O . THR A 1 370 ? -6.228 -6.712 -22.182 1.00 95.62 370 THR A O 1
ATOM 2889 N N . VAL A 1 371 ? -6.061 -5.727 -20.169 1.00 94.56 371 VAL A N 1
ATOM 2890 C CA . VAL A 1 371 ? -7.493 -5.543 -19.931 1.00 94.56 371 VAL A CA 1
ATOM 2891 C C . VAL A 1 371 ? -7.781 -4.055 -19.807 1.00 94.56 371 VAL A C 1
ATOM 2893 O O . VAL A 1 371 ? -7.156 -3.370 -19.008 1.00 94.56 371 VAL A O 1
ATOM 2896 N N . LEU A 1 372 ? -8.756 -3.553 -20.562 1.00 92.88 372 LEU A N 1
ATOM 2897 C CA . LEU A 1 372 ? -9.236 -2.181 -20.422 1.00 92.88 372 LEU A CA 1
ATOM 2898 C C . LEU A 1 372 ? -10.472 -2.155 -19.519 1.00 92.88 372 LEU A C 1
ATOM 2900 O O . LEU A 1 372 ? -11.491 -2.771 -19.836 1.00 92.88 372 LEU A O 1
ATOM 2904 N N . LEU A 1 373 ? -10.391 -1.434 -18.404 1.00 90.69 373 LEU A N 1
ATOM 2905 C CA . LEU A 1 373 ? -11.537 -1.165 -17.545 1.00 90.69 373 LEU A CA 1
ATOM 2906 C C . LEU A 1 373 ? -12.422 -0.074 -18.154 1.00 90.69 373 LEU A C 1
ATOM 2908 O O . LEU A 1 373 ? -11.944 0.976 -18.581 1.00 90.69 373 LEU A O 1
ATOM 2912 N N . GLU A 1 374 ? -13.735 -0.280 -18.106 1.00 84.75 374 GLU A N 1
ATOM 2913 C CA . GLU A 1 374 ? -14.712 0.745 -18.471 1.00 84.75 374 GLU A CA 1
ATOM 2914 C C . GLU A 1 374 ? -14.854 1.771 -17.337 1.00 84.75 374 GLU A C 1
ATOM 2916 O O . GLU A 1 374 ? -15.771 1.727 -16.512 1.00 84.75 374 GLU A O 1
ATOM 2921 N N . LEU A 1 375 ? -13.917 2.717 -17.283 1.00 79.12 375 LEU A N 1
ATOM 2922 C CA . LEU A 1 375 ? -14.023 3.895 -16.432 1.00 79.12 375 LEU A CA 1
ATOM 2923 C C . LEU A 1 375 ? -15.075 4.809 -17.073 1.00 79.12 375 LEU A C 1
ATOM 2925 O O . LEU A 1 375 ? -14.806 5.439 -18.090 1.00 79.12 375 LEU A O 1
ATOM 2929 N N . GLY A 1 376 ? -16.305 4.802 -16.548 1.00 68.25 376 GLY A N 1
ATOM 2930 C CA . GLY A 1 376 ? -17.444 5.530 -17.126 1.00 68.25 376 GLY A CA 1
ATOM 2931 C C . GLY A 1 376 ? -17.157 6.999 -17.487 1.00 68.25 376 GLY A C 1
ATOM 2932 O O . GLY A 1 376 ? -16.160 7.576 -17.065 1.00 68.25 376 GLY A O 1
ATOM 2933 N N . LEU A 1 377 ? -18.055 7.614 -18.266 1.00 60.53 377 LEU A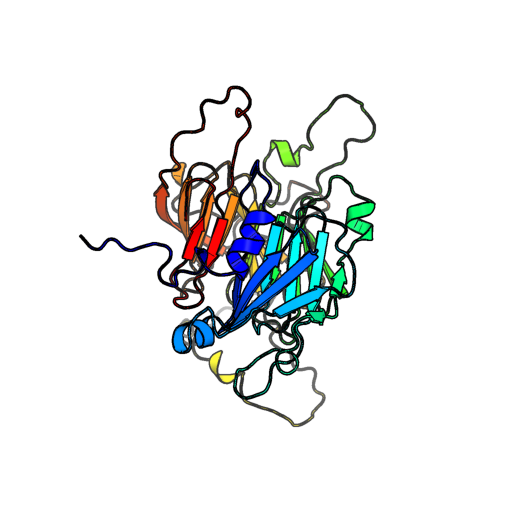 N 1
ATOM 2934 C CA . LEU A 1 377 ? -17.834 8.934 -18.875 1.00 60.53 377 LEU A CA 1
ATOM 2935 C C . LEU A 1 377 ? -17.279 9.970 -17.873 1.00 60.53 377 LEU A C 1
ATOM 2937 O O . LEU A 1 377 ? -17.874 10.147 -16.800 1.00 60.53 377 LEU A O 1
ATOM 2941 N N . PRO A 1 378 ? -16.187 10.684 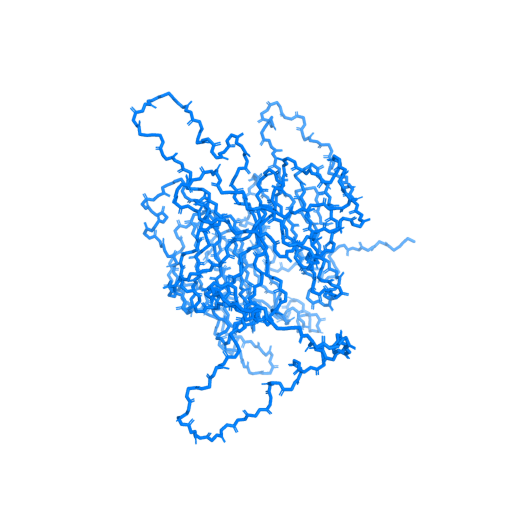-18.221 1.00 58.44 378 PRO A N 1
ATOM 2942 C CA . PRO A 1 378 ? -15.720 11.823 -17.446 1.00 58.44 378 PRO A CA 1
ATOM 2943 C C . PRO A 1 378 ? -16.892 12.773 -17.214 1.00 58.44 378 PRO A C 1
ATOM 2945 O O . PRO A 1 378 ? -17.678 13.027 -18.127 1.00 58.44 378 PRO A O 1
ATOM 2948 N N . LYS A 1 379 ? -17.050 13.290 -15.993 1.00 55.66 379 LYS A N 1
ATOM 2949 C CA . LYS A 1 379 ? -18.063 14.324 -15.756 1.00 55.66 379 LYS A CA 1
ATOM 2950 C C . LYS A 1 379 ? -17.743 15.494 -16.692 1.00 55.66 379 LYS A C 1
ATOM 2952 O O . LYS A 1 379 ? -16.630 16.005 -16.626 1.00 55.66 379 LYS A O 1
ATOM 2957 N N . ASP A 1 380 ? -18.707 15.912 -17.517 1.00 47.72 380 ASP A N 1
ATOM 2958 C CA . ASP A 1 380 ? -18.644 17.093 -18.400 1.00 47.72 380 ASP A CA 1
ATOM 2959 C C . ASP A 1 380 ? -18.574 18.403 -17.582 1.00 47.72 380 ASP A C 1
ATOM 2961 O O . ASP A 1 380 ? -19.400 19.306 -17.713 1.00 47.72 380 ASP A O 1
ATOM 2965 N N . ASP A 1 381 ? -17.607 18.516 -16.674 1.00 52.81 381 ASP A N 1
ATOM 2966 C CA . ASP A 1 381 ? -17.320 19.749 -15.965 1.00 52.81 381 ASP A CA 1
ATOM 2967 C C . ASP A 1 381 ? -16.154 20.443 -16.685 1.00 52.81 381 ASP A C 1
ATOM 2969 O O . ASP A 1 381 ? -15.045 19.906 -16.713 1.00 52.81 381 ASP A O 1
ATOM 2973 N N . PRO A 1 382 ? -16.339 21.632 -17.279 1.00 47.94 382 PRO A N 1
ATOM 2974 C CA . PRO A 1 382 ? -15.265 22.364 -17.950 1.00 47.94 382 PRO A CA 1
ATOM 2975 C C . PRO A 1 382 ? -14.098 22.755 -17.020 1.00 47.94 382 PRO A C 1
ATOM 2977 O O . PRO A 1 382 ? -13.054 23.180 -17.519 1.00 47.94 382 PRO A O 1
ATOM 2980 N N . LYS A 1 383 ? -14.229 22.580 -15.693 1.00 47.41 383 LYS A N 1
ATOM 2981 C CA . LYS A 1 383 ? -13.124 22.673 -14.718 1.00 47.41 383 LYS A CA 1
ATOM 2982 C C . LYS A 1 383 ? -12.316 21.373 -14.543 1.00 47.41 383 LYS A C 1
ATOM 2984 O O . LYS A 1 383 ? -11.289 21.400 -13.876 1.00 47.41 383 LYS A O 1
ATOM 2989 N N . SER A 1 384 ? -12.746 20.257 -15.137 1.00 47.47 384 SER A N 1
ATOM 2990 C CA . SER A 1 384 ? -12.194 18.904 -14.934 1.00 47.47 384 SER A CA 1
ATOM 2991 C C . SER A 1 384 ? -11.104 18.479 -15.923 1.00 47.47 384 SER A C 1
ATOM 2993 O O . SER A 1 384 ? -10.713 17.316 -15.925 1.00 47.47 384 SER A O 1
ATOM 2995 N N . LYS A 1 385 ? -10.547 19.392 -16.734 1.00 39.09 385 LYS A N 1
ATOM 2996 C CA . LYS A 1 385 ? -9.487 19.065 -17.718 1.00 39.09 385 LYS A CA 1
ATOM 2997 C C . LYS A 1 385 ? -8.189 18.487 -17.114 1.00 39.09 385 LYS A C 1
ATOM 2999 O O . LYS A 1 385 ? -7.289 18.128 -17.860 1.00 39.09 385 LYS A O 1
ATOM 3004 N N . THR A 1 386 ? -8.105 18.390 -15.790 1.00 41.56 386 THR A N 1
ATOM 3005 C CA . THR A 1 386 ? -7.005 17.801 -15.012 1.00 41.56 386 THR A CA 1
ATOM 3006 C C . THR A 1 386 ? -7.460 16.664 -14.088 1.00 41.56 386 THR A C 1
ATOM 3008 O O . THR A 1 386 ? -6.692 16.229 -13.234 1.00 41.56 386 THR A O 1
ATOM 3011 N N . TYR A 1 387 ? -8.703 16.186 -14.208 1.00 46.12 387 TYR A N 1
ATOM 3012 C CA . TYR A 1 387 ? -9.229 15.138 -13.334 1.00 46.12 387 TYR A CA 1
ATOM 3013 C C . TYR A 1 387 ? -8.748 13.756 -13.785 1.00 46.12 387 TYR A C 1
ATOM 3015 O O . TYR A 1 387 ? -9.483 13.015 -14.433 1.00 46.12 387 TYR A O 1
ATOM 3023 N N . ASN A 1 388 ? -7.503 13.421 -13.443 1.00 60.44 388 ASN A N 1
ATOM 3024 C CA . ASN A 1 388 ? -6.987 12.065 -13.557 1.00 60.44 388 ASN A CA 1
ATOM 3025 C C . ASN A 1 388 ? -7.097 11.389 -12.186 1.00 60.44 388 ASN A C 1
ATOM 3027 O O . ASN A 1 388 ? -6.407 11.780 -11.243 1.00 60.44 388 ASN A O 1
ATOM 3031 N N . CYS A 1 389 ? -8.018 10.439 -12.032 1.00 67.06 389 CYS A N 1
ATOM 3032 C CA . CYS A 1 389 ? -8.114 9.663 -10.802 1.00 67.06 389 CYS A CA 1
ATOM 3033 C C . CYS A 1 389 ? -7.359 8.347 -11.015 1.00 67.06 389 CYS A C 1
ATOM 3035 O O . CYS A 1 389 ? -7.746 7.571 -11.884 1.00 67.06 389 CYS A O 1
ATOM 3037 N N . PRO A 1 390 ? -6.305 8.068 -10.234 1.00 84.25 390 PRO A N 1
ATOM 3038 C CA . PRO A 1 390 ? -5.529 6.856 -10.425 1.00 84.25 390 PRO A CA 1
ATOM 3039 C C . PRO A 1 390 ? -6.365 5.618 -10.095 1.00 84.25 390 PRO A C 1
ATOM 3041 O O . PRO A 1 390 ? -7.255 5.644 -9.235 1.00 84.25 390 PRO A O 1
ATOM 3044 N N . ILE A 1 391 ? -6.045 4.520 -10.771 1.00 91.38 391 ILE A N 1
ATOM 3045 C CA . ILE A 1 391 ? -6.487 3.190 -10.370 1.00 91.38 391 ILE A CA 1
ATOM 3046 C C . ILE A 1 391 ? -5.639 2.767 -9.180 1.00 91.38 391 ILE A C 1
ATOM 3048 O O . ILE A 1 391 ? -4.426 2.962 -9.150 1.00 91.38 391 ILE A O 1
ATOM 3052 N N . HIS A 1 392 ? -6.275 2.146 -8.200 1.00 92.56 392 HIS A N 1
ATOM 3053 C CA . HIS A 1 392 ? -5.584 1.542 -7.079 1.00 92.56 392 HIS A CA 1
ATOM 3054 C C . HIS A 1 392 ? -5.749 0.029 -7.106 1.00 92.56 392 HIS A C 1
ATOM 3056 O O . HIS A 1 392 ? -6.824 -0.483 -7.411 1.00 92.56 392 HIS A O 1
ATOM 3062 N N . LEU A 1 393 ? -4.691 -0.685 -6.737 1.00 95.38 393 LEU A N 1
ATOM 3063 C CA . LEU A 1 393 ? -4.663 -2.142 -6.711 1.00 95.38 393 LEU A CA 1
ATOM 3064 C C . LEU A 1 393 ? -4.540 -2.634 -5.265 1.00 95.38 393 LEU A C 1
ATOM 3066 O O . LEU A 1 393 ? -3.715 -2.133 -4.500 1.00 95.38 393 LEU A O 1
ATOM 3070 N N . LYS A 1 394 ? -5.344 -3.630 -4.881 1.00 93.06 394 LYS A N 1
ATOM 3071 C CA . LYS A 1 394 ? -5.290 -4.268 -3.554 1.00 93.06 394 LYS A CA 1
ATOM 3072 C C . LYS A 1 394 ? -5.302 -5.786 -3.694 1.00 93.06 394 LYS A C 1
ATOM 3074 O O . LYS A 1 394 ? -6.173 -6.333 -4.364 1.00 93.06 394 LYS A O 1
ATOM 3079 N N . ARG A 1 395 ? -4.352 -6.471 -3.050 1.00 91.81 395 ARG A N 1
ATOM 3080 C CA . ARG A 1 395 ? -4.336 -7.944 -2.987 1.00 91.81 395 ARG A CA 1
ATOM 3081 C C . ARG A 1 395 ? -5.540 -8.453 -2.204 1.00 91.81 395 ARG A C 1
ATOM 3083 O O . ARG A 1 395 ? -5.970 -7.822 -1.238 1.00 91.81 395 ARG A O 1
ATOM 3090 N N . ASP A 1 396 ? -6.043 -9.615 -2.591 1.00 90.44 396 ASP A N 1
ATOM 3091 C CA . ASP A 1 396 ? -6.972 -10.362 -1.760 1.00 90.44 396 ASP A CA 1
ATOM 3092 C C . ASP A 1 396 ? -6.208 -11.276 -0.793 1.00 90.44 396 ASP A C 1
ATOM 3094 O O . ASP A 1 396 ? -5.454 -12.152 -1.204 1.00 90.44 396 ASP A O 1
ATOM 3098 N N . TYR A 1 397 ? -6.433 -11.092 0.507 1.00 81.56 397 TYR A N 1
ATOM 3099 C CA . TYR A 1 397 ? -5.807 -11.913 1.546 1.00 81.56 397 TYR A CA 1
ATOM 3100 C C . TYR A 1 397 ? -6.401 -13.326 1.650 1.00 81.56 397 TYR A C 1
ATOM 3102 O O . TYR A 1 397 ? -5.800 -14.190 2.279 1.00 81.56 397 TYR A O 1
ATOM 3110 N N . ILE A 1 398 ? -7.587 -13.574 1.080 1.00 85.31 398 ILE A N 1
ATOM 3111 C CA . ILE A 1 398 ? -8.230 -14.899 1.101 1.00 85.31 398 ILE A CA 1
ATOM 3112 C C . ILE A 1 398 ? -7.752 -15.753 -0.074 1.00 85.31 398 ILE A C 1
ATOM 3114 O O . ILE A 1 398 ? -7.594 -16.966 0.057 1.00 85.31 398 ILE A O 1
ATOM 3118 N N . ASN A 1 399 ? -7.556 -15.127 -1.231 1.00 90.50 399 ASN A N 1
ATOM 3119 C CA . ASN A 1 399 ? -7.061 -15.773 -2.433 1.00 90.50 399 ASN A CA 1
ATOM 3120 C C . ASN A 1 399 ? -5.892 -14.964 -2.988 1.00 90.50 399 ASN A C 1
ATOM 3122 O O . ASN A 1 399 ? -6.100 -13.970 -3.674 1.00 90.50 399 ASN A O 1
ATOM 3126 N N . GLU A 1 400 ? -4.673 -15.440 -2.741 1.00 87.50 400 GLU A N 1
ATOM 3127 C CA . GLU A 1 400 ? -3.429 -14.771 -3.143 1.00 87.50 400 GLU A CA 1
ATOM 3128 C C . GLU A 1 400 ? -3.297 -14.577 -4.663 1.00 87.50 400 GLU A C 1
ATOM 3130 O O . GLU A 1 400 ? -2.520 -13.737 -5.104 1.00 87.50 400 GLU A O 1
ATOM 3135 N N . MET A 1 401 ? -4.081 -15.312 -5.462 1.00 90.31 401 MET A N 1
ATOM 3136 C CA . MET A 1 401 ? -4.142 -15.195 -6.924 1.00 90.31 401 MET A CA 1
ATOM 3137 C C . MET A 1 401 ? -5.213 -14.204 -7.406 1.00 90.31 401 MET A C 1
ATOM 3139 O O . MET A 1 401 ? -5.432 -14.066 -8.608 1.00 90.31 401 MET A O 1
ATOM 3143 N N . ARG A 1 402 ? -5.920 -13.538 -6.488 1.00 94.00 402 ARG A N 1
ATOM 3144 C CA . ARG A 1 402 ? -6.940 -12.529 -6.777 1.00 94.00 402 ARG A CA 1
ATOM 3145 C C . ARG A 1 402 ? -6.481 -11.168 -6.264 1.00 94.00 402 ARG A C 1
ATOM 3147 O O . ARG A 1 402 ? -5.866 -11.036 -5.209 1.00 94.00 402 ARG A O 1
ATOM 3154 N N . TYR A 1 403 ? -6.839 -10.134 -7.005 1.00 95.75 403 TYR A N 1
ATOM 3155 C CA . TYR A 1 403 ? -6.699 -8.753 -6.578 1.00 95.75 403 TYR A CA 1
ATOM 3156 C C . TYR A 1 403 ? -7.970 -7.983 -6.931 1.00 95.75 403 TYR A C 1
ATOM 3158 O O . TYR A 1 403 ? -8.820 -8.459 -7.686 1.00 95.75 403 TYR A O 1
ATOM 3166 N N . PHE A 1 404 ? -8.086 -6.796 -6.359 1.00 94.31 404 PHE A N 1
ATOM 3167 C CA . PHE A 1 404 ? -9.134 -5.838 -6.649 1.00 94.31 404 PHE A CA 1
ATOM 3168 C C . PHE A 1 404 ? -8.507 -4.583 -7.247 1.00 94.31 404 PHE A C 1
ATOM 3170 O O . PHE A 1 404 ? -7.459 -4.133 -6.775 1.00 94.31 404 PHE A O 1
ATOM 3177 N N . ALA A 1 405 ? -9.155 -4.020 -8.262 1.00 93.75 405 ALA A N 1
ATOM 3178 C CA . ALA A 1 405 ? -8.834 -2.708 -8.802 1.00 93.75 405 ALA A CA 1
ATOM 3179 C C . ALA A 1 405 ? -9.957 -1.756 -8.405 1.00 93.75 405 ALA A C 1
ATOM 3181 O O . ALA A 1 405 ? -11.116 -2.071 -8.622 1.00 93.75 405 ALA A O 1
ATOM 3182 N N . TYR A 1 406 ? -9.637 -0.612 -7.814 1.00 90.12 406 TYR A N 1
ATOM 3183 C CA . TYR A 1 406 ? -10.650 0.359 -7.422 1.00 90.12 406 TYR A CA 1
ATOM 3184 C C . TYR A 1 406 ? -10.300 1.760 -7.895 1.00 90.12 406 TYR A C 1
ATOM 3186 O O . TYR A 1 406 ? -9.143 2.174 -7.931 1.00 90.12 406 TYR A O 1
ATOM 3194 N N . HIS A 1 407 ? -11.344 2.483 -8.263 1.00 87.62 407 HIS A N 1
ATOM 3195 C CA . HIS A 1 407 ? -11.316 3.801 -8.867 1.00 87.62 407 HIS A CA 1
ATOM 3196 C C . HIS A 1 407 ? -12.553 4.581 -8.392 1.00 87.62 407 HIS A C 1
ATOM 3198 O O . HIS A 1 407 ? -13.502 4.013 -7.849 1.00 87.62 407 HIS A O 1
ATOM 3204 N N . ASN A 1 408 ? -12.613 5.888 -8.644 1.00 81.88 408 ASN A N 1
ATOM 3205 C CA . ASN A 1 408 ? -13.804 6.683 -8.324 1.00 81.88 408 ASN A CA 1
ATOM 3206 C C . ASN A 1 408 ? -15.079 6.218 -9.054 1.00 81.88 408 ASN A C 1
ATOM 3208 O O . ASN A 1 408 ? -16.186 6.533 -8.617 1.00 81.88 408 ASN A O 1
ATOM 3212 N N . ALA A 1 409 ? -14.931 5.467 -10.147 1.00 82.19 409 ALA A N 1
ATOM 3213 C CA . ALA A 1 409 ? -16.039 4.857 -10.879 1.00 82.19 409 ALA A CA 1
ATOM 3214 C C . ALA A 1 409 ? -16.564 3.559 -10.233 1.00 82.19 409 ALA A C 1
ATOM 3216 O O . ALA A 1 409 ? -17.692 3.165 -10.524 1.00 82.19 409 ALA A O 1
ATOM 3217 N N . GLY A 1 410 ? -15.791 2.902 -9.360 1.00 81.19 410 GLY A N 1
ATOM 3218 C CA . GLY A 1 410 ? -16.176 1.624 -8.759 1.00 81.19 410 GLY A CA 1
ATOM 3219 C C . GLY A 1 410 ? -15.004 0.780 -8.251 1.00 81.19 410 GLY A C 1
ATOM 3220 O O . GLY A 1 410 ? -13.845 1.173 -8.355 1.00 81.19 410 GLY A O 1
ATOM 3221 N N . LEU A 1 411 ? -15.353 -0.378 -7.687 1.00 82.75 411 LEU A N 1
ATOM 3222 C CA . LEU A 1 411 ? -14.468 -1.469 -7.259 1.00 82.75 411 LEU A CA 1
ATOM 3223 C C . LEU A 1 411 ? -14.680 -2.677 -8.175 1.00 82.75 411 LEU A C 1
ATOM 3225 O O . LEU A 1 411 ? -15.861 -2.895 -8.539 1.00 82.75 411 LEU A O 1
#

Foldseek 3Di:
DPPPDPCPLVVCVAPVVVQQVVQDDPDDQFAFAQWDDDDQKIWGARPVQRWIWIWRSVVCSVPNRVVTHIATEHEPDHDPDDFRHWDAFLNRQWIWGDDFQWIKIWGAAAFDDDSRDHPVNHRYHHTYMDIAPNVVSVVCVPKTWQDKDHDNPPPQSAWIWTQIQQQWTFTDGPSHTQEIDHQFHGQDDPPDDPDDDGRVCVVQQRTWREKDKADKDFDDPPPPDDDDDDDDDDDDDDDPPPPPPCPVPPPDDDDDDDDDPPPPRQIWIFMWIATQFGFIWTWTDGSNDHDTAIADSAAEPPPDPVNTDNGWHYWDWQHDVQIWIWTFGLQQKTWTKGKAFDPDFDDAPPPDDPVDGYDTDRIHIYTPDMDGDCQDDDPPDPVCPPSRHTWDKAADPVDSNDIDIDTPSGD

Sequence (411 aa):
MFNARTDTLKLNQTAMFAKIRAGLPVERQHTQNLLECKDDMLYAWDSEECCLLAVNWRLAALEGFEAVKYQNLIPSVPQSFQVERVVASSEGSLIALAGARGVTVLELPRRWGKDGLFMEGKEKITCRAFNLDSLLFSNNPHLELRQLRWHPFSPTDSHLLVLLSDNTIRVYDNSTLRHVWKVGPVPMKSDNNLNSSLPTALLLGESAVDFDIAPAVAPKDDAVLNSSTTINNNITTKDALNHSRNLSKAFNETVAGNKNAQNSERIEWPIIVLRENGNIYVLMAGLDSHKPRLQGPLTITPQSNDNYGLESCAILVIPSLPPTLVIAEANGTLHHALFLEAEEADESFNEVDASLIIHPSEYTIHVLETVLLELGLPKDDPKSKTYNCPIHLKRDYINEMRYFAYHNAGL

pLDDT: mean 81.19, std 21.08, range [26.98, 98.56]

Radius of gyration: 23.57 Å; chains: 1; bounding box: 75×65×56 Å

InterPro domains:
  IPR019321 Nucleoporin Nup88 [PF10168] (6-411)
  IPR037700 Nucleoporin NUP88/NUP82 [PTHR13257] (5-283)